Protein AF-A0A9E1WFI2-F1 (afdb_monomer)

Foldseek 3Di:
DDKAKDKPPQAAAPDPDDDPDDFDKDDDAALVNLVVCVVVVHPNNPRLQWMDTPVDDPVPIDGPCVVDPFRAFAEAQFKMKIWMFDADPVRFTAAFQWKWKDKSNHTDDIGRWPRDMDMDGHDQADPVRPDGAQKMKMKIWTHGPDDDIDIYMHMHTYYDDDDAWAKAKDWDFFDQDPVQADEALAKIKMKIKTADFQVQQVQWAWKWKAKNRHTFDIWGWDFDADPVRGTGITMTMDIDGDDCLHRATQQQKIKMKMKIWGHQDPNHIYIDIYDIDIGGYDALQLVPDVLSVLLLLLVLLDVDGDHPVLSVVLVVLVVPPPQSNLVSNVVSCPDPSNLVLLLLQLLCQLQQLAGDQFLVRSVVLCVVQPDPDPPDDPVSSLVSSLCSQPDPSSCVVPNHQDQLAFAPVCCVVDVNLVSQLVLQQSSCCSNPVDGDDPQQSNLLSVVLVVVVCVVPVQRVVVPHDHDPPDDGDVVRHPQPPPPHDGPSGPSSSVSSSLSSSQDDDVNATSGHPDDDCSVFVSSLLSSLCSQLPRNCPPPDPVVSVVPRVDPSSVSNVVSCQDLSRQVVLQQLCPSFDDDPPDPQWTQDPQQGIWGCSNPCWIQGPQQGTKGWDGRHNAKGWIAGPLQGIWIDGPNQPPWICGPVLNGIWGDDSVQCWIQGPSVRGIDHD

Secondary structure (DSSP, 8-state):
-EEEEEEES--S------------EE-PPPHHHHHHHHHTT-GGGG-TTEEEETTS-GGG-EEHHHHS--S--EETT--EEEEEEEE-TTSSBP-EEEEEEEETTEEEEEE-SSSEEEEE---SB-TTS-SB-SEEEEEEEEEESSS--EEEEEEEEEE---PPPEEEEEEEE-PPPTTSEE-TTBEEEEEEEEES-HHHHTTEEEEEEEETTEEEEEEE-EEEE-TTS-EEEEEEEEEEEP-HHHH--TTSEEEEEEEEEEPPBTTBB-EEE---EEEEEPP--TTT-HHHHHHHHHHHH-SSPBPHHHHHHHHHHHHH-SSHHHHHHHHHHTSHHHHHHHHHHHHHHHHHSS--SSHHHHHHHHHHHS-SSTT--THHHHHHHHHHHHSHHHHHHH-SPPP-S--TGGGGT--HHHHHHHHHHHHHHHHHSS---HHHHHHHHHHHHHHHTTT-TT-GGGTPPPPTTPPPPSSS-GGGSSS---TT-HHHHHHHHHHHH---BTTB-SSTT----IIIIIHHHHHHHHHHGGGG-S--HHHHHHHTTS-HHHHHHHHHTSHHHHGGG--TTSSPEEPTTSTTEEEETTTEEEEEEETTEEEETTTEEEEEE---TTEEEEEETTTEEEEEETTTTTEEEETTTTEEEEEETTTTEEEETTTTEEEE-

Structure (mmCIF, N/CA/C/O backbone):
data_AF-A0A9E1WFI2-F1
#
_entry.id   AF-A0A9E1WFI2-F1
#
loop_
_atom_site.group_PDB
_atom_site.id
_atom_site.type_symbol
_atom_site.label_atom_id
_atom_site.label_alt_id
_atom_site.label_comp_id
_atom_site.label_asym_id
_atom_site.label_entity_id
_atom_site.label_seq_id
_atom_site.pdbx_PDB_ins_code
_atom_site.Cartn_x
_atom_site.Cartn_y
_atom_site.Cartn_z
_atom_site.occupancy
_atom_site.B_iso_or_equiv
_atom_site.auth_seq_id
_atom_site.auth_comp_id
_atom_site.auth_asym_id
_atom_site.auth_atom_id
_atom_site.pdbx_PDB_model_num
ATOM 1 N N . MET A 1 1 ? -4.732 -20.797 19.281 1.00 71.38 1 MET A N 1
ATOM 2 C CA . MET A 1 1 ? -4.787 -19.345 19.030 1.00 71.38 1 MET A CA 1
ATOM 3 C C . MET A 1 1 ? -3.977 -18.674 20.108 1.00 71.38 1 MET A C 1
ATOM 5 O O . MET A 1 1 ? -3.923 -19.196 21.215 1.00 71.38 1 MET A O 1
ATOM 9 N N . SER A 1 2 ? -3.347 -17.565 19.773 1.00 77.06 2 SER A N 1
ATOM 10 C CA . SER A 1 2 ? -2.706 -16.662 20.723 1.00 77.06 2 SER A CA 1
ATOM 11 C C . SER A 1 2 ? -3.209 -15.257 20.434 1.00 77.06 2 SER A C 1
ATOM 13 O O . SER A 1 2 ? -3.662 -14.980 19.325 1.00 77.06 2 SER A O 1
ATOM 15 N N . GLY A 1 3 ? -3.140 -14.364 21.407 1.00 82.75 3 GLY A N 1
ATOM 16 C CA . GLY A 1 3 ? -3.498 -12.972 21.192 1.00 82.75 3 GLY A CA 1
ATOM 17 C C . GLY A 1 3 ? -2.748 -12.049 22.132 1.00 82.75 3 GLY A C 1
ATOM 18 O O . GLY A 1 3 ? -2.075 -12.507 23.054 1.00 82.75 3 GLY A O 1
ATOM 19 N N . SER A 1 4 ? -2.876 -10.758 21.875 1.00 86.12 4 SER A N 1
ATOM 20 C CA . SER A 1 4 ? -2.321 -9.679 22.682 1.00 86.12 4 SER A CA 1
ATOM 21 C C . SER A 1 4 ? -3.399 -8.644 22.967 1.00 86.12 4 SER A C 1
ATOM 23 O O . SER A 1 4 ? -4.167 -8.289 22.069 1.00 86.12 4 SER A O 1
ATOM 25 N N . LEU A 1 5 ? -3.432 -8.163 24.206 1.00 87.56 5 LEU A N 1
ATOM 26 C CA . LEU A 1 5 ? -4.236 -7.027 24.636 1.00 87.56 5 LEU A CA 1
ATOM 27 C C . LEU A 1 5 ? -3.279 -5.845 24.795 1.00 87.56 5 LEU A C 1
ATOM 29 O O . LEU A 1 5 ? -2.416 -5.867 25.660 1.00 87.56 5 LEU A O 1
ATOM 33 N N . ASN A 1 6 ? -3.380 -4.852 23.917 1.00 89.56 6 ASN A N 1
ATOM 34 C CA . ASN A 1 6 ? -2.447 -3.730 23.855 1.00 89.56 6 ASN A CA 1
ATOM 35 C C . ASN A 1 6 ? -3.107 -2.464 24.405 1.00 89.56 6 ASN A C 1
ATOM 37 O O . ASN A 1 6 ? -4.212 -2.125 23.984 1.00 89.56 6 ASN A O 1
ATOM 41 N N . LEU A 1 7 ? -2.427 -1.756 25.310 1.00 89.94 7 LEU A N 1
ATOM 42 C CA . LEU A 1 7 ? -2.900 -0.495 25.891 1.00 89.94 7 LEU A CA 1
ATOM 43 C C . LEU A 1 7 ? -2.390 0.727 25.120 1.00 89.94 7 LEU A C 1
ATOM 45 O O . LEU A 1 7 ? -1.226 0.785 24.710 1.00 89.94 7 LEU A O 1
ATOM 49 N N . ASN A 1 8 ? -3.258 1.733 25.019 1.00 88.88 8 ASN A N 1
ATOM 50 C CA . ASN A 1 8 ? -2.991 3.039 24.440 1.00 88.88 8 ASN A CA 1
ATOM 51 C C . ASN A 1 8 ? -3.351 4.165 25.429 1.00 88.88 8 ASN A C 1
ATOM 53 O O . ASN A 1 8 ? -4.487 4.206 25.912 1.00 88.88 8 ASN A O 1
ATOM 57 N N . PRO A 1 9 ? -2.431 5.109 25.690 1.00 85.25 9 PRO A N 1
ATOM 58 C CA . PRO A 1 9 ? -1.018 5.052 25.325 1.00 85.25 9 PRO A CA 1
ATOM 59 C C . PRO A 1 9 ? -0.315 3.883 26.028 1.00 85.25 9 PRO A C 1
ATOM 61 O O . PRO A 1 9 ? -0.796 3.365 27.037 1.00 85.25 9 PRO A O 1
ATOM 64 N N . SER A 1 10 ? 0.824 3.446 25.491 1.00 75.62 10 SER A N 1
ATOM 65 C CA . SER A 1 10 ? 1.648 2.436 26.157 1.00 75.62 10 SER A CA 1
ATOM 66 C C . SER A 1 10 ? 2.364 3.070 27.352 1.00 75.62 10 SER A C 1
ATOM 68 O O . SER A 1 10 ? 3.475 3.579 27.227 1.00 75.62 10 SER A O 1
ATOM 70 N N . VAL A 1 11 ? 1.708 3.060 28.510 1.00 69.00 11 VAL A N 1
ATOM 71 C CA . VAL A 1 11 ? 2.270 3.558 29.773 1.00 69.00 11 VAL A CA 1
ATOM 72 C C . VAL A 1 11 ? 3.398 2.617 30.241 1.00 69.00 11 VAL A C 1
ATOM 74 O O . VAL A 1 11 ? 3.374 1.428 29.934 1.00 69.00 11 VAL A O 1
ATOM 77 N N . LEU A 1 12 ? 4.414 3.145 30.941 1.00 55.44 12 LEU A N 1
ATOM 78 C CA . LEU A 1 12 ? 5.589 2.407 31.450 1.00 55.44 12 LEU A CA 1
ATOM 79 C C . LEU A 1 12 ? 5.270 0.975 31.935 1.00 55.44 12 LEU A C 1
ATOM 81 O O . LEU A 1 12 ? 4.558 0.829 32.927 1.00 55.44 12 LEU A O 1
ATOM 85 N N . GLY A 1 13 ? 5.890 -0.040 31.299 1.00 48.66 13 GLY A N 1
ATOM 86 C CA . GLY A 1 13 ? 5.844 -1.443 31.752 1.00 48.66 13 GLY A CA 1
ATOM 87 C C . GLY A 1 13 ? 6.183 -2.570 30.754 1.00 48.66 13 GLY A C 1
ATOM 88 O O . GLY A 1 13 ? 5.868 -3.725 31.048 1.00 48.66 13 GLY A O 1
ATOM 89 N N . LYS A 1 14 ? 6.832 -2.304 29.604 1.00 41.44 14 LYS A N 1
ATOM 90 C CA . LYS A 1 14 ? 7.356 -3.351 28.692 1.00 41.44 14 LYS A CA 1
ATOM 91 C C . LYS A 1 14 ? 8.751 -3.842 29.121 1.00 41.44 14 LYS A C 1
ATOM 93 O O . LYS A 1 14 ? 9.713 -3.741 28.372 1.00 41.44 14 LYS A O 1
ATOM 98 N N . ASP A 1 15 ? 8.859 -4.376 30.333 1.00 37.81 15 ASP A N 1
ATOM 99 C CA . ASP A 1 15 ? 9.988 -5.247 30.677 1.00 37.81 15 ASP A CA 1
ATOM 100 C C . ASP A 1 15 ? 9.547 -6.699 30.470 1.00 37.81 15 ASP A C 1
ATOM 102 O O . ASP A 1 15 ? 8.682 -7.200 31.201 1.00 37.81 15 ASP A O 1
ATOM 106 N N . ASP A 1 16 ? 10.123 -7.377 29.474 1.00 34.62 16 ASP A N 1
ATOM 107 C CA . ASP A 1 16 ? 9.980 -8.822 29.284 1.00 34.62 16 ASP A CA 1
ATOM 108 C C . ASP A 1 16 ? 10.562 -9.538 30.509 1.00 34.62 16 ASP A C 1
ATOM 110 O O . ASP A 1 16 ? 11.758 -9.822 30.598 1.00 34.62 16 ASP A O 1
ATOM 114 N N . ILE A 1 17 ? 9.715 -9.842 31.491 1.00 36.78 17 ILE A N 1
ATOM 115 C CA . ILE A 1 17 ? 10.094 -10.785 32.536 1.00 36.78 17 ILE A CA 1
ATOM 116 C C . ILE A 1 17 ? 9.909 -12.172 31.930 1.00 36.78 17 ILE A C 1
ATOM 118 O O . ILE A 1 17 ? 8.788 -12.671 31.832 1.00 36.78 17 ILE A O 1
ATOM 122 N N . MET A 1 18 ? 11.021 -12.795 31.532 1.00 32.94 18 MET A N 1
ATOM 123 C CA . MET A 1 18 ? 11.071 -14.235 31.296 1.00 32.94 18 MET A CA 1
ATOM 124 C C . MET A 1 18 ? 10.548 -14.956 32.540 1.00 32.94 18 MET A C 1
ATOM 126 O O . MET A 1 18 ? 11.154 -14.898 33.612 1.00 32.94 18 MET A O 1
ATOM 130 N N . ILE A 1 19 ? 9.410 -15.633 32.399 1.00 37.47 19 ILE A N 1
ATOM 131 C CA . ILE A 1 19 ? 8.838 -16.449 33.465 1.00 37.47 19 ILE A CA 1
ATOM 132 C C . ILE A 1 19 ? 9.745 -17.669 33.669 1.00 37.47 19 ILE A C 1
ATOM 134 O O . ILE A 1 19 ? 9.758 -18.597 32.865 1.00 37.47 19 ILE A O 1
ATOM 138 N N . ILE A 1 20 ? 10.484 -17.679 34.779 1.00 35.22 20 ILE A N 1
ATOM 139 C CA . ILE A 1 20 ? 11.076 -18.887 35.366 1.00 35.22 20 ILE A CA 1
ATOM 140 C C . ILE A 1 20 ? 10.094 -19.391 36.433 1.00 35.22 20 ILE A C 1
ATOM 142 O O . ILE A 1 20 ? 10.357 -19.286 37.624 1.00 35.22 20 ILE A O 1
ATOM 146 N N . ASN A 1 21 ? 8.910 -19.851 36.028 1.00 41.22 21 ASN A N 1
ATOM 147 C CA . ASN A 1 21 ? 8.039 -20.669 36.875 1.00 41.22 21 ASN A CA 1
ATOM 148 C C . ASN A 1 21 ? 7.021 -21.432 36.019 1.00 41.22 21 ASN A C 1
ATOM 150 O O . ASN A 1 21 ? 6.346 -20.870 35.168 1.00 41.22 21 ASN A O 1
ATOM 154 N N . VAL A 1 22 ? 6.955 -22.743 36.241 1.00 42.19 22 VAL A N 1
ATOM 155 C CA . VAL A 1 22 ? 6.366 -23.759 35.348 1.00 42.19 22 VAL A CA 1
ATOM 156 C C . VAL A 1 22 ? 4.843 -23.921 35.545 1.00 42.19 22 VAL A C 1
ATOM 158 O O . VAL A 1 22 ? 4.241 -24.816 34.963 1.00 42.19 22 VAL A O 1
ATOM 161 N N . ASN A 1 23 ? 4.189 -23.060 36.334 1.00 50.44 23 ASN A N 1
ATOM 162 C CA . ASN A 1 23 ? 2.784 -23.237 36.721 1.00 50.44 23 ASN A CA 1
ATOM 163 C C . ASN A 1 23 ? 1.892 -22.151 36.103 1.00 50.44 23 ASN A C 1
ATOM 165 O O . ASN A 1 23 ? 2.182 -20.962 36.233 1.00 50.44 23 ASN A O 1
ATOM 169 N N . ALA A 1 24 ? 0.807 -22.566 35.446 1.00 57.56 24 ALA A N 1
ATOM 170 C CA . ALA A 1 24 ? -0.189 -21.671 34.862 1.00 57.56 24 ALA A CA 1
ATOM 171 C C . ALA A 1 24 ? -0.988 -20.917 35.948 1.00 57.56 24 ALA A C 1
ATOM 173 O O . ALA A 1 24 ? -1.074 -21.356 37.096 1.00 57.56 24 ALA A O 1
ATOM 174 N N . LEU A 1 25 ? -1.513 -19.742 35.596 1.00 60.47 25 LEU A N 1
ATOM 175 C CA . LEU A 1 25 ? -2.255 -18.841 36.482 1.00 60.47 25 LEU A CA 1
ATOM 176 C C . LEU A 1 25 ? -3.763 -18.963 36.212 1.00 60.47 25 LEU A C 1
ATOM 178 O O . LEU A 1 25 ? -4.172 -18.926 35.055 1.00 60.47 25 LEU A O 1
ATOM 182 N N . SER A 1 26 ? -4.580 -19.036 37.268 1.00 63.56 26 SER A N 1
ATOM 183 C CA . SER A 1 26 ? -6.046 -19.021 37.187 1.00 63.56 26 SER A CA 1
ATOM 184 C C . SER A 1 26 ? -6.619 -17.709 37.747 1.00 63.56 26 SER A C 1
ATOM 186 O O . SER A 1 26 ? -6.258 -17.290 38.851 1.00 63.56 26 SER A O 1
ATOM 188 N N . GLY A 1 27 ? -7.549 -17.087 37.010 1.00 64.00 27 GLY A N 1
ATOM 189 C CA . GLY A 1 27 ? -8.090 -15.740 37.277 1.00 64.00 27 GLY A CA 1
ATOM 190 C C . GLY A 1 27 ? -7.310 -14.625 36.552 1.00 64.00 27 GLY A C 1
ATOM 191 O O . GLY A 1 27 ? -6.285 -14.922 35.928 1.00 64.00 27 GLY A O 1
ATOM 192 N N . PRO A 1 28 ? -7.743 -13.346 36.596 1.00 66.12 28 PRO A N 1
ATOM 193 C CA . PRO A 1 28 ? -8.952 -12.768 37.219 1.00 66.12 28 PRO A CA 1
ATOM 194 C C . PRO A 1 28 ? -10.266 -13.352 36.674 1.00 66.12 28 PRO A C 1
ATOM 196 O O . PRO A 1 28 ? -10.308 -13.846 35.549 1.00 66.12 28 PRO A O 1
ATOM 199 N N . PHE A 1 29 ? -11.332 -13.306 37.477 1.00 66.62 29 PHE A N 1
ATOM 200 C CA . PHE A 1 29 ? -12.638 -13.880 37.133 1.00 66.62 29 PHE A CA 1
ATOM 201 C C . PHE A 1 29 ? -13.550 -12.851 36.455 1.00 66.62 29 PHE A C 1
ATOM 203 O O . PHE A 1 29 ? -13.711 -11.732 36.948 1.00 66.62 29 PHE A O 1
ATOM 210 N N . THR A 1 30 ? -14.165 -13.237 35.338 1.00 66.19 30 THR A N 1
ATOM 211 C CA . THR A 1 30 ? -15.177 -12.430 34.644 1.00 66.19 30 THR A CA 1
ATOM 212 C C . THR A 1 30 ? -16.528 -12.511 35.355 1.00 66.19 30 THR A C 1
ATOM 214 O O . THR A 1 30 ? -16.780 -13.441 36.113 1.00 66.19 30 THR A O 1
ATOM 217 N N . GLU A 1 31 ? -17.438 -11.577 35.078 1.00 65.81 31 GLU A N 1
ATOM 218 C CA . GLU A 1 31 ? -18.816 -11.597 35.597 1.00 65.81 31 GLU A CA 1
ATOM 219 C C . GLU A 1 31 ? -19.518 -12.945 35.364 1.00 65.81 31 GLU A C 1
ATOM 221 O O . GLU A 1 31 ? -20.185 -13.449 36.258 1.00 65.81 31 GLU A O 1
ATOM 226 N N . GLY A 1 32 ? -19.294 -13.581 34.207 1.00 63.28 32 GLY A N 1
ATOM 227 C CA . GLY A 1 32 ? -19.842 -14.909 33.917 1.00 63.28 32 GLY A CA 1
ATOM 228 C C . GLY A 1 32 ? -19.262 -16.008 34.810 1.00 63.28 32 GLY A C 1
ATOM 229 O O . GLY A 1 32 ? -20.012 -16.855 35.294 1.00 63.28 32 GLY A O 1
ATOM 230 N N . ASP A 1 33 ? -17.954 -15.964 35.076 1.00 65.12 33 ASP A N 1
ATOM 231 C CA . ASP A 1 33 ? -17.299 -16.901 35.997 1.00 65.12 33 ASP A CA 1
ATOM 232 C C . ASP A 1 33 ? -17.826 -16.710 37.428 1.00 65.12 33 ASP A C 1
ATOM 234 O O . ASP A 1 33 ? -18.054 -17.679 38.152 1.00 65.12 33 ASP A O 1
ATOM 238 N N . LEU A 1 34 ? -18.065 -15.455 37.827 1.00 64.00 34 LEU A N 1
ATOM 239 C CA . LEU A 1 34 ? -18.636 -15.110 39.128 1.00 64.00 34 LEU A CA 1
ATOM 240 C C . LEU A 1 34 ? -20.089 -15.591 39.243 1.00 64.00 34 LEU A C 1
ATOM 242 O O . LEU A 1 34 ? -20.444 -16.188 40.257 1.00 64.00 34 LEU A O 1
ATOM 246 N N . ASP A 1 35 ? -20.918 -15.384 38.220 1.00 65.06 35 ASP A N 1
ATOM 247 C CA . ASP A 1 35 ? -22.321 -15.813 38.194 1.00 65.06 35 ASP A CA 1
ATOM 248 C C . ASP A 1 35 ? -22.463 -17.342 38.233 1.00 65.06 35 ASP A C 1
ATOM 250 O O . ASP A 1 35 ? -23.284 -17.875 38.990 1.00 65.06 35 ASP A O 1
ATOM 254 N N . GLU A 1 36 ? -21.641 -18.069 37.466 1.00 65.69 36 GLU A N 1
ATOM 255 C CA . GLU A 1 36 ? -21.581 -19.533 37.528 1.00 65.69 36 GLU A CA 1
ATOM 256 C C . GLU A 1 36 ? -21.162 -19.998 38.929 1.00 65.69 36 GLU A C 1
ATOM 258 O O . GLU A 1 36 ? -21.777 -20.897 39.515 1.00 65.69 36 GLU A O 1
ATOM 263 N N . ALA A 1 37 ? -20.166 -19.340 39.518 1.00 60.62 37 ALA A N 1
ATOM 264 C CA . ALA A 1 37 ? -19.724 -19.632 40.868 1.00 60.62 37 ALA A CA 1
ATOM 265 C C . ALA A 1 37 ? -20.802 -19.381 41.926 1.00 60.62 37 ALA A C 1
ATOM 267 O O . ALA A 1 37 ? -21.009 -20.226 42.801 1.00 60.62 37 ALA A O 1
ATOM 268 N N . PHE A 1 38 ? -21.515 -18.254 41.842 1.00 59.59 38 PHE A N 1
ATOM 269 C CA . PHE A 1 38 ? -22.644 -17.931 42.713 1.00 59.59 38 PHE A CA 1
ATOM 270 C C . PHE A 1 38 ? -23.738 -18.996 42.605 1.00 59.59 38 PHE A C 1
ATOM 272 O O . PHE A 1 38 ? -24.215 -19.493 43.630 1.00 59.59 38 PHE A O 1
ATOM 279 N N . ALA A 1 39 ? -24.096 -19.400 41.383 1.00 63.75 39 ALA A N 1
ATOM 280 C CA . ALA A 1 39 ? -25.097 -20.436 41.137 1.00 63.75 39 ALA A CA 1
ATOM 281 C C . ALA A 1 39 ? -24.687 -21.799 41.721 1.00 63.75 39 ALA A C 1
ATOM 283 O O . ALA A 1 39 ? -25.527 -22.543 42.229 1.00 63.75 39 ALA A O 1
ATOM 284 N N . LEU A 1 40 ? -23.389 -22.109 41.706 1.00 67.69 40 LEU A N 1
ATOM 285 C CA . LEU A 1 40 ? -22.819 -23.335 42.265 1.00 67.69 40 LEU A CA 1
ATOM 286 C C . LEU A 1 40 ? -22.446 -23.220 43.755 1.00 67.69 40 LEU A C 1
ATOM 288 O O . LEU A 1 40 ? -21.883 -24.165 44.310 1.00 67.69 40 LEU A O 1
ATOM 292 N N . SER A 1 41 ? -22.755 -22.093 44.416 1.00 56.44 41 SER A N 1
ATOM 293 C CA . SER A 1 41 ? -22.341 -21.785 45.799 1.00 56.44 41 SER A CA 1
ATOM 294 C C . SER A 1 41 ? -20.832 -21.955 46.033 1.00 56.44 41 SER A C 1
ATOM 296 O O . SER A 1 41 ? -20.388 -22.318 47.126 1.00 56.44 41 SER A O 1
ATOM 298 N N . ARG A 1 42 ? -20.032 -21.715 44.992 1.00 55.12 42 ARG A N 1
ATOM 299 C CA . ARG A 1 42 ? -18.574 -21.728 45.056 1.00 55.12 42 ARG A CA 1
ATOM 300 C C . ARG A 1 42 ? -18.077 -20.411 45.661 1.00 55.12 42 ARG A C 1
ATOM 302 O O . ARG A 1 42 ? -18.694 -19.366 45.462 1.00 55.12 42 ARG A O 1
ATOM 309 N N . PRO A 1 43 ? -16.941 -20.416 46.376 1.00 54.91 43 PRO A N 1
ATOM 310 C CA . PRO A 1 43 ? -16.375 -19.213 46.991 1.00 54.91 43 PRO A CA 1
ATOM 311 C C . PRO A 1 43 ? -15.879 -18.149 45.986 1.00 54.91 43 PRO A C 1
ATOM 313 O O . PRO A 1 43 ? -15.304 -17.150 46.421 1.00 54.91 43 PRO A O 1
ATOM 316 N N . GLU A 1 44 ? -16.076 -18.338 44.672 1.00 54.50 44 GLU A N 1
ATOM 317 C CA . GLU A 1 44 ? -15.523 -17.471 43.621 1.00 54.50 44 GLU A CA 1
ATOM 318 C C . GLU A 1 44 ? -16.296 -16.149 43.423 1.00 54.50 44 GLU A C 1
ATOM 320 O O . GLU A 1 44 ? -15.749 -15.181 42.920 1.00 54.50 44 GLU A O 1
ATOM 325 N N . ALA A 1 45 ? -17.511 -16.060 43.955 1.00 46.81 45 ALA A N 1
ATOM 326 C CA . ALA A 1 45 ? -18.458 -14.941 43.946 1.00 46.81 45 ALA A CA 1
ATOM 327 C C . ALA A 1 45 ? -17.945 -13.498 44.234 1.00 46.81 45 ALA A C 1
ATOM 329 O O . ALA A 1 45 ? -18.528 -12.527 43.761 1.00 46.81 45 ALA A O 1
ATOM 330 N N . ASN A 1 46 ? -16.872 -13.313 45.013 1.00 50.31 46 ASN A N 1
ATOM 331 C CA . ASN A 1 46 ? -16.402 -11.985 45.470 1.00 50.31 46 ASN A CA 1
ATOM 332 C C . ASN A 1 46 ? -15.026 -11.581 44.882 1.00 50.31 46 ASN A C 1
ATOM 334 O O . ASN A 1 46 ? -14.276 -10.848 45.530 1.00 50.31 46 ASN A O 1
ATOM 338 N N . LEU A 1 47 ? -14.631 -12.120 43.718 1.00 57.16 47 LEU A N 1
ATOM 339 C CA . LEU A 1 47 ? -13.211 -12.270 43.340 1.00 57.16 47 LEU A CA 1
ATOM 340 C C . LEU A 1 47 ? -12.728 -11.547 42.069 1.00 57.16 47 LEU A C 1
ATOM 342 O O . LEU A 1 47 ? -11.708 -11.940 41.509 1.00 57.16 47 LEU A O 1
ATOM 346 N N . ALA A 1 48 ? -13.390 -10.477 41.638 1.00 57.19 48 ALA A N 1
ATOM 347 C CA . ALA A 1 48 ? -13.127 -9.807 40.359 1.00 57.19 48 ALA A CA 1
ATOM 348 C C . ALA A 1 48 ? -11.641 -9.521 39.995 1.00 57.19 48 ALA A C 1
ATOM 350 O O . ALA A 1 48 ? -11.286 -9.605 38.823 1.00 57.19 48 ALA A O 1
ATOM 351 N N . ASN A 1 49 ? -10.762 -9.240 40.973 1.00 62.84 49 ASN A N 1
ATOM 352 C CA . ASN A 1 49 ? -9.348 -8.869 40.743 1.00 62.84 49 ASN A CA 1
ATOM 353 C C . ASN A 1 49 ? -8.322 -9.864 41.329 1.00 62.84 49 ASN A C 1
ATOM 355 O O . ASN A 1 49 ? -7.132 -9.552 41.421 1.00 62.84 49 ASN A O 1
ATOM 359 N N . MET A 1 50 ? -8.762 -11.040 41.790 1.00 70.38 50 MET A N 1
ATOM 360 C CA . MET A 1 50 ? -7.874 -12.015 42.435 1.00 70.38 50 MET A CA 1
ATOM 361 C C . MET A 1 50 ? -7.446 -13.128 41.475 1.00 70.38 50 MET A C 1
ATOM 363 O O . MET A 1 50 ? -8.230 -13.575 40.643 1.00 70.38 50 MET A O 1
ATOM 367 N N . ALA A 1 51 ? -6.215 -13.609 41.640 1.00 70.06 51 ALA A N 1
ATOM 368 C CA . ALA A 1 51 ? -5.657 -14.742 40.911 1.00 70.06 51 ALA A CA 1
ATOM 369 C C . ALA A 1 51 ? -4.883 -15.679 41.855 1.00 70.06 51 ALA A C 1
ATOM 371 O O . ALA A 1 51 ? -4.538 -15.314 42.983 1.00 70.06 51 ALA A O 1
ATOM 372 N N . PHE A 1 52 ? -4.634 -16.907 41.406 1.00 68.69 52 PHE A N 1
ATOM 373 C CA . PHE A 1 52 ? -3.824 -17.906 42.108 1.00 68.69 52 PHE A CA 1
ATOM 374 C C . PHE A 1 52 ? -3.112 -18.810 41.095 1.00 68.69 52 PHE A C 1
ATOM 376 O O . PHE A 1 52 ? -3.558 -18.947 39.954 1.00 68.69 52 PHE A O 1
ATOM 383 N N . PHE A 1 53 ? -2.000 -19.432 41.488 1.00 69.62 53 PHE A N 1
ATOM 384 C CA . PHE A 1 53 ? -1.349 -20.432 40.640 1.00 69.62 53 PHE A CA 1
ATOM 385 C C . PHE A 1 53 ? -2.202 -21.702 40.582 1.00 69.62 53 PHE A C 1
ATOM 387 O O . PHE A 1 53 ? -2.696 -22.149 41.611 1.00 69.62 53 PHE A O 1
ATOM 394 N N . GLU A 1 54 ? -2.320 -22.342 39.419 1.00 68.06 54 GLU A N 1
ATOM 395 C CA . GLU A 1 54 ? -3.072 -23.600 39.253 1.00 68.06 54 GLU A CA 1
ATOM 396 C C . GLU A 1 54 ? -2.571 -24.729 40.173 1.00 68.06 54 GLU A C 1
ATOM 398 O O . GLU A 1 54 ? -3.308 -25.657 40.498 1.00 68.06 54 GLU A O 1
ATOM 403 N N . SER A 1 55 ? -1.317 -24.646 40.629 1.00 70.56 55 SER A N 1
ATOM 404 C CA . SER A 1 55 ? -0.730 -25.563 41.610 1.00 70.56 55 SER A CA 1
ATOM 405 C C . SER A 1 55 ? -1.195 -25.335 43.053 1.00 70.56 55 SER A C 1
ATOM 407 O O . SER A 1 55 ? -0.865 -26.128 43.934 1.00 70.56 55 SER A O 1
ATOM 409 N N . GLU A 1 56 ? -1.889 -24.232 43.326 1.00 70.88 56 GLU A N 1
ATOM 410 C CA . GLU A 1 56 ? -2.303 -23.803 44.657 1.00 70.88 56 GLU A CA 1
ATOM 411 C C . GLU A 1 56 ? -3.818 -23.911 44.844 1.00 70.88 56 GLU A C 1
ATOM 413 O O . GLU A 1 56 ? -4.608 -23.935 43.903 1.00 70.88 56 GLU A O 1
ATOM 418 N N . SER A 1 57 ? -4.250 -23.969 46.105 1.00 69.56 57 SER A N 1
ATOM 419 C CA . SER A 1 57 ? -5.673 -23.855 46.415 1.00 69.56 57 SER A CA 1
ATOM 420 C C . SER A 1 57 ? -6.154 -22.434 46.129 1.00 69.56 57 SER A C 1
ATOM 422 O O . SER A 1 57 ? -5.502 -21.471 46.525 1.00 69.56 57 SER A O 1
ATOM 424 N N . ILE A 1 58 ? -7.366 -22.298 45.591 1.00 61.56 58 ILE A N 1
ATOM 425 C CA . ILE A 1 58 ? -8.063 -21.013 45.425 1.00 61.56 58 ILE A CA 1
ATOM 426 C C . ILE A 1 58 ? -8.189 -20.193 46.725 1.00 61.56 58 ILE A C 1
ATOM 428 O O . ILE A 1 58 ? -8.404 -18.980 46.702 1.00 61.56 58 ILE A O 1
ATOM 432 N N . ASN A 1 59 ? -8.046 -20.827 47.891 1.00 68.94 59 ASN A N 1
ATOM 433 C CA . ASN A 1 59 ? -8.004 -20.127 49.176 1.00 68.94 59 ASN A CA 1
ATOM 434 C C . ASN A 1 59 ? -6.739 -19.273 49.368 1.00 68.94 59 ASN A C 1
ATOM 436 O O . ASN A 1 59 ? -6.775 -18.350 50.174 1.00 68.94 59 ASN A O 1
ATOM 440 N N . ASN A 1 60 ? -5.673 -19.534 48.604 1.00 70.75 60 ASN A N 1
ATOM 441 C CA . ASN A 1 60 ? -4.417 -18.775 48.610 1.00 70.75 60 ASN A CA 1
ATOM 442 C C . ASN A 1 60 ? -4.385 -17.652 47.566 1.00 70.75 60 ASN A C 1
ATOM 444 O O . ASN A 1 60 ? -3.339 -17.054 47.332 1.00 70.75 60 ASN A O 1
ATOM 448 N N . ARG A 1 61 ? -5.519 -17.368 46.924 1.00 68.94 61 ARG A N 1
ATOM 449 C CA . ARG A 1 61 ? -5.639 -16.273 45.966 1.00 68.94 61 ARG A CA 1
ATOM 450 C C . ARG A 1 61 ? -5.186 -14.943 46.557 1.00 68.94 61 ARG A C 1
ATOM 452 O O . ARG A 1 61 ? -5.455 -14.620 47.716 1.00 68.94 61 ARG A O 1
ATOM 459 N N . VAL A 1 62 ? -4.557 -14.151 45.712 1.00 71.06 62 VAL A N 1
ATOM 460 C CA . VAL A 1 62 ? -4.086 -12.808 46.029 1.00 71.06 62 VAL A CA 1
ATOM 461 C C . VAL A 1 62 ? -4.490 -11.863 44.895 1.00 71.06 62 VAL A C 1
ATOM 463 O O . VAL A 1 62 ? -4.795 -12.328 43.793 1.00 71.06 62 VAL A O 1
ATOM 466 N N . PRO A 1 63 ? -4.529 -10.542 45.131 1.00 69.50 63 PRO A N 1
ATOM 467 C CA . PRO A 1 63 ? -4.601 -9.565 44.050 1.00 69.50 63 PRO A CA 1
ATOM 468 C C . PRO A 1 63 ? -3.573 -9.874 42.957 1.00 69.50 63 PRO A C 1
ATOM 470 O O . PRO A 1 63 ? -2.439 -10.247 43.269 1.00 69.50 63 PRO A O 1
ATOM 473 N N . LEU A 1 64 ? -3.947 -9.716 41.685 1.00 67.88 64 LEU A N 1
ATOM 474 C CA . LEU A 1 64 ? -3.042 -9.980 40.558 1.00 67.88 64 LEU A CA 1
ATOM 475 C C . LEU A 1 64 ? -1.732 -9.168 40.663 1.00 67.88 64 LEU A C 1
ATOM 477 O O . LEU A 1 64 ? -0.655 -9.673 40.348 1.00 67.88 64 LEU A O 1
ATOM 481 N N . SER A 1 65 ? -1.829 -7.958 41.218 1.00 61.25 65 SER A N 1
ATOM 482 C CA . SER A 1 65 ? -0.730 -7.045 41.558 1.00 61.25 65 SER A CA 1
ATOM 483 C C . SER A 1 65 ? 0.287 -7.605 42.571 1.00 61.25 65 SER A C 1
ATOM 485 O O . SER A 1 65 ? 1.431 -7.156 42.613 1.00 61.25 65 SER A O 1
ATOM 487 N N . ASN A 1 66 ? -0.088 -8.608 43.373 1.00 69.12 66 ASN A N 1
ATOM 488 C CA . ASN A 1 66 ? 0.825 -9.285 44.302 1.00 69.12 66 ASN A CA 1
ATOM 489 C C . ASN A 1 66 ? 1.618 -10.415 43.633 1.00 69.12 66 ASN A C 1
ATOM 491 O O . ASN A 1 66 ? 2.671 -10.802 44.139 1.00 69.12 66 ASN A O 1
ATOM 495 N N . LEU A 1 67 ? 1.106 -10.967 42.530 1.00 67.62 67 LEU A N 1
ATOM 496 C CA . LEU A 1 67 ? 1.772 -12.024 41.762 1.00 67.62 67 LEU A CA 1
ATOM 497 C C . LEU A 1 67 ? 2.708 -11.435 40.709 1.00 67.62 67 LEU A C 1
ATOM 499 O O . LEU A 1 67 ? 3.746 -12.024 40.409 1.00 67.62 67 LEU A O 1
ATOM 503 N N . TYR A 1 68 ? 2.355 -10.262 40.182 1.00 65.44 68 TYR A N 1
ATOM 504 C CA . TYR A 1 68 ? 3.112 -9.563 39.156 1.00 65.44 68 TYR A CA 1
ATOM 505 C C . TYR A 1 68 ? 3.175 -8.063 39.458 1.00 65.44 68 TYR A C 1
ATOM 507 O O . TYR A 1 68 ? 2.149 -7.472 39.790 1.00 65.44 68 TYR A O 1
ATOM 515 N N . PRO A 1 69 ? 4.343 -7.413 39.300 1.00 64.25 69 PRO A N 1
ATOM 516 C CA . PRO A 1 69 ? 4.438 -5.968 39.465 1.00 64.25 69 PRO A CA 1
ATOM 517 C C . PRO A 1 69 ? 3.541 -5.257 38.443 1.00 64.25 69 PRO A C 1
ATOM 519 O O . PRO A 1 69 ? 3.507 -5.643 37.274 1.00 64.25 69 PRO A O 1
ATOM 522 N N . SER A 1 70 ? 2.823 -4.223 38.889 1.00 63.22 70 SER A N 1
ATOM 523 C CA . SER A 1 70 ? 1.928 -3.419 38.050 1.00 63.22 70 SER A CA 1
ATOM 524 C C . SER A 1 70 ? 2.638 -2.889 36.804 1.00 63.22 70 SER A C 1
ATOM 526 O O . SER A 1 70 ? 3.703 -2.279 36.914 1.00 63.22 70 SER A O 1
ATOM 528 N N . ARG A 1 71 ? 2.031 -3.094 35.628 1.00 69.44 71 ARG A N 1
ATOM 529 C CA . ARG A 1 71 ? 2.632 -2.765 34.322 1.00 69.44 71 ARG A CA 1
ATOM 530 C C . ARG A 1 71 ? 2.075 -1.498 33.670 1.00 69.44 71 ARG A C 1
ATOM 532 O O . ARG A 1 71 ? 2.524 -1.131 32.595 1.00 69.44 71 ARG A O 1
ATOM 539 N N . ALA A 1 72 ? 1.131 -0.822 34.327 1.00 81.31 72 ALA A N 1
ATOM 540 C CA . ALA A 1 72 ? 0.577 0.456 33.882 1.00 81.31 72 ALA A CA 1
ATOM 541 C C . ALA A 1 72 ? 0.043 1.275 35.072 1.00 81.31 72 ALA A C 1
ATOM 543 O O . ALA A 1 72 ? -1.145 1.272 35.391 1.00 81.31 72 ALA A O 1
ATOM 544 N N . ASN A 1 73 ? 0.936 1.975 35.769 1.00 88.31 73 ASN A N 1
ATOM 545 C CA . ASN A 1 73 ? 0.554 2.839 36.887 1.00 88.31 73 ASN A CA 1
ATOM 546 C C . ASN A 1 73 ? 0.028 4.178 36.370 1.00 88.31 73 ASN A C 1
ATOM 548 O O . ASN A 1 73 ? 0.772 4.953 35.763 1.00 88.31 73 ASN A O 1
ATOM 552 N N . ILE A 1 74 ? -1.244 4.466 36.639 1.00 91.38 74 ILE A N 1
ATOM 553 C CA . ILE A 1 74 ? -1.925 5.671 36.159 1.00 91.38 74 ILE A CA 1
ATOM 554 C C . ILE A 1 74 ? -2.600 6.450 37.282 1.00 91.38 74 ILE A C 1
ATOM 556 O O . ILE A 1 74 ? -2.963 5.893 38.316 1.00 91.38 74 ILE A O 1
ATOM 560 N N . THR A 1 75 ? -2.803 7.750 37.082 1.00 91.31 75 THR A N 1
ATOM 561 C CA . THR A 1 75 ? -3.540 8.529 38.081 1.00 91.31 75 THR A CA 1
ATOM 562 C C . THR A 1 75 ? -5.036 8.250 38.079 1.00 91.31 75 THR A C 1
ATOM 564 O O . THR A 1 75 ? -5.594 7.736 37.107 1.00 91.31 75 THR A O 1
ATOM 567 N N . ARG A 1 76 ? -5.721 8.629 39.159 1.00 89.81 76 ARG A N 1
ATOM 568 C CA . ARG A 1 76 ? -7.184 8.557 39.208 1.00 89.81 76 ARG A CA 1
ATOM 569 C C . ARG A 1 76 ? -7.803 9.392 38.095 1.00 89.81 76 ARG A C 1
ATOM 571 O O . ARG A 1 76 ? -7.313 10.473 37.776 1.00 89.81 76 ARG A O 1
ATOM 578 N N . SER A 1 77 ? -8.901 8.886 37.541 1.00 89.19 77 SER A N 1
ATOM 579 C CA . SER A 1 77 ? -9.615 9.467 36.395 1.00 89.19 77 SER A CA 1
ATOM 580 C C . SER A 1 77 ? -8.860 9.416 35.061 1.00 89.19 77 SER A C 1
ATOM 582 O O . SER A 1 77 ? -9.360 9.969 34.085 1.00 89.19 77 SER A O 1
ATOM 584 N N . SER A 1 78 ? -7.692 8.766 34.992 1.00 93.25 78 SER A N 1
ATOM 585 C CA . SER A 1 78 ? -6.982 8.592 33.725 1.00 93.25 78 SER A CA 1
ATOM 586 C C . SER A 1 78 ? -7.804 7.788 32.717 1.00 93.25 78 SER A C 1
ATOM 588 O O . SER A 1 78 ? -8.509 6.843 33.077 1.00 93.25 78 SER A O 1
ATOM 590 N N . PHE A 1 79 ? -7.685 8.152 31.446 1.00 93.94 79 PHE A N 1
ATOM 591 C CA . PHE A 1 79 ? -8.367 7.495 30.334 1.00 93.94 79 PHE A CA 1
ATOM 592 C C . PHE A 1 79 ? -7.384 6.640 29.548 1.00 93.94 79 PHE A C 1
ATOM 594 O O . PHE A 1 79 ? -6.309 7.112 29.189 1.00 93.94 79 PHE A O 1
ATOM 601 N N . LEU A 1 80 ? -7.776 5.407 29.248 1.00 93.56 80 LEU A N 1
ATOM 602 C CA . LEU A 1 80 ? -7.006 4.479 28.432 1.00 93.56 80 LEU A CA 1
ATOM 603 C C . LEU A 1 80 ? -7.892 3.900 27.331 1.00 93.56 80 LEU A C 1
ATOM 605 O O . LEU A 1 80 ? -9.117 3.843 27.451 1.00 93.56 80 LEU A O 1
ATOM 609 N N . ASN A 1 81 ? -7.249 3.427 26.275 1.00 94.62 81 ASN A N 1
ATOM 610 C CA . ASN A 1 81 ? -7.850 2.565 25.275 1.00 94.62 81 ASN A CA 1
ATOM 611 C C . ASN A 1 81 ? -7.118 1.220 25.265 1.00 94.62 81 ASN A C 1
ATOM 613 O O . ASN A 1 81 ? -5.919 1.160 25.529 1.00 94.62 81 ASN A O 1
ATOM 617 N N . ALA A 1 82 ? -7.835 0.141 24.972 1.00 93.06 82 ALA A N 1
ATOM 618 C CA . ALA A 1 82 ? -7.243 -1.167 24.758 1.00 93.06 82 ALA A CA 1
ATOM 619 C C . ALA A 1 82 ? -7.693 -1.766 23.428 1.00 93.06 82 ALA A C 1
ATOM 621 O O . ALA A 1 82 ? -8.851 -1.615 23.044 1.00 93.06 82 ALA A O 1
ATOM 622 N N . HIS A 1 83 ? -6.791 -2.485 22.765 1.00 92.56 83 HIS A N 1
ATOM 623 C CA . HIS A 1 83 ? -7.007 -3.136 21.473 1.00 92.56 83 HIS A CA 1
ATOM 624 C C . HIS A 1 83 ? -6.590 -4.602 21.523 1.00 92.56 83 HIS A C 1
ATOM 626 O O . HIS A 1 83 ? -5.550 -4.940 22.092 1.00 92.56 83 HIS A O 1
ATOM 632 N N . VAL A 1 84 ? -7.404 -5.474 20.928 1.00 91.06 84 VAL A N 1
ATOM 633 C CA . VAL A 1 84 ? -7.155 -6.918 20.884 1.00 91.06 84 VAL A CA 1
ATOM 634 C C . VAL A 1 84 ? -6.737 -7.348 19.490 1.00 91.06 84 VAL A C 1
ATOM 636 O O . VAL A 1 84 ? -7.463 -7.169 18.512 1.00 91.06 84 VAL A O 1
ATOM 639 N N . GLU A 1 85 ? -5.601 -8.036 19.434 1.00 87.62 85 GLU A N 1
ATOM 640 C CA . GLU A 1 85 ? -5.164 -8.779 18.257 1.00 87.62 85 GLU A CA 1
ATOM 641 C C . GLU A 1 85 ? -5.116 -10.260 18.589 1.00 87.62 85 GLU A C 1
ATOM 643 O O . GLU A 1 85 ? -4.553 -10.666 19.603 1.00 87.62 85 GLU A O 1
ATOM 648 N N . ALA A 1 86 ? -5.714 -11.078 17.730 1.00 83.75 86 ALA A N 1
ATOM 649 C CA . ALA A 1 86 ? -5.689 -12.523 17.853 1.00 83.75 86 ALA A CA 1
ATOM 650 C C . ALA A 1 86 ? -5.138 -13.129 16.570 1.00 83.75 86 ALA A C 1
ATOM 652 O O . ALA A 1 86 ? -5.510 -12.721 15.469 1.00 83.75 86 ALA A O 1
ATOM 653 N N . VAL A 1 87 ? -4.289 -14.139 16.724 1.00 81.94 87 VAL A N 1
ATOM 654 C CA . VAL A 1 87 ? -3.741 -14.932 15.630 1.00 81.94 87 VAL A CA 1
ATOM 655 C C . VAL A 1 87 ? -4.005 -16.419 15.845 1.00 81.94 87 VAL A C 1
ATOM 657 O O . VAL A 1 87 ? -4.062 -16.942 16.967 1.00 81.94 87 VAL A O 1
ATOM 660 N N . ASN A 1 88 ? -4.194 -17.132 14.743 1.00 72.56 88 ASN A N 1
ATOM 661 C CA . ASN A 1 88 ? -4.325 -18.579 14.756 1.00 72.56 88 ASN A CA 1
ATOM 662 C C . ASN A 1 88 ? -2.949 -19.258 14.927 1.00 72.56 88 ASN A C 1
ATOM 664 O O . ASN A 1 88 ? -1.907 -18.610 14.998 1.00 72.56 88 ASN A O 1
ATOM 668 N N . SER A 1 89 ? -2.921 -20.591 15.009 1.00 68.06 89 SER A N 1
ATOM 669 C CA . SER A 1 89 ? -1.676 -21.362 15.191 1.00 68.06 89 SER A CA 1
ATOM 670 C C . SER A 1 89 ? -0.686 -21.261 14.023 1.00 68.06 89 SER A C 1
ATOM 672 O O . SER A 1 89 ? 0.434 -21.746 14.146 1.00 68.06 89 SER A O 1
ATOM 674 N N . ARG A 1 90 ? -1.091 -20.670 12.893 1.00 67.50 90 ARG A N 1
ATOM 675 C CA . ARG A 1 90 ? -0.246 -20.398 11.722 1.00 67.50 90 ARG A CA 1
ATOM 676 C C . ARG A 1 90 ? 0.239 -18.941 11.676 1.00 67.50 90 ARG A C 1
ATOM 678 O O . ARG A 1 90 ? 0.878 -18.563 10.705 1.00 67.50 90 ARG A O 1
ATOM 685 N N . GLY A 1 91 ? -0.067 -18.133 12.697 1.00 66.06 91 GLY A N 1
ATOM 686 C CA . GLY A 1 91 ? 0.316 -16.720 12.774 1.00 66.06 91 GLY A CA 1
ATOM 687 C C . GLY A 1 91 ? -0.573 -15.764 11.971 1.00 66.06 91 GLY A C 1
ATOM 688 O O . GLY A 1 91 ? -0.274 -14.577 11.930 1.00 66.06 91 GLY A O 1
ATOM 689 N N . LYS A 1 92 ? -1.663 -16.247 11.360 1.00 70.62 92 LYS A N 1
ATOM 690 C CA . LYS A 1 92 ? -2.612 -15.408 10.608 1.00 70.62 92 LYS A CA 1
ATOM 691 C C . LYS A 1 92 ? -3.642 -14.766 11.527 1.00 70.62 92 LYS A C 1
ATOM 693 O O . LYS A 1 92 ? -3.978 -15.363 12.555 1.00 70.62 92 LYS A O 1
ATOM 698 N N . LYS A 1 93 ? -4.184 -13.604 11.146 1.00 73.94 93 LYS A N 1
ATOM 699 C CA . LYS A 1 93 ? -5.234 -12.912 11.918 1.00 73.94 93 LYS A CA 1
ATOM 700 C C . LYS A 1 93 ? -6.431 -13.852 12.111 1.00 73.94 93 LYS A C 1
ATOM 702 O O . LYS A 1 93 ? -6.887 -14.489 11.169 1.00 73.94 93 LYS A O 1
ATOM 707 N N . SER A 1 94 ? -6.873 -14.018 13.355 1.00 67.88 94 SER A N 1
ATOM 708 C CA . SER A 1 94 ? -7.893 -15.004 13.714 1.00 67.88 94 SER A CA 1
ATOM 709 C C . SER A 1 94 ? -9.299 -14.435 13.577 1.00 67.88 94 SER A C 1
ATOM 711 O O . SER A 1 94 ? -9.589 -13.357 14.094 1.00 67.88 94 SER A O 1
ATOM 713 N N . ASP A 1 95 ? -10.188 -15.233 12.996 1.00 71.62 95 ASP A N 1
ATOM 714 C CA . ASP A 1 95 ? -11.623 -14.975 12.932 1.00 71.62 95 ASP A CA 1
ATOM 715 C C . ASP A 1 95 ? -12.276 -15.109 14.317 1.00 71.62 95 ASP A C 1
ATOM 717 O O . ASP A 1 95 ? -12.557 -16.214 14.802 1.00 71.62 95 ASP A O 1
ATOM 721 N N . LEU A 1 96 ? -12.502 -13.975 14.981 1.00 83.62 96 LEU A N 1
ATOM 722 C CA . LEU A 1 96 ? -13.265 -13.913 16.225 1.00 83.62 96 LEU A CA 1
ATOM 723 C C . LEU A 1 96 ? -14.737 -13.618 15.924 1.00 83.62 96 LEU A C 1
ATOM 725 O O . LEU A 1 96 ? -15.063 -12.785 15.083 1.00 83.62 96 LEU A O 1
ATOM 729 N N . GLU A 1 97 ? -15.639 -14.282 16.644 1.00 85.19 97 GLU A N 1
ATOM 730 C CA . GLU A 1 97 ? -17.060 -13.922 16.633 1.00 85.19 97 GLU A CA 1
ATOM 731 C C . GLU A 1 97 ? -17.262 -12.576 17.338 1.00 85.19 97 GLU A C 1
ATOM 733 O O . GLU A 1 97 ? -18.029 -11.728 16.885 1.00 85.19 97 GLU A O 1
ATOM 738 N N . LYS A 1 98 ? -16.587 -12.405 18.481 1.00 89.69 98 LYS A N 1
ATOM 739 C CA . LYS A 1 98 ? -16.655 -11.214 19.329 1.00 89.69 98 LYS A CA 1
ATOM 740 C C . LYS A 1 98 ? -15.534 -11.193 20.363 1.00 89.69 98 LYS A C 1
ATOM 742 O O . LYS A 1 98 ? -14.967 -12.231 20.713 1.00 89.69 98 LYS A O 1
ATOM 747 N N . VAL A 1 99 ? -15.298 -10.013 20.921 1.00 91.06 99 VAL A N 1
ATOM 748 C CA . VAL A 1 99 ? -14.487 -9.795 22.120 1.00 91.06 99 VAL A CA 1
ATOM 749 C C . VAL A 1 99 ? -15.362 -9.169 23.199 1.00 91.06 99 VAL A C 1
ATOM 751 O O . VAL A 1 99 ? -16.103 -8.218 22.949 1.00 91.06 99 VAL A O 1
ATOM 754 N N . ILE A 1 100 ? -15.306 -9.710 24.413 1.00 90.88 100 ILE A N 1
ATOM 755 C CA . ILE A 1 100 ? -16.017 -9.165 25.570 1.00 90.88 100 ILE A CA 1
ATOM 756 C C . ILE A 1 100 ? -14.990 -8.582 26.531 1.00 90.88 100 ILE A C 1
ATOM 758 O O . ILE A 1 100 ? -14.107 -9.292 27.004 1.00 90.88 100 ILE A O 1
ATOM 762 N N . PHE A 1 101 ? -15.112 -7.290 26.814 1.00 90.81 101 PHE A N 1
ATOM 763 C CA . PHE A 1 101 ? -14.227 -6.568 27.714 1.00 90.81 101 PHE A CA 1
ATOM 764 C C . PHE A 1 101 ? -14.858 -6.448 29.098 1.00 90.81 101 PHE A C 1
ATOM 766 O O . PHE A 1 101 ? -16.022 -6.052 29.227 1.00 90.81 101 PHE A O 1
ATOM 773 N N . PHE A 1 102 ? -14.063 -6.737 30.122 1.00 86.50 102 PHE A N 1
ATOM 774 C CA . PHE A 1 102 ? -14.410 -6.628 31.529 1.00 86.50 102 PHE A CA 1
ATOM 775 C C . PHE A 1 102 ? -13.382 -5.748 32.237 1.00 86.50 102 PHE A C 1
ATOM 777 O O . PHE A 1 102 ? -12.184 -5.929 32.046 1.00 86.50 102 PHE A O 1
ATOM 784 N N . LEU A 1 103 ? -13.842 -4.821 33.070 1.00 87.06 103 LEU A N 1
ATOM 785 C CA . LEU A 1 103 ? -12.995 -3.989 33.917 1.00 87.06 103 LEU A CA 1
ATOM 786 C C . LEU A 1 103 ? -13.306 -4.300 35.370 1.00 87.06 103 LEU A C 1
ATOM 788 O O . LEU A 1 103 ? -14.444 -4.144 35.809 1.00 87.06 10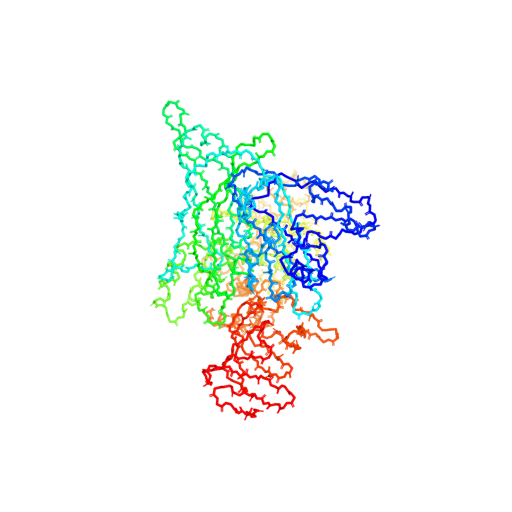3 LEU A O 1
ATOM 792 N N . ASN A 1 104 ? -12.294 -4.753 36.101 1.00 81.75 104 ASN A N 1
ATOM 793 C CA . ASN A 1 104 ? -12.430 -5.282 37.451 1.00 81.75 104 ASN A CA 1
ATOM 794 C C . ASN A 1 104 ? -13.583 -6.294 37.539 1.00 81.75 104 ASN A C 1
ATOM 796 O O . ASN A 1 104 ? -14.529 -6.118 38.306 1.00 81.75 104 ASN A O 1
ATOM 800 N N . GLY A 1 105 ? -13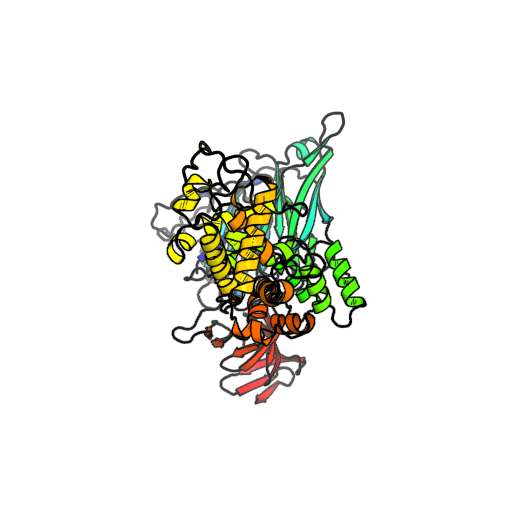.555 -7.304 36.663 1.00 75.56 105 GLY A N 1
ATOM 801 C CA . GLY A 1 105 ? -14.566 -8.362 36.571 1.00 75.56 105 GLY A CA 1
ATOM 802 C C . GLY A 1 105 ? -15.919 -7.947 35.975 1.00 75.56 105 GLY A C 1
ATOM 803 O O . GLY A 1 105 ? -16.661 -8.818 35.539 1.00 75.56 105 GLY A O 1
ATOM 804 N N . LYS A 1 106 ? -16.240 -6.651 35.877 1.00 82.12 106 LYS A N 1
ATOM 805 C CA . LYS A 1 106 ? -17.529 -6.149 35.370 1.00 82.12 106 LYS A CA 1
ATOM 806 C C . LYS A 1 106 ? -17.507 -5.934 33.866 1.00 82.12 106 LYS A C 1
ATOM 808 O O . LYS A 1 106 ? -16.610 -5.264 33.356 1.00 82.12 106 LYS A O 1
ATOM 813 N N . LYS A 1 107 ? -18.510 -6.431 33.142 1.00 87.56 107 LYS A N 1
ATOM 814 C CA . LYS A 1 107 ? -18.587 -6.245 31.689 1.00 87.56 107 LYS A CA 1
ATOM 815 C C . LYS A 1 107 ? -18.747 -4.764 31.312 1.00 87.56 107 LYS A C 1
ATOM 817 O O . LYS A 1 107 ? -19.673 -4.101 31.775 1.00 87.56 107 LYS A O 1
ATOM 822 N N . ILE A 1 108 ? -17.891 -4.265 30.414 1.00 92.06 108 ILE A N 1
ATOM 823 C CA . ILE A 1 108 ? -17.921 -2.871 29.926 1.00 92.06 108 ILE A CA 1
ATOM 824 C C . ILE A 1 108 ? -18.270 -2.734 28.437 1.00 92.06 108 ILE A C 1
ATOM 826 O O . ILE A 1 108 ? -18.913 -1.759 28.056 1.00 92.06 108 ILE A O 1
ATOM 830 N N . LYS A 1 109 ? -17.896 -3.700 27.585 1.00 94.19 109 LYS A N 1
ATOM 831 C CA . LYS A 1 109 ? -18.211 -3.688 26.142 1.00 94.19 109 LYS A CA 1
ATOM 832 C C . LYS A 1 109 ? -18.268 -5.113 25.586 1.00 94.19 109 LYS A C 1
ATOM 834 O O . LYS A 1 109 ? -17.505 -5.980 26.001 1.00 94.19 109 LYS A O 1
ATOM 839 N N . THR A 1 110 ? -19.157 -5.357 24.625 1.00 94.50 110 THR A N 1
ATOM 840 C CA . THR A 1 110 ? -19.034 -6.483 23.686 1.00 94.50 110 THR A CA 1
ATOM 841 C C . THR A 1 110 ? -18.815 -5.899 22.307 1.00 94.50 110 THR A C 1
ATOM 843 O O . THR A 1 110 ? -19.649 -5.129 21.841 1.00 94.50 110 THR A O 1
ATOM 846 N N . ASP A 1 111 ? -17.700 -6.255 21.688 1.00 91.69 111 ASP A N 1
ATOM 847 C CA . ASP A 1 111 ? -17.325 -5.806 20.358 1.00 91.69 111 ASP A CA 1
ATOM 848 C C . ASP A 1 111 ? -17.411 -6.977 19.377 1.00 91.69 111 ASP A C 1
ATOM 850 O O . ASP A 1 111 ? -16.851 -8.044 19.628 1.00 91.69 111 ASP A O 1
ATOM 854 N N . GLN A 1 112 ? -18.168 -6.803 18.299 1.00 88.38 112 GLN A N 1
ATOM 855 C CA . GLN A 1 112 ? -18.449 -7.849 17.308 1.00 88.38 112 GLN A CA 1
ATOM 856 C C . GLN A 1 112 ? -17.768 -7.567 15.968 1.00 88.38 112 GLN A C 1
ATOM 858 O O . GLN A 1 112 ? -17.758 -8.427 15.090 1.00 88.38 112 GLN A O 1
ATOM 863 N N . THR A 1 113 ? -17.186 -6.381 15.812 1.00 86.06 113 THR A N 1
ATOM 864 C CA . THR A 1 113 ? -16.636 -5.898 14.551 1.00 86.06 113 THR A CA 1
ATOM 865 C C . THR A 1 113 ? -15.172 -5.533 14.747 1.00 86.06 113 THR A C 1
ATOM 867 O O . THR A 1 113 ? -14.869 -4.682 15.577 1.00 86.06 113 THR A O 1
ATOM 870 N N . PRO A 1 114 ? -14.239 -6.158 14.012 1.00 86.81 114 PRO A N 1
ATOM 871 C CA . PRO A 1 114 ? -12.849 -5.738 14.069 1.00 86.81 114 PRO A CA 1
ATOM 872 C C . PRO A 1 114 ? -12.689 -4.332 13.453 1.00 86.81 114 PRO A C 1
ATOM 874 O O . PRO A 1 114 ? -13.411 -4.019 12.502 1.00 86.81 114 PRO A O 1
ATOM 877 N N . PRO A 1 115 ? -11.712 -3.530 13.915 1.00 91.19 115 PRO A N 1
ATOM 878 C CA . PRO A 1 115 ? -10.766 -3.827 14.998 1.00 91.19 115 PRO A CA 1
ATOM 879 C C . PRO A 1 115 ? -11.396 -3.744 16.403 1.00 91.19 115 PRO A C 1
ATOM 881 O O . PRO A 1 115 ? -12.091 -2.790 16.736 1.00 91.19 115 PRO A O 1
ATOM 884 N N . TYR A 1 116 ? -11.133 -4.757 17.239 1.00 92.50 116 TYR A N 1
ATOM 885 C CA . TYR A 1 116 ? -11.765 -4.895 18.555 1.00 92.50 116 TYR A CA 1
ATOM 886 C C . TYR A 1 116 ? -11.067 -4.026 19.596 1.00 92.50 116 TYR A C 1
ATOM 888 O O . TYR A 1 116 ? -9.926 -4.301 19.977 1.00 92.50 116 TYR A O 1
ATOM 896 N N . SER A 1 117 ? -11.769 -3.024 20.117 1.00 94.44 117 SER A N 1
ATOM 897 C CA . SER A 1 117 ? -11.179 -2.106 21.090 1.00 94.44 117 SER A CA 1
ATOM 898 C C . SER A 1 117 ? -12.166 -1.594 22.129 1.00 94.44 117 SER A C 1
ATOM 900 O O . SER A 1 117 ? -13.382 -1.712 21.976 1.00 94.44 117 SER A O 1
ATOM 902 N N . VAL A 1 118 ? -11.657 -1.019 23.216 1.00 94.88 118 VAL A N 1
ATOM 903 C CA . VAL A 1 118 ? -12.483 -0.394 24.250 1.00 94.88 118 VAL A CA 1
ATOM 904 C C . VAL A 1 118 ? -11.777 0.801 24.879 1.00 94.88 118 VAL A C 1
ATOM 906 O O . VAL A 1 118 ? -10.614 0.715 25.264 1.00 94.88 118 VAL A O 1
ATOM 909 N N . ASP A 1 119 ? -12.506 1.904 25.018 1.00 93.31 119 ASP A N 1
ATOM 910 C CA . ASP A 1 119 ? -12.114 3.029 25.864 1.00 93.31 119 ASP A CA 1
ATOM 911 C C . ASP A 1 119 ? -12.605 2.780 27.292 1.00 93.31 119 ASP A C 1
ATOM 913 O O . ASP A 1 119 ? -13.763 2.406 27.500 1.00 93.31 119 ASP A O 1
ATOM 917 N N . PHE A 1 120 ? -11.752 3.014 28.288 1.00 93.69 120 PHE A N 1
ATOM 918 C CA . PHE A 1 120 ? -12.109 2.822 29.688 1.00 93.69 120 PHE A CA 1
ATOM 919 C C . PHE A 1 120 ? -11.391 3.796 30.628 1.00 93.69 120 PHE A C 1
ATOM 921 O O . PHE A 1 120 ? -10.337 4.357 30.326 1.00 93.69 120 PHE A O 1
ATOM 928 N N . THR A 1 121 ? -11.980 3.967 31.808 1.00 92.62 121 THR A N 1
ATOM 929 C CA . THR A 1 121 ? -11.409 4.707 32.935 1.00 92.62 121 THR A CA 1
ATOM 930 C C . THR A 1 121 ? -11.458 3.785 34.143 1.00 92.62 121 THR A C 1
ATOM 932 O O . THR A 1 121 ? -12.560 3.387 34.535 1.00 92.62 121 THR A O 1
ATOM 935 N N . PRO A 1 122 ? -10.314 3.419 34.743 1.00 88.88 122 PRO A N 1
ATOM 936 C CA . PRO A 1 122 ? -10.318 2.602 35.947 1.00 88.88 122 PRO A CA 1
ATOM 937 C C . PRO A 1 122 ? -11.141 3.238 37.078 1.00 88.88 122 PRO A C 1
ATOM 939 O O . PRO A 1 122 ? -10.944 4.419 37.391 1.00 88.88 122 PRO A O 1
ATOM 942 N N . PRO A 1 123 ? -12.082 2.493 37.684 1.00 83.62 123 PRO A N 1
ATOM 943 C CA . PRO A 1 123 ? -12.926 3.021 38.743 1.00 83.62 123 PRO A CA 1
ATOM 944 C C . PRO A 1 123 ? -12.106 3.270 40.011 1.00 83.62 123 PRO A C 1
ATOM 946 O O . PRO A 1 123 ? -11.221 2.495 40.363 1.00 83.62 123 PRO A O 1
ATOM 949 N N . VAL A 1 124 ? -12.431 4.348 40.725 1.00 80.88 124 VAL A N 1
ATOM 950 C CA . VAL A 1 124 ? -11.758 4.710 41.985 1.00 80.88 124 VAL A CA 1
ATOM 951 C C . VAL A 1 124 ? -12.315 3.919 43.173 1.00 80.88 124 VAL A C 1
ATOM 953 O O . VAL A 1 124 ? -11.586 3.611 44.113 1.00 80.88 124 VAL A O 1
ATOM 956 N N . PHE A 1 125 ? -13.603 3.581 43.134 1.00 77.69 125 PHE A N 1
ATOM 957 C CA . PHE A 1 125 ? -14.295 2.859 44.196 1.00 77.69 125 PHE A CA 1
ATOM 958 C C . PHE A 1 125 ? -14.989 1.610 43.656 1.00 77.69 125 PHE A C 1
ATOM 960 O O . PHE A 1 125 ? -15.340 1.544 42.477 1.00 77.69 125 PHE A O 1
ATOM 967 N N . SER A 1 126 ? -15.214 0.643 44.542 1.00 70.94 126 SER A N 1
ATOM 968 C CA . SER A 1 126 ? -16.139 -0.465 44.315 1.00 70.94 126 SER A CA 1
ATOM 969 C C . SER A 1 126 ? -17.564 0.036 44.079 1.00 70.94 126 SER A C 1
ATOM 971 O O . SER A 1 126 ? -17.930 1.126 44.515 1.00 70.94 126 SER A O 1
ATOM 973 N N . ASP A 1 127 ? -18.397 -0.790 43.441 1.00 70.25 127 ASP A N 1
ATOM 974 C CA . ASP A 1 127 ? -19.795 -0.453 43.125 1.00 70.25 127 ASP A CA 1
ATOM 975 C C . ASP A 1 127 ? -20.637 -0.101 44.374 1.00 70.25 127 ASP A C 1
ATOM 977 O O . ASP A 1 127 ? -21.627 0.624 44.280 1.00 70.25 127 ASP A O 1
ATOM 981 N N . ASP A 1 128 ? -20.242 -0.573 45.562 1.00 68.88 128 ASP A N 1
ATOM 982 C CA . ASP A 1 128 ? -20.879 -0.232 46.841 1.00 68.88 128 ASP A CA 1
ATOM 983 C C . ASP A 1 128 ? -20.322 1.047 47.503 1.00 68.88 128 ASP A C 1
ATOM 985 O O . ASP A 1 128 ? -20.748 1.399 48.605 1.00 68.88 128 ASP A O 1
ATOM 989 N N . ASN A 1 129 ? -19.389 1.744 46.841 1.00 73.69 129 ASN A N 1
ATOM 990 C CA . ASN A 1 129 ? -18.675 2.941 47.297 1.00 73.69 129 ASN A CA 1
ATOM 991 C C . ASN A 1 129 ? -17.926 2.789 48.635 1.00 73.69 129 ASN A C 1
ATOM 993 O O . ASN A 1 129 ? -17.638 3.787 49.299 1.00 73.69 129 ASN A O 1
ATOM 997 N N . LYS A 1 130 ? -17.606 1.562 49.066 1.00 72.62 130 LYS A N 1
ATOM 998 C CA . LYS A 1 130 ? -16.921 1.326 50.353 1.00 72.62 130 LYS A CA 1
ATOM 999 C C . LYS A 1 130 ? -15.438 1.040 50.213 1.00 72.62 130 LYS A C 1
ATOM 1001 O O . LYS A 1 130 ? -14.674 1.381 51.114 1.00 72.62 130 LYS A O 1
ATOM 1006 N N . THR A 1 131 ? -15.037 0.407 49.118 1.00 74.75 131 THR A N 1
ATOM 1007 C CA . THR A 1 131 ? -13.660 -0.028 48.908 1.00 74.75 131 THR A CA 1
ATOM 1008 C C . THR A 1 131 ? -12.998 0.883 47.898 1.00 74.75 131 THR A C 1
ATOM 1010 O O . THR A 1 131 ? -13.511 1.085 46.802 1.00 74.75 131 THR A O 1
ATOM 1013 N N . LEU A 1 132 ? -11.858 1.441 48.279 1.00 78.06 132 LEU A N 1
ATOM 1014 C CA . LEU A 1 132 ? -11.019 2.222 47.390 1.00 78.06 132 LEU A CA 1
ATOM 1015 C C . LEU A 1 132 ? -10.127 1.274 46.589 1.00 78.06 132 LEU A C 1
ATOM 1017 O O . LEU A 1 132 ? -9.376 0.503 47.185 1.00 78.06 132 LEU A O 1
ATOM 1021 N N . PHE A 1 133 ? -10.199 1.337 45.263 1.00 78.31 133 PHE A N 1
ATOM 1022 C CA . PHE A 1 133 ? -9.303 0.567 44.411 1.00 78.31 133 PHE A CA 1
ATOM 1023 C C . PHE A 1 133 ? -7.934 1.244 44.329 1.00 78.31 133 PHE A C 1
ATOM 1025 O O . PHE A 1 133 ? -7.829 2.461 44.164 1.00 78.31 133 PHE A O 1
ATOM 1032 N N . THR A 1 134 ? -6.886 0.435 44.469 1.00 80.81 134 THR A N 1
ATOM 1033 C CA . THR A 1 134 ? -5.480 0.824 44.265 1.00 80.81 134 THR A CA 1
ATOM 1034 C C . THR A 1 134 ? -4.884 0.168 43.024 1.00 80.81 134 THR A C 1
ATOM 1036 O O . THR A 1 134 ? -3.780 0.507 42.605 1.00 80.81 134 THR A O 1
ATOM 1039 N N . ASP A 1 135 ? -5.608 -0.781 42.436 1.00 80.25 135 ASP A N 1
ATOM 1040 C CA . ASP A 1 135 ? -5.267 -1.483 41.214 1.00 80.25 135 ASP A CA 1
ATOM 1041 C C . ASP A 1 135 ? -6.489 -1.630 40.303 1.00 80.25 135 ASP A C 1
ATOM 1043 O O . ASP A 1 135 ? -7.642 -1.412 40.690 1.00 80.25 135 ASP A O 1
ATOM 1047 N N . TRP A 1 136 ? -6.215 -1.958 39.049 1.00 85.12 136 TRP A N 1
ATOM 1048 C CA . TRP A 1 136 ? -7.226 -2.238 38.049 1.00 85.12 136 TRP A CA 1
ATOM 1049 C C . TRP A 1 136 ? -6.793 -3.402 37.172 1.00 85.12 136 TRP A C 1
ATOM 1051 O O . TRP A 1 136 ? -5.601 -3.633 36.960 1.00 85.12 136 TRP A O 1
ATOM 1061 N N . VAL A 1 137 ? -7.784 -4.129 36.668 1.00 83.06 137 VAL A N 1
ATOM 1062 C CA . VAL A 1 137 ? -7.601 -5.295 35.814 1.00 83.06 137 VAL A CA 1
ATOM 1063 C C . VAL A 1 137 ? -8.583 -5.209 34.654 1.00 83.06 137 VAL A C 1
ATOM 1065 O O . VAL A 1 137 ? -9.797 -5.166 34.853 1.00 83.06 137 VAL A O 1
ATOM 1068 N N . LEU A 1 138 ? -8.053 -5.160 33.438 1.00 86.88 138 LEU A N 1
ATOM 1069 C CA . LEU A 1 138 ? -8.810 -5.245 32.202 1.00 86.88 138 LEU A CA 1
ATOM 1070 C C . LEU A 1 138 ? -8.669 -6.660 31.643 1.00 86.88 138 LEU A C 1
ATOM 1072 O O . LEU A 1 138 ? -7.568 -7.088 31.307 1.00 86.88 138 LEU A O 1
ATOM 1076 N N . SER A 1 139 ? -9.789 -7.356 31.492 1.00 85.38 139 SER A N 1
ATOM 1077 C CA . SER A 1 139 ? -9.854 -8.683 30.885 1.00 85.38 139 SER A CA 1
ATOM 1078 C C . SER A 1 139 ? -10.593 -8.611 29.557 1.00 85.38 139 SER A C 1
ATOM 1080 O O . SER A 1 139 ? -11.695 -8.069 29.478 1.00 85.38 139 SER A O 1
ATOM 1082 N N . ALA A 1 140 ? -10.018 -9.188 28.509 1.00 87.75 140 ALA A N 1
ATOM 1083 C CA . ALA A 1 140 ? -10.649 -9.339 27.209 1.00 87.75 140 ALA A CA 1
ATOM 1084 C C . ALA A 1 140 ? -10.849 -10.826 26.909 1.00 87.75 140 ALA A C 1
ATOM 1086 O O . ALA A 1 140 ? -9.888 -11.562 26.685 1.00 87.75 140 ALA A O 1
ATOM 1087 N N . GLN A 1 141 ? -12.103 -11.270 26.900 1.00 87.25 141 GLN A N 1
ATOM 1088 C CA . GLN A 1 141 ? -12.475 -12.621 26.500 1.00 87.25 141 GLN A CA 1
ATOM 1089 C C . GLN A 1 141 ? -12.687 -12.652 24.985 1.00 87.25 141 GLN A C 1
ATOM 1091 O O . GLN A 1 141 ? -13.675 -12.121 24.471 1.00 87.25 141 GLN A O 1
ATOM 1096 N N . ALA A 1 142 ? -11.756 -13.274 24.269 1.00 86.88 142 ALA A N 1
ATOM 1097 C CA . ALA A 1 142 ? -11.841 -13.492 22.835 1.00 86.88 142 ALA A CA 1
ATOM 1098 C C . ALA A 1 142 ? -12.608 -14.790 22.556 1.00 86.88 142 ALA A C 1
ATOM 1100 O O . ALA A 1 142 ? -12.211 -15.875 22.994 1.00 86.88 142 ALA A O 1
ATOM 1101 N N . VAL A 1 143 ? -13.717 -14.677 21.823 1.00 86.81 143 VAL A N 1
ATOM 1102 C CA . VAL A 1 143 ? -14.580 -15.807 21.470 1.00 86.81 143 VAL A CA 1
ATOM 1103 C C . VAL A 1 143 ? -14.376 -16.131 19.990 1.00 86.81 143 VAL A C 1
ATOM 1105 O O . VAL A 1 143 ? -14.819 -15.359 19.135 1.00 86.81 143 VAL A O 1
ATOM 1108 N N . PRO A 1 144 ? -13.692 -17.238 19.650 1.00 82.94 144 PRO A N 1
ATOM 1109 C CA . PRO A 1 144 ? -13.568 -17.668 18.265 1.00 82.94 144 PRO A CA 1
ATOM 1110 C C . PRO A 1 144 ? -14.872 -18.292 17.762 1.00 82.94 144 PRO A C 1
ATOM 1112 O O . PRO A 1 144 ? -15.668 -18.800 18.545 1.00 82.94 144 PRO A O 1
ATOM 1115 N N . LEU A 1 145 ? -15.048 -18.354 16.442 1.00 77.50 145 LEU A N 1
ATOM 1116 C CA . LEU A 1 145 ? -16.201 -19.039 15.829 1.00 77.50 145 LEU A CA 1
ATOM 1117 C C . LEU A 1 145 ? -16.231 -20.543 16.116 1.00 77.50 145 LEU A C 1
ATOM 1119 O O . LEU A 1 145 ? -17.290 -21.167 16.148 1.00 77.50 145 LEU A O 1
ATOM 1123 N N . LYS A 1 146 ? -15.046 -21.149 16.244 1.00 75.25 146 LYS A N 1
ATOM 1124 C CA . LYS A 1 146 ? -14.857 -22.568 16.546 1.00 75.25 146 LYS A CA 1
ATOM 1125 C C . LYS A 1 146 ? -13.722 -22.724 17.548 1.00 75.25 146 LYS A C 1
ATOM 1127 O O . LYS A 1 146 ? -12.627 -22.207 17.337 1.00 75.25 146 LYS A O 1
ATOM 1132 N N . GLY A 1 147 ? -13.967 -23.511 18.590 1.00 74.31 147 GLY A N 1
ATOM 1133 C CA . GLY A 1 147 ? -12.999 -23.788 19.649 1.00 74.31 147 GLY A CA 1
ATOM 1134 C C . GLY A 1 147 ? -13.353 -23.102 20.964 1.00 74.31 147 GLY A C 1
ATOM 1135 O O . GLY A 1 147 ? -14.429 -22.529 21.111 1.00 74.31 147 GLY A O 1
ATOM 1136 N N . ALA A 1 148 ? -12.451 -23.215 21.935 1.00 76.88 148 ALA A N 1
ATOM 1137 C CA . ALA A 1 148 ? -12.616 -22.597 23.243 1.00 76.88 148 ALA A CA 1
ATOM 1138 C C . ALA A 1 148 ? -12.246 -21.107 23.195 1.00 76.88 148 ALA A C 1
ATOM 1140 O O . ALA A 1 148 ? -11.292 -20.721 22.515 1.00 76.88 148 ALA A O 1
ATOM 1141 N N . SER A 1 149 ? -12.983 -20.288 23.946 1.00 81.69 149 SER A N 1
ATOM 1142 C CA . SER A 1 149 ? -12.602 -18.904 24.222 1.00 81.69 149 SER A CA 1
ATOM 1143 C C . SER A 1 149 ? -11.299 -18.844 25.012 1.00 81.69 149 SER A C 1
ATOM 1145 O O . SER A 1 149 ? -10.994 -19.751 25.787 1.00 81.69 149 SER A O 1
ATOM 1147 N N . PHE A 1 150 ? -10.568 -17.744 24.869 1.00 80.12 150 PHE A N 1
ATOM 1148 C CA . PHE A 1 150 ? -9.401 -17.451 25.695 1.00 80.12 150 PHE A CA 1
ATOM 1149 C C . PHE A 1 150 ? -9.482 -16.026 26.235 1.00 80.12 150 PHE A C 1
ATOM 1151 O O . PHE A 1 150 ? -10.119 -15.159 25.633 1.00 80.12 150 PHE A O 1
ATOM 1158 N N . THR A 1 151 ? -8.836 -15.793 27.372 1.00 80.94 151 THR A N 1
ATOM 1159 C CA . THR A 1 151 ? -8.853 -14.500 28.058 1.00 80.94 151 THR A CA 1
ATOM 1160 C C . THR A 1 151 ? -7.463 -13.885 28.030 1.00 80.94 151 THR A C 1
ATOM 1162 O O . THR A 1 151 ? -6.468 -14.558 28.292 1.00 80.94 151 THR A O 1
ATOM 1165 N N . LEU A 1 152 ? -7.407 -12.599 27.703 1.00 81.56 152 LEU A N 1
ATOM 1166 C CA . LEU A 1 152 ? -6.217 -11.760 27.769 1.00 81.56 152 LEU A CA 1
ATOM 1167 C C . LEU A 1 152 ? -6.404 -10.755 28.900 1.00 81.56 152 LEU A C 1
ATOM 1169 O O . LEU A 1 152 ? -7.513 -10.262 29.086 1.00 81.56 152 LEU A O 1
ATOM 1173 N N . ASN A 1 153 ? -5.343 -10.448 29.640 1.00 80.75 153 ASN A N 1
ATOM 1174 C CA . ASN A 1 153 ? -5.428 -9.581 30.809 1.00 80.75 153 ASN A CA 1
ATOM 1175 C C . ASN A 1 153 ? -4.340 -8.515 30.777 1.00 80.75 153 ASN A C 1
ATOM 1177 O O . ASN A 1 153 ? -3.184 -8.823 30.508 1.00 80.75 153 ASN A O 1
ATOM 1181 N N . GLU A 1 154 ? -4.725 -7.299 31.134 1.00 83.12 154 GLU A N 1
ATOM 1182 C CA . GLU A 1 154 ? -3.839 -6.178 31.415 1.00 83.12 154 GLU A CA 1
ATOM 1183 C C . GLU A 1 154 ? -4.179 -5.616 32.792 1.00 83.12 154 GLU A C 1
ATOM 1185 O O . GLU A 1 154 ? -5.331 -5.662 33.226 1.00 83.12 154 GLU A O 1
ATOM 1190 N N . PHE A 1 155 ? -3.181 -5.119 33.514 1.00 80.94 155 PHE A N 1
ATOM 1191 C CA . PHE A 1 155 ? -3.379 -4.647 34.881 1.00 80.94 155 PHE A CA 1
ATOM 1192 C C . PHE A 1 155 ? -2.375 -3.571 35.273 1.00 80.94 155 PHE A C 1
ATOM 1194 O O . PHE A 1 155 ? -1.240 -3.511 34.791 1.00 80.94 155 PHE A O 1
ATOM 1201 N N . GLY A 1 156 ? -2.784 -2.727 36.211 1.00 83.44 156 GLY A N 1
ATOM 1202 C CA . GLY A 1 156 ? -1.996 -1.581 36.623 1.00 83.44 156 GLY A CA 1
ATOM 1203 C C . GLY A 1 156 ? -2.404 -1.027 37.977 1.00 83.44 156 GLY A C 1
ATOM 1204 O O . GLY A 1 156 ? -3.428 -1.404 38.542 1.00 83.44 156 GLY A O 1
ATOM 1205 N N . GLY A 1 157 ? -1.576 -0.133 38.515 1.00 84.62 157 GLY A N 1
ATOM 1206 C CA . GLY A 1 157 ? -1.901 0.627 39.716 1.00 84.62 157 GLY A CA 1
ATOM 1207 C C . GLY A 1 157 ? -2.748 1.856 39.387 1.00 84.62 157 GLY A C 1
ATOM 1208 O O . GLY A 1 157 ? -2.588 2.464 38.325 1.00 84.62 157 GLY A O 1
ATOM 1209 N N . ILE A 1 158 ? -3.597 2.260 40.329 1.00 87.44 158 ILE A N 1
ATOM 1210 C CA . ILE A 1 158 ? -4.316 3.535 40.302 1.00 87.44 158 ILE A CA 1
ATOM 1211 C C . ILE A 1 158 ? -4.144 4.275 41.629 1.00 87.44 158 ILE A C 1
ATOM 1213 O O . ILE A 1 158 ? -4.549 3.800 42.687 1.00 87.44 158 ILE A O 1
ATOM 1217 N N . ASP A 1 159 ? -3.556 5.469 41.576 1.00 86.62 159 ASP A N 1
ATOM 1218 C CA . ASP A 1 159 ? -3.368 6.315 42.757 1.00 86.62 159 ASP A CA 1
ATOM 1219 C C . ASP A 1 159 ? -3.213 7.796 42.380 1.00 86.62 159 ASP A C 1
ATOM 1221 O O . ASP A 1 159 ? -3.042 8.112 41.213 1.00 86.62 159 ASP A O 1
ATOM 1225 N N . HIS A 1 160 ? -3.229 8.705 43.356 1.00 86.12 160 HIS A N 1
ATOM 1226 C CA . HIS A 1 160 ? -3.106 10.160 43.191 1.00 86.12 160 HIS A CA 1
ATOM 1227 C C . HIS A 1 160 ? -4.237 10.815 42.376 1.00 86.12 160 HIS A C 1
ATOM 1229 O O . HIS A 1 160 ? -4.763 10.274 41.404 1.00 86.12 160 HIS A O 1
ATOM 1235 N N . GLU A 1 161 ? -4.602 12.038 42.758 1.00 85.44 161 GLU A N 1
ATOM 1236 C CA . GLU A 1 161 ? -5.553 12.867 42.013 1.00 85.44 161 GLU A CA 1
ATOM 1237 C C . GLU A 1 161 ? -4.805 13.956 41.244 1.00 85.44 161 GLU A C 1
ATOM 1239 O O . GLU A 1 161 ? -3.924 14.635 41.782 1.00 85.44 161 GLU A O 1
ATOM 1244 N N . VAL A 1 162 ? -5.149 14.109 39.966 1.00 86.62 162 VAL A N 1
ATOM 1245 C CA . VAL A 1 162 ? -4.574 15.114 39.069 1.00 86.62 162 VAL A CA 1
ATOM 1246 C C . VAL A 1 162 ? -5.705 15.844 38.361 1.00 86.62 162 VAL A C 1
ATOM 1248 O O . VAL A 1 162 ? -6.693 15.242 37.949 1.00 86.62 162 VAL A O 1
ATOM 1251 N N . VAL A 1 163 ? -5.559 17.162 38.233 1.00 88.94 163 VAL A N 1
ATOM 1252 C CA . VAL A 1 163 ? -6.455 17.988 37.421 1.00 88.94 163 VAL A CA 1
ATOM 1253 C C . VAL A 1 163 ? -5.995 17.893 35.973 1.00 88.94 163 VAL A C 1
ATOM 1255 O O . VAL A 1 163 ? -4.836 18.186 35.676 1.00 88.94 163 VAL A O 1
ATOM 1258 N N . PHE A 1 164 ? -6.891 17.487 35.078 1.00 93.50 164 PHE A N 1
ATOM 1259 C CA . PHE A 1 164 ? -6.583 17.393 33.655 1.00 93.50 164 PHE A CA 1
ATOM 1260 C C . PHE A 1 164 ? -6.875 18.700 32.913 1.00 93.50 164 PHE A C 1
ATOM 1262 O O . PHE A 1 164 ? -7.835 19.398 33.252 1.00 93.50 164 PHE A O 1
ATOM 1269 N N . PRO A 1 165 ? -6.066 19.033 31.893 1.00 94.31 165 PRO A N 1
ATOM 1270 C CA . PRO A 1 165 ? -6.368 20.135 30.995 1.00 94.31 165 PRO A CA 1
ATOM 1271 C C . PRO A 1 165 ? -7.539 19.782 30.062 1.00 94.31 165 PRO A C 1
ATOM 1273 O O . PRO A 1 165 ? -7.931 18.622 29.926 1.00 94.31 165 PRO A O 1
ATOM 1276 N N . VAL A 1 166 ? -8.081 20.790 29.379 1.00 95.06 166 VAL A N 1
ATOM 1277 C CA . VAL A 1 166 ? -9.060 20.596 28.304 1.00 95.06 166 VAL A CA 1
ATOM 1278 C C . VAL A 1 166 ? -8.307 20.283 27.017 1.00 95.06 166 VAL A C 1
ATOM 1280 O O . VAL A 1 166 ? -7.440 21.052 26.607 1.00 95.06 166 VAL A O 1
ATOM 1283 N N . SER A 1 167 ? -8.649 19.169 26.374 1.00 95.50 167 SER A N 1
ATOM 1284 C CA . SER A 1 167 ? -8.038 18.714 25.124 1.00 95.50 167 SER A CA 1
ATOM 1285 C C . SER A 1 167 ? -9.080 18.677 24.008 1.00 95.50 167 SER A C 1
ATOM 1287 O O . SER A 1 167 ? -10.098 17.993 24.128 1.00 95.50 167 SER A O 1
ATOM 1289 N N . GLU A 1 168 ? -8.828 19.418 22.928 1.00 97.62 168 GLU A N 1
ATOM 1290 C CA . GLU A 1 168 ? -9.725 19.523 21.776 1.00 97.62 168 GLU A CA 1
ATOM 1291 C C . GLU A 1 168 ? -9.032 19.018 20.500 1.00 97.62 168 GLU A C 1
ATOM 1293 O O . GLU A 1 168 ? -8.065 19.615 20.030 1.00 97.62 168 GLU A O 1
ATOM 1298 N N . LEU A 1 169 ? -9.533 17.917 19.937 1.00 97.62 169 LEU A N 1
ATOM 1299 C CA . LEU A 1 169 ? -9.105 17.318 18.673 1.00 97.62 169 LEU A CA 1
ATOM 1300 C C . LEU A 1 169 ? -9.918 17.898 17.505 1.00 97.62 169 LEU A C 1
ATOM 1302 O O . LEU A 1 169 ? -11.153 17.905 17.547 1.00 97.62 169 LEU A O 1
ATOM 1306 N N . LYS A 1 170 ? -9.223 18.331 16.443 1.00 96.25 170 LYS A N 1
ATOM 1307 C CA . LYS A 1 170 ? -9.787 18.903 15.208 1.00 96.25 170 LYS A CA 1
ATOM 1308 C C . LYS A 1 170 ? -9.093 18.369 13.958 1.00 96.25 170 LYS A C 1
ATOM 1310 O O . LYS A 1 170 ? -7.910 18.032 13.979 1.00 96.25 170 LYS A O 1
ATOM 1315 N N . ILE A 1 171 ? -9.829 18.372 12.848 1.00 94.12 171 ILE A N 1
ATOM 1316 C CA . ILE A 1 171 ? -9.262 18.216 11.504 1.00 94.12 171 ILE A CA 1
ATOM 1317 C C . ILE A 1 171 ? -8.819 19.594 11.021 1.00 94.12 171 ILE A C 1
ATOM 1319 O O . ILE A 1 171 ? -9.616 20.532 11.003 1.00 94.12 171 ILE A O 1
ATOM 1323 N N . ILE A 1 172 ? -7.556 19.705 10.622 1.00 92.81 172 ILE A N 1
ATOM 1324 C CA . ILE A 1 172 ? -6.951 20.957 10.147 1.00 92.81 172 ILE A CA 1
ATOM 1325 C C . ILE A 1 172 ? -6.652 20.947 8.649 1.00 92.81 172 ILE A C 1
ATOM 1327 O O . ILE A 1 172 ? -6.501 22.008 8.046 1.00 92.81 172 ILE A O 1
ATOM 1331 N N . SER A 1 173 ? -6.572 19.768 8.033 1.00 87.75 173 SER A N 1
ATOM 1332 C CA . SER A 1 173 ? -6.371 19.625 6.592 1.00 87.75 173 SER A CA 1
ATOM 1333 C C . SER A 1 173 ? -6.940 18.304 6.070 1.00 87.75 173 SER A C 1
ATOM 1335 O O . SER A 1 173 ? -7.108 17.345 6.822 1.00 87.75 173 SER A O 1
ATOM 1337 N N . GLY A 1 174 ? -7.233 18.267 4.767 1.00 79.56 174 GLY A N 1
ATOM 1338 C CA . GLY A 1 174 ? -7.882 17.140 4.093 1.00 79.56 174 GLY A CA 1
ATOM 1339 C C . GLY A 1 174 ? -9.362 17.414 3.819 1.00 79.56 174 GLY A C 1
ATOM 1340 O O . GLY A 1 174 ? -10.140 17.678 4.731 1.00 79.56 174 GLY A O 1
ATOM 1341 N N . ASN A 1 175 ? -9.758 17.390 2.543 1.00 74.75 175 ASN A N 1
ATOM 1342 C CA . ASN A 1 175 ? -11.151 17.615 2.158 1.00 74.75 175 ASN A CA 1
ATOM 1343 C C . ASN A 1 175 ? -11.981 16.357 2.405 1.00 74.75 175 ASN A C 1
ATOM 1345 O O . ASN A 1 175 ? -11.713 15.311 1.819 1.00 74.75 175 ASN A O 1
ATOM 1349 N N . LEU A 1 176 ? -13.034 16.487 3.201 1.00 78.62 176 LEU A N 1
ATOM 1350 C CA . LEU A 1 176 ? -14.085 15.480 3.280 1.00 78.62 176 LEU A CA 1
ATOM 1351 C C . LEU A 1 176 ? -14.986 15.600 2.045 1.00 78.62 176 LEU A C 1
ATOM 1353 O O . LEU A 1 176 ? -15.217 16.707 1.544 1.00 78.62 176 LEU A O 1
ATOM 1357 N N . ASN A 1 177 ? -15.503 14.481 1.537 1.00 73.00 177 ASN A N 1
ATOM 1358 C CA . ASN A 1 177 ? -16.527 14.540 0.497 1.00 73.00 177 ASN A CA 1
ATOM 1359 C C . ASN A 1 177 ? -17.851 15.110 1.069 1.00 73.00 177 ASN A C 1
ATOM 1361 O O . ASN A 1 177 ? -17.994 15.328 2.273 1.00 73.00 177 ASN A O 1
ATOM 1365 N N . SER A 1 178 ? -18.853 15.351 0.219 1.00 65.62 178 SER A N 1
ATOM 1366 C CA . SER A 1 178 ? -20.159 15.889 0.649 1.00 65.62 178 SER A CA 1
ATOM 1367 C C . SER A 1 178 ? -20.926 14.997 1.638 1.00 65.62 178 SER A C 1
ATOM 1369 O O . SER A 1 178 ? -21.884 15.463 2.246 1.00 65.62 178 SER A O 1
ATOM 1371 N N . ALA A 1 179 ? -20.526 13.733 1.783 1.00 68.94 179 ALA A N 1
ATOM 1372 C CA . ALA A 1 179 ? -21.069 12.768 2.732 1.00 68.94 179 ALA A CA 1
ATOM 1373 C C . ALA A 1 179 ? -20.199 12.609 4.000 1.00 68.94 179 ALA A C 1
ATOM 1375 O O . ALA A 1 179 ? -20.539 11.808 4.865 1.00 68.94 179 ALA A O 1
ATOM 1376 N N . GLY A 1 180 ? -19.107 13.373 4.139 1.00 74.75 180 GLY A N 1
ATOM 1377 C CA . GLY A 1 180 ? -18.182 13.265 5.271 1.00 74.75 180 GLY A CA 1
ATOM 1378 C C . GLY A 1 180 ? -17.203 12.088 5.180 1.00 74.75 180 GLY A C 1
ATOM 1379 O O . GLY A 1 180 ? -16.588 11.735 6.184 1.00 74.75 180 GLY A O 1
ATOM 1380 N N . GLU A 1 181 ? -17.060 11.473 4.005 1.00 86.06 181 GLU A N 1
ATOM 1381 C CA . GLU A 1 181 ? -16.187 10.319 3.782 1.00 86.06 181 GLU A CA 1
ATOM 1382 C C . GLU A 1 181 ? -14.823 10.742 3.217 1.00 86.06 181 GLU A C 1
ATOM 1384 O O . GLU A 1 181 ? -14.685 11.771 2.541 1.00 86.06 181 GLU A O 1
ATOM 1389 N N . ILE A 1 182 ? -13.826 9.908 3.496 1.00 90.19 182 ILE A N 1
ATOM 1390 C CA . ILE A 1 182 ? -12.447 9.985 3.007 1.00 90.19 182 ILE A CA 1
ATOM 1391 C C . ILE A 1 182 ? -12.128 8.727 2.200 1.00 90.19 182 ILE A C 1
ATOM 1393 O O . ILE A 1 182 ? -12.766 7.691 2.383 1.00 90.19 182 ILE A O 1
ATOM 1397 N N . TYR A 1 183 ? -11.159 8.804 1.295 1.00 87.31 183 TYR A N 1
ATOM 1398 C CA . TYR A 1 183 ? -10.788 7.676 0.435 1.00 87.31 183 TYR A CA 1
ATOM 1399 C C . TYR A 1 183 ? -9.484 7.017 0.882 1.00 87.31 183 TYR A C 1
ATOM 1401 O O . TYR A 1 183 ? -8.665 7.655 1.536 1.00 87.31 183 TYR A O 1
ATOM 1409 N N . GLU A 1 184 ? -9.285 5.758 0.493 1.00 87.06 184 GLU A N 1
ATOM 1410 C CA . GLU A 1 184 ? -8.044 5.004 0.715 1.00 87.06 184 GLU A CA 1
ATOM 1411 C C . GLU A 1 184 ? -6.796 5.819 0.319 1.00 87.06 184 GLU A C 1
ATOM 1413 O O . GLU A 1 184 ? -6.763 6.438 -0.744 1.00 87.06 184 GLU A O 1
ATOM 1418 N N . GLY A 1 185 ? -5.775 5.868 1.177 1.00 86.00 185 GLY A N 1
ATOM 1419 C CA . GLY A 1 185 ? -4.537 6.623 0.943 1.00 86.00 185 GLY A CA 1
ATOM 1420 C C . GLY A 1 185 ? -4.657 8.152 1.051 1.00 86.00 185 GLY A C 1
ATOM 1421 O O . GLY A 1 185 ? -3.666 8.868 0.891 1.00 86.00 185 GLY A O 1
ATOM 1422 N N . GLN A 1 186 ? -5.843 8.698 1.339 1.00 87.19 186 GLN A N 1
ATOM 1423 C CA . GLN A 1 186 ? -6.013 10.134 1.558 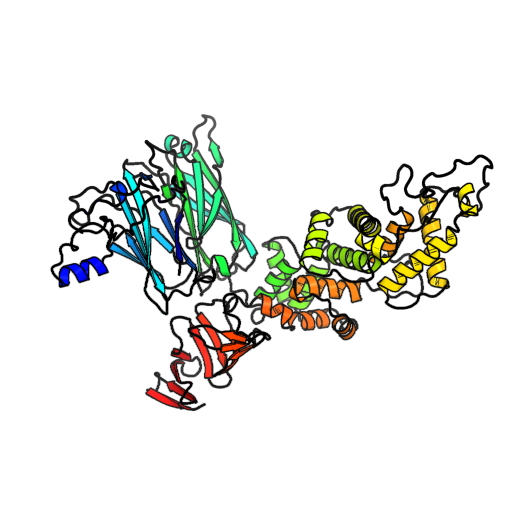1.00 87.19 186 GLN A CA 1
ATOM 1424 C C . GLN A 1 186 ? -5.346 10.574 2.870 1.00 87.19 186 GLN A C 1
ATOM 1426 O O . GLN A 1 186 ? -5.553 9.965 3.920 1.00 87.19 186 GLN A O 1
ATOM 1431 N N . SER A 1 187 ? -4.588 11.676 2.825 1.00 89.06 187 SER A N 1
ATOM 1432 C CA . SER A 1 187 ? -4.010 12.295 4.027 1.00 89.06 187 SER A CA 1
ATOM 1433 C C . SER A 1 187 ? -4.959 13.300 4.681 1.00 89.06 187 SER A C 1
ATOM 1435 O O . SER A 1 187 ? -5.419 14.244 4.034 1.00 89.06 187 SER A O 1
ATOM 1437 N N . ILE A 1 188 ? -5.191 13.129 5.982 1.00 91.06 188 ILE A N 1
ATOM 1438 C CA . ILE A 1 188 ? -5.978 14.016 6.844 1.00 91.06 188 ILE A CA 1
ATOM 1439 C C . ILE A 1 188 ? -5.081 14.545 7.965 1.00 91.06 188 ILE A C 1
ATOM 1441 O O . ILE A 1 188 ? -4.523 13.772 8.745 1.00 91.06 188 ILE A O 1
ATOM 1445 N N . GLY A 1 189 ? -4.940 15.866 8.057 1.00 93.56 189 GLY A N 1
ATOM 1446 C CA . GLY A 1 189 ? -4.185 16.513 9.125 1.00 93.56 189 GLY A CA 1
ATOM 1447 C C . GLY A 1 189 ? -5.032 16.680 10.377 1.00 93.56 189 GLY A C 1
ATOM 1448 O O . GLY A 1 189 ? -6.146 17.207 10.326 1.00 93.56 189 GLY A O 1
ATOM 1449 N N . LEU A 1 190 ? -4.476 16.265 11.508 1.00 96.31 190 LEU A N 1
ATOM 1450 C CA . LEU A 1 190 ? -5.092 16.313 12.825 1.00 96.31 190 LEU A CA 1
ATOM 1451 C C . LEU A 1 190 ? -4.315 17.273 13.724 1.00 96.31 190 LEU A C 1
ATOM 1453 O O . LEU A 1 190 ? -3.083 17.279 13.714 1.00 96.31 190 LEU A O 1
ATOM 1457 N N . GLN A 1 191 ? -5.044 18.042 14.529 1.00 97.38 191 GLN A N 1
ATOM 1458 C CA . GLN A 1 191 ? -4.489 18.879 15.587 1.00 97.38 191 GLN A CA 1
ATOM 1459 C C . GLN A 1 191 ? -5.213 18.600 16.896 1.00 97.38 191 GLN A C 1
ATOM 1461 O O . GLN A 1 191 ? -6.443 18.570 16.929 1.00 97.38 191 GLN A O 1
ATOM 1466 N N . VAL A 1 192 ? -4.454 18.448 17.976 1.00 97.75 192 VAL A N 1
ATOM 1467 C CA . VAL A 1 192 ? -4.977 18.512 19.341 1.00 97.75 192 VAL A CA 1
ATOM 1468 C C . VAL A 1 192 ? -4.474 19.791 19.980 1.00 97.75 192 VAL A C 1
ATOM 1470 O O . VAL A 1 192 ? -3.266 19.972 20.097 1.00 97.75 192 VAL A O 1
ATOM 1473 N N . SER A 1 193 ? -5.398 20.639 20.420 1.00 97.00 193 SER A N 1
ATOM 1474 C CA . SER A 1 193 ? -5.096 21.843 21.191 1.00 97.00 193 SER A CA 1
ATOM 1475 C C . SER A 1 193 ? -5.441 21.610 22.656 1.00 97.00 193 SER A C 1
ATOM 1477 O O . SER A 1 193 ? -6.582 21.295 23.001 1.00 97.00 193 SER A O 1
ATOM 1479 N N . VAL A 1 194 ? -4.446 21.759 23.528 1.00 96.75 194 VAL A N 1
ATOM 1480 C CA . VAL A 1 194 ? -4.576 21.551 24.973 1.00 96.75 194 VAL A CA 1
ATOM 1481 C C . VAL A 1 194 ? -4.527 22.896 25.689 1.00 96.75 194 VAL A C 1
ATOM 1483 O O . VAL A 1 194 ? -3.581 23.663 25.517 1.00 96.75 194 VAL A O 1
ATOM 1486 N N . THR A 1 195 ? -5.552 23.189 26.489 1.00 95.62 195 THR A N 1
ATOM 1487 C CA . THR A 1 195 ? -5.731 24.465 27.204 1.00 95.62 195 THR A CA 1
ATOM 1488 C C . THR A 1 195 ? -6.062 24.233 28.677 1.00 95.62 195 THR A C 1
ATOM 1490 O O . THR A 1 195 ? -6.596 23.190 29.054 1.00 95.62 195 THR A O 1
ATOM 1493 N N . GLY A 1 196 ? -5.723 25.188 29.543 1.00 93.19 196 GLY A N 1
ATOM 1494 C CA . GLY A 1 196 ? -5.910 25.055 30.987 1.00 93.19 196 GLY A CA 1
ATOM 1495 C C . GLY A 1 196 ? -4.937 25.922 31.780 1.00 93.19 196 GLY A C 1
ATOM 1496 O O . GLY A 1 196 ? -4.425 26.916 31.272 1.00 93.19 196 GLY A O 1
ATOM 1497 N N . ASP A 1 197 ? -4.688 25.539 33.032 1.00 92.81 197 ASP A N 1
ATOM 1498 C CA . ASP A 1 197 ? -3.706 26.205 33.892 1.00 92.81 197 ASP A CA 1
ATOM 1499 C C . ASP A 1 197 ? -2.283 26.036 33.337 1.00 92.81 197 ASP A C 1
ATOM 1501 O O . ASP A 1 197 ? -1.865 24.917 33.019 1.00 92.81 197 ASP A O 1
ATOM 1505 N N . SER A 1 198 ? -1.518 27.130 33.255 1.00 90.94 198 SER A N 1
ATOM 1506 C CA . SER A 1 198 ? -0.163 27.119 32.685 1.00 90.94 198 SER A CA 1
ATOM 1507 C C . SER A 1 198 ? 0.776 26.128 33.382 1.00 90.94 198 SER A C 1
ATOM 1509 O O . SER A 1 198 ? 1.662 25.594 32.718 1.00 90.94 198 SER A O 1
ATOM 1511 N N . ASN A 1 199 ? 0.606 25.865 34.685 1.00 90.81 199 ASN A N 1
ATOM 1512 C CA . ASN A 1 199 ? 1.453 24.919 35.420 1.00 90.81 199 ASN A CA 1
ATOM 1513 C C . ASN A 1 199 ? 1.147 23.463 35.052 1.00 90.81 199 ASN A C 1
ATOM 1515 O O . ASN A 1 199 ? 2.007 22.599 35.186 1.00 90.81 199 ASN A O 1
ATOM 1519 N N . ILE A 1 200 ? -0.080 23.174 34.610 1.00 90.56 200 ILE A N 1
ATOM 1520 C CA . ILE A 1 200 ? -0.462 21.849 34.109 1.00 90.56 200 ILE A CA 1
ATOM 1521 C C . ILE A 1 200 ? 0.025 21.705 32.669 1.00 90.56 200 ILE A C 1
ATOM 1523 O O . ILE A 1 200 ? 0.633 20.695 32.321 1.00 90.56 200 ILE A O 1
ATOM 1527 N N . LEU A 1 201 ? -0.179 22.734 31.841 1.00 91.88 201 LEU A N 1
ATOM 1528 C CA . LEU A 1 201 ? 0.235 22.725 30.438 1.00 91.88 201 LEU A CA 1
ATOM 1529 C C . LEU A 1 201 ? 1.744 22.518 30.269 1.00 91.88 201 LEU A C 1
ATOM 1531 O O . LEU A 1 201 ? 2.155 21.781 29.376 1.00 91.88 201 LEU A O 1
ATOM 1535 N N . SER A 1 202 ? 2.564 23.083 31.161 1.00 88.44 202 SER A N 1
ATOM 1536 C CA . SER A 1 202 ? 4.017 22.873 31.153 1.00 88.44 202 SER A CA 1
ATOM 1537 C C . SER A 1 202 ? 4.449 21.431 31.440 1.00 88.44 202 SER A C 1
ATOM 1539 O O . SER A 1 202 ? 5.600 21.097 31.188 1.00 88.44 202 SER A O 1
ATOM 1541 N N . THR A 1 203 ? 3.551 20.587 31.961 1.00 90.44 203 THR A N 1
ATOM 1542 C CA . THR A 1 203 ? 3.818 19.162 32.232 1.00 90.44 203 THR A CA 1
ATOM 1543 C C . THR A 1 203 ? 3.357 18.237 31.106 1.00 90.44 203 THR A C 1
ATOM 1545 O O . THR A 1 203 ? 3.469 17.023 31.235 1.00 90.44 203 THR A O 1
ATOM 1548 N N . SER A 1 204 ? 2.805 18.777 30.013 1.00 90.19 204 SER A N 1
ATOM 1549 C CA . SER A 1 204 ? 2.340 17.976 28.876 1.00 90.19 204 SER A CA 1
ATOM 1550 C C . SER A 1 204 ? 3.523 17.418 28.084 1.00 90.19 204 SER A C 1
ATOM 1552 O O . SER A 1 204 ? 4.340 18.179 27.564 1.00 90.19 204 SER A O 1
ATOM 1554 N N . ARG A 1 205 ? 3.627 16.088 27.991 1.00 86.06 205 ARG A N 1
ATOM 1555 C CA . ARG A 1 205 ? 4.785 15.397 27.400 1.00 86.06 205 ARG A CA 1
ATOM 1556 C C . ARG A 1 205 ? 4.541 14.987 25.955 1.00 86.06 205 ARG A C 1
ATOM 1558 O O . ARG A 1 205 ? 5.323 15.330 25.067 1.00 86.06 205 ARG A O 1
ATOM 1565 N N . ALA A 1 206 ? 3.475 14.228 25.732 1.00 90.81 206 ALA A N 1
ATOM 1566 C CA . ALA A 1 206 ? 3.163 13.623 24.447 1.00 90.81 206 ALA A CA 1
ATOM 1567 C C . ALA A 1 206 ? 1.655 13.443 24.275 1.00 90.81 206 ALA A C 1
ATOM 1569 O O . ALA A 1 206 ? 0.923 13.294 25.254 1.00 90.81 206 ALA A O 1
ATOM 1570 N N . GLN A 1 207 ? 1.218 13.422 23.017 1.00 93.62 207 GLN A N 1
ATOM 1571 C CA . GLN A 1 207 ? -0.150 13.091 22.636 1.00 93.62 207 GLN A CA 1
ATOM 1572 C C . GLN A 1 207 ? -0.146 11.882 21.700 1.00 93.62 207 GLN A C 1
ATOM 1574 O O . GLN A 1 207 ? 0.508 11.893 20.658 1.00 93.62 207 GLN A O 1
ATOM 1579 N N . HIS A 1 208 ? -0.903 10.852 22.055 1.00 95.31 208 HIS A N 1
ATOM 1580 C CA . HIS A 1 208 ? -1.005 9.588 21.341 1.00 95.31 208 HIS A CA 1
ATOM 1581 C C . HIS A 1 208 ? -2.339 9.518 20.610 1.00 95.31 208 HIS A C 1
ATOM 1583 O O . HIS A 1 208 ? -3.401 9.483 21.228 1.00 95.31 208 HIS A O 1
ATOM 1589 N N . PHE A 1 209 ? -2.284 9.519 19.285 1.00 96.75 209 PHE A N 1
ATOM 1590 C CA . PHE A 1 209 ? -3.443 9.420 18.411 1.00 96.75 209 PHE A CA 1
ATOM 1591 C C . PHE A 1 209 ? -3.764 7.952 18.162 1.00 96.75 209 PHE A C 1
ATOM 1593 O O . PHE A 1 209 ? -2.876 7.156 17.846 1.00 96.75 209 PHE A O 1
ATOM 1600 N N . VAL A 1 210 ? -5.040 7.609 18.280 1.00 96.06 210 VAL A N 1
ATOM 1601 C CA . VAL A 1 210 ? -5.556 6.246 18.177 1.00 96.06 210 VAL A CA 1
ATOM 1602 C C . VAL A 1 210 ? -6.783 6.260 17.270 1.00 96.06 210 VAL A C 1
ATOM 1604 O O . VAL A 1 210 ? -7.606 7.171 17.361 1.00 96.06 210 VAL A O 1
ATOM 1607 N N . VAL A 1 211 ? -6.907 5.261 16.397 1.00 96.81 211 VAL A N 1
ATOM 1608 C CA . VAL A 1 211 ? -8.047 5.102 15.482 1.00 96.81 211 VAL A CA 1
ATOM 1609 C C . VAL A 1 211 ? -8.648 3.716 15.674 1.00 96.81 211 VAL A C 1
ATOM 1611 O O . VAL A 1 211 ? -7.960 2.723 15.446 1.00 96.81 211 VAL A O 1
ATOM 1614 N N . ASN A 1 212 ? -9.897 3.648 16.145 1.00 94.56 212 ASN A N 1
ATOM 1615 C CA . ASN A 1 212 ? -10.576 2.402 16.542 1.00 94.56 212 ASN A CA 1
ATOM 1616 C C . ASN A 1 212 ? -9.696 1.468 17.403 1.00 94.56 212 ASN A C 1
ATOM 1618 O O . ASN A 1 212 ? -9.679 0.251 17.239 1.00 94.56 212 ASN A O 1
ATOM 1622 N N . GLY A 1 213 ? -8.915 2.056 18.310 1.00 91.81 213 GLY A N 1
ATOM 1623 C CA . GLY A 1 213 ? -7.988 1.349 19.196 1.00 91.81 213 GLY A CA 1
ATOM 1624 C C . GLY A 1 213 ? -6.609 1.022 18.621 1.00 91.81 213 GLY A C 1
ATOM 1625 O O . GLY A 1 213 ? -5.715 0.625 19.362 1.00 91.81 213 GLY A O 1
ATOM 1626 N N . ILE A 1 214 ? -6.370 1.243 17.331 1.00 93.88 214 ILE A N 1
ATOM 1627 C CA . ILE A 1 214 ? -5.052 1.023 16.732 1.00 93.88 214 ILE A CA 1
ATOM 1628 C C . ILE A 1 214 ? -4.218 2.309 16.843 1.00 93.88 214 ILE A C 1
ATOM 1630 O O . ILE A 1 214 ? -4.697 3.377 16.444 1.00 93.88 214 ILE A O 1
ATOM 1634 N N . PRO A 1 215 ? -2.965 2.243 17.335 1.00 94.00 215 PRO A N 1
ATOM 1635 C CA . PRO A 1 215 ? -2.066 3.392 17.347 1.00 94.00 215 PRO A CA 1
ATOM 1636 C C . PRO A 1 215 ? -1.886 4.000 15.948 1.00 94.00 215 PRO A C 1
ATOM 1638 O O . PRO A 1 215 ? -1.587 3.298 14.975 1.00 94.00 215 PRO A O 1
ATOM 1641 N N . LEU A 1 216 ? -2.033 5.320 15.853 1.00 95.25 216 LEU A N 1
ATOM 1642 C CA . LEU A 1 216 ? -1.723 6.091 14.650 1.00 95.25 216 LEU A CA 1
ATOM 1643 C C . LEU A 1 216 ? -0.339 6.732 14.755 1.00 95.25 216 LEU A C 1
ATOM 1645 O O . LEU A 1 216 ? 0.535 6.449 13.942 1.00 95.25 216 LEU A O 1
ATOM 1649 N N . ALA A 1 217 ? -0.151 7.608 15.742 1.00 94.12 217 ALA A N 1
ATOM 1650 C CA . ALA A 1 217 ? 1.074 8.380 15.916 1.00 94.12 217 ALA A CA 1
ATOM 1651 C C . ALA A 1 217 ? 1.195 8.910 17.348 1.00 94.12 217 ALA A C 1
ATOM 1653 O O . ALA A 1 217 ? 0.190 9.140 18.020 1.00 94.12 217 ALA A O 1
ATOM 1654 N N . SER A 1 218 ? 2.426 9.176 17.778 1.00 93.94 218 SER A N 1
ATOM 1655 C CA . SER A 1 218 ? 2.724 9.900 19.016 1.00 93.94 218 SER A CA 1
ATOM 1656 C C . SER A 1 218 ? 3.376 11.227 18.647 1.00 93.94 218 SER A C 1
ATOM 1658 O O . SER A 1 218 ? 4.411 11.238 17.981 1.00 93.94 218 SER A O 1
ATOM 1660 N N . ALA A 1 219 ? 2.770 12.338 19.050 1.00 93.88 219 ALA A N 1
ATOM 1661 C CA . ALA A 1 219 ? 3.230 13.680 18.729 1.00 93.88 219 ALA A CA 1
ATOM 1662 C C . ALA A 1 219 ? 3.890 14.344 19.941 1.00 93.88 219 ALA A C 1
ATOM 1664 O O . ALA A 1 219 ? 3.438 14.192 21.080 1.00 93.88 219 ALA A O 1
ATOM 1665 N N . SER A 1 220 ? 4.945 15.112 19.680 1.00 90.06 220 SER A N 1
ATOM 1666 C CA . SER A 1 220 ? 5.613 15.942 20.684 1.00 90.06 220 SER A CA 1
ATOM 1667 C C . SER A 1 220 ? 4.887 17.272 20.883 1.00 90.06 220 SER A C 1
ATOM 1669 O O . SER A 1 220 ? 4.249 17.786 19.965 1.00 90.06 220 SER A O 1
ATOM 1671 N N . ALA A 1 221 ? 5.016 17.833 22.084 1.00 90.44 221 ALA A N 1
ATOM 1672 C CA . ALA A 1 221 ? 4.406 19.101 22.459 1.00 90.44 221 ALA A CA 1
ATOM 1673 C C . ALA A 1 221 ? 4.953 20.287 21.645 1.00 90.44 221 ALA A C 1
ATOM 1675 O O . ALA A 1 221 ? 6.165 20.492 21.569 1.00 90.44 221 ALA A O 1
ATOM 1676 N N . SER A 1 222 ? 4.051 21.113 21.110 1.00 93.19 222 SER A N 1
ATOM 1677 C CA . SER A 1 222 ? 4.349 22.413 20.499 1.00 93.19 222 SER A CA 1
ATOM 1678 C C . SER A 1 222 ? 3.702 23.535 21.329 1.00 93.19 222 SER A C 1
ATOM 1680 O O . SER A 1 222 ? 2.571 23.940 21.043 1.00 93.19 222 SER A O 1
ATOM 1682 N N . PRO A 1 223 ? 4.365 24.023 22.395 1.00 93.38 223 PRO A N 1
ATOM 1683 C CA . PRO A 1 223 ? 3.789 25.015 23.297 1.00 93.38 223 PRO A CA 1
ATOM 1684 C C . PRO A 1 223 ? 3.765 26.418 22.679 1.00 93.38 223 PRO A C 1
ATOM 1686 O O . PRO A 1 223 ? 4.739 26.872 22.080 1.00 93.38 223 PRO A O 1
ATOM 1689 N N . THR A 1 224 ? 2.675 27.144 22.914 1.00 93.75 224 THR A N 1
ATOM 1690 C CA . THR A 1 224 ? 2.569 28.582 22.651 1.00 93.75 224 THR A CA 1
ATOM 1691 C C . THR A 1 224 ? 2.692 29.339 23.967 1.00 93.75 224 THR A C 1
ATOM 1693 O O . THR A 1 224 ? 1.872 29.163 24.873 1.00 93.75 224 THR A O 1
ATOM 1696 N N . GLN A 1 225 ? 3.709 30.195 24.071 1.00 93.69 225 GLN A N 1
ATOM 1697 C CA . GLN A 1 225 ? 4.001 30.972 25.275 1.00 93.69 225 GLN A CA 1
ATOM 1698 C C . GLN A 1 225 ? 3.710 32.461 25.085 1.00 93.69 225 GLN A C 1
ATOM 1700 O O . GLN A 1 225 ? 3.846 33.005 23.988 1.00 93.69 225 GLN A O 1
ATOM 1705 N N . ASN A 1 226 ? 3.322 33.132 26.168 1.00 91.81 226 ASN A N 1
ATOM 1706 C CA . ASN A 1 226 ? 3.225 34.588 26.193 1.00 91.81 226 ASN A CA 1
ATOM 1707 C C . ASN A 1 226 ? 4.600 35.246 26.446 1.00 91.81 226 ASN A C 1
ATOM 1709 O O . ASN A 1 226 ? 5.603 34.575 26.684 1.00 91.81 226 ASN A O 1
ATOM 1713 N N . ALA A 1 227 ? 4.650 36.583 26.435 1.00 90.00 227 ALA A N 1
ATOM 1714 C CA . ALA A 1 227 ? 5.879 37.347 26.683 1.00 90.00 227 ALA A CA 1
ATOM 1715 C C . ALA A 1 227 ? 6.499 37.127 28.081 1.00 90.00 227 ALA A C 1
ATOM 1717 O O . ALA A 1 227 ? 7.671 37.442 28.278 1.00 90.00 227 ALA A O 1
ATOM 1718 N N . ASN A 1 228 ? 5.734 36.582 29.034 1.00 88.50 228 ASN A N 1
ATOM 1719 C CA . ASN A 1 228 ? 6.184 36.276 30.393 1.00 88.50 228 ASN A CA 1
ATOM 1720 C C . ASN A 1 228 ? 6.685 34.825 30.541 1.00 88.50 228 ASN A C 1
ATOM 1722 O O . ASN A 1 228 ? 7.097 34.440 31.632 1.00 88.50 228 ASN A O 1
ATOM 1726 N N . GLY A 1 229 ? 6.653 34.020 29.470 1.00 86.81 229 GLY A N 1
ATOM 1727 C CA . GLY A 1 229 ? 7.044 32.606 29.486 1.00 86.81 229 GLY A CA 1
ATOM 1728 C C . GLY A 1 229 ? 5.960 31.646 29.992 1.00 86.81 229 GLY A C 1
ATOM 1729 O O . GLY A 1 229 ? 6.230 30.458 30.150 1.00 86.81 229 GLY A O 1
ATOM 1730 N N . GLU A 1 230 ? 4.734 32.122 30.233 1.00 90.50 230 GLU A N 1
ATOM 1731 C CA . GLU A 1 230 ? 3.609 31.262 30.614 1.00 90.50 230 GLU A CA 1
ATOM 1732 C C . GLU A 1 230 ? 3.070 30.534 29.381 1.00 90.50 230 GLU A C 1
ATOM 1734 O O . GLU A 1 230 ? 2.913 31.127 28.309 1.00 90.50 230 GLU A O 1
ATOM 1739 N N . THR A 1 231 ? 2.765 29.247 29.537 1.00 92.19 231 THR A N 1
ATOM 1740 C CA . THR A 1 231 ? 2.225 28.413 28.460 1.00 92.19 231 THR A CA 1
ATOM 1741 C C . THR A 1 231 ? 0.720 28.626 28.379 1.00 92.19 231 THR A C 1
ATOM 1743 O O . THR A 1 231 ? -0.007 28.297 29.311 1.00 92.19 231 THR A O 1
ATOM 1746 N N . LEU A 1 232 ? 0.251 29.188 27.264 1.00 92.56 232 LEU A N 1
ATOM 1747 C CA . LEU A 1 232 ? -1.170 29.461 27.022 1.00 92.56 232 LEU A CA 1
ATOM 1748 C C . LEU A 1 232 ? -1.897 28.240 26.450 1.00 92.56 232 LEU A C 1
ATOM 1750 O O . LEU A 1 232 ? -3.073 28.013 26.730 1.00 92.56 232 LEU A O 1
ATOM 1754 N N . MET A 1 233 ? -1.195 27.484 25.609 1.00 94.75 233 MET A N 1
ATOM 1755 C CA . MET A 1 233 ? -1.718 26.335 24.881 1.00 94.75 233 MET A CA 1
ATOM 1756 C C . MET A 1 233 ? -0.565 25.414 24.496 1.00 94.75 233 MET A C 1
ATOM 1758 O O . MET A 1 233 ? 0.559 25.878 24.295 1.00 94.75 233 MET A O 1
ATOM 1762 N N . VAL A 1 234 ? -0.851 24.123 24.361 1.00 96.12 234 VAL A N 1
ATOM 1763 C CA . VAL A 1 234 ? 0.070 23.152 23.765 1.00 96.12 234 VAL A CA 1
ATOM 1764 C C . VAL A 1 234 ? -0.631 22.466 22.605 1.00 96.12 234 VAL A C 1
ATOM 1766 O O . VAL A 1 234 ? -1.679 21.854 22.800 1.00 96.12 234 VAL A O 1
ATOM 1769 N N . ASP A 1 235 ? -0.052 22.579 21.413 1.00 96.56 235 ASP A N 1
ATOM 1770 C CA . ASP A 1 235 ? -0.560 21.923 20.214 1.00 96.56 235 ASP A CA 1
ATOM 1771 C C . ASP A 1 235 ? 0.217 20.647 19.899 1.00 96.56 235 ASP A C 1
ATOM 1773 O O . ASP A 1 235 ? 1.424 20.548 20.134 1.00 96.56 235 ASP A O 1
ATOM 1777 N N . PHE A 1 236 ? -0.485 19.684 19.315 1.00 97.06 236 PHE A N 1
ATOM 1778 C CA . PHE A 1 236 ? 0.066 18.428 18.825 1.00 97.06 236 PHE A CA 1
ATOM 1779 C C . PHE A 1 236 ? -0.494 18.140 17.441 1.00 97.06 236 PHE A C 1
ATOM 1781 O O . PHE A 1 236 ? -1.690 18.317 17.215 1.00 97.06 236 PHE A O 1
ATOM 1788 N N . TYR A 1 237 ? 0.351 17.650 16.537 1.00 96.62 237 TYR A N 1
ATOM 1789 C CA . TYR A 1 237 ? -0.018 17.413 15.145 1.00 96.62 237 TYR A CA 1
ATOM 1790 C C . TYR A 1 237 ? 0.238 15.964 14.748 1.00 96.62 237 TYR A C 1
ATOM 1792 O O . TYR A 1 237 ? 1.279 15.396 15.076 1.00 96.62 237 TYR A O 1
ATOM 1800 N N . ALA A 1 238 ? -0.697 15.386 14.002 1.00 96.19 238 ALA A N 1
ATOM 1801 C CA . ALA A 1 238 ? -0.556 14.071 13.392 1.00 96.19 238 ALA A CA 1
ATOM 1802 C C . ALA A 1 238 ? -1.164 14.073 11.987 1.00 96.19 238 ALA A C 1
ATOM 1804 O O . ALA A 1 238 ? -2.000 14.914 11.659 1.00 96.19 238 ALA A O 1
ATOM 1805 N N . THR A 1 239 ? -0.749 13.123 11.152 1.00 94.88 239 THR A N 1
ATOM 1806 C CA . THR A 1 239 ? -1.366 12.884 9.842 1.00 94.88 239 THR A CA 1
ATOM 1807 C C . THR A 1 239 ? -1.948 11.481 9.828 1.00 94.88 239 THR A C 1
ATOM 1809 O O . THR A 1 239 ? -1.225 10.509 10.034 1.00 94.88 239 THR A O 1
ATOM 1812 N N . LEU A 1 240 ? -3.253 11.381 9.592 1.00 94.12 240 LEU A N 1
ATOM 1813 C CA . LEU A 1 240 ? -3.916 10.125 9.277 1.00 94.12 240 LEU A CA 1
ATOM 1814 C C . LEU A 1 240 ? -3.776 9.871 7.777 1.00 94.12 240 LEU A C 1
ATOM 1816 O O . LEU A 1 240 ? -4.257 10.668 6.976 1.00 94.12 240 LEU A O 1
ATOM 1820 N N . ILE A 1 241 ? -3.151 8.756 7.412 1.00 92.19 241 ILE A N 1
ATOM 1821 C CA . ILE A 1 241 ? -3.260 8.186 6.069 1.00 92.19 241 ILE A CA 1
ATOM 1822 C C . ILE A 1 241 ? -4.377 7.149 6.143 1.00 92.19 241 ILE A C 1
ATOM 1824 O O . ILE A 1 241 ? -4.292 6.212 6.937 1.00 92.19 241 ILE A O 1
ATOM 1828 N N . ALA A 1 242 ? -5.452 7.370 5.390 1.00 91.75 242 ALA A N 1
ATOM 1829 C CA . ALA A 1 242 ? -6.610 6.490 5.393 1.00 91.75 242 ALA A CA 1
ATOM 1830 C C . ALA A 1 242 ? -6.222 5.078 4.926 1.00 91.75 242 ALA A C 1
ATOM 1832 O O . ALA A 1 242 ? -5.683 4.922 3.834 1.00 91.75 242 ALA A O 1
ATOM 1833 N N . ASP A 1 243 ? -6.519 4.076 5.748 1.00 91.75 243 ASP A N 1
ATOM 1834 C CA . ASP A 1 243 ? -6.277 2.659 5.467 1.00 91.75 243 ASP A CA 1
ATOM 1835 C C . ASP A 1 243 ? -7.495 1.876 5.962 1.00 91.75 243 ASP A C 1
ATOM 1837 O O . ASP A 1 243 ? -7.713 1.730 7.173 1.00 91.75 243 ASP A O 1
ATOM 1841 N N . PHE A 1 244 ? -8.333 1.443 5.018 1.00 91.00 244 PHE A N 1
ATOM 1842 C CA . PHE A 1 244 ? -9.576 0.737 5.309 1.00 91.00 244 PHE A CA 1
ATOM 1843 C C . PHE A 1 244 ? -9.308 -0.593 6.020 1.00 91.00 244 PHE A C 1
ATOM 1845 O O . PHE A 1 244 ? -9.970 -0.911 7.003 1.00 91.00 244 PHE A O 1
ATOM 1852 N N . ALA A 1 245 ? -8.334 -1.373 5.544 1.00 87.94 245 ALA A N 1
ATOM 1853 C CA . ALA A 1 245 ? -8.061 -2.713 6.064 1.00 87.94 245 ALA A CA 1
ATOM 1854 C C . ALA A 1 245 ? -7.535 -2.680 7.505 1.00 87.94 245 ALA A C 1
ATOM 1856 O O . ALA A 1 245 ? -7.808 -3.588 8.299 1.00 87.94 245 ALA A O 1
ATOM 1857 N N . LYS A 1 246 ? -6.767 -1.638 7.831 1.00 89.75 246 LYS A N 1
ATOM 1858 C CA . LYS A 1 246 ? -6.188 -1.441 9.152 1.00 89.75 246 LYS A CA 1
ATOM 1859 C C . LYS A 1 246 ? -7.190 -0.831 10.119 1.00 89.75 246 LYS A C 1
ATOM 1861 O O . LYS A 1 246 ? -7.425 -1.416 11.170 1.00 89.75 246 LYS A O 1
ATOM 1866 N N . TYR A 1 247 ? -7.742 0.337 9.795 1.00 93.31 247 TYR A N 1
ATOM 1867 C CA . TYR A 1 247 ? -8.435 1.175 10.774 1.00 93.31 247 TYR A CA 1
ATOM 1868 C C . TYR A 1 247 ? -9.956 1.042 10.755 1.00 93.31 247 TYR A C 1
ATOM 1870 O O . TYR A 1 247 ? -10.581 1.259 11.793 1.00 93.31 247 TYR A O 1
ATOM 1878 N N . ALA A 1 248 ? -10.562 0.738 9.606 1.00 92.69 248 ALA A N 1
ATOM 1879 C CA . ALA A 1 248 ? -12.007 0.830 9.452 1.00 92.69 248 ALA A CA 1
ATOM 1880 C C . ALA A 1 248 ? -12.751 -0.382 10.016 1.00 92.69 248 ALA A C 1
ATOM 1882 O O . ALA A 1 248 ? -12.328 -1.530 9.878 1.00 92.69 248 ALA A O 1
ATOM 1883 N N . GLU A 1 249 ? -13.915 -0.110 10.601 1.00 91.50 249 GLU A N 1
ATOM 1884 C CA . GLU A 1 249 ? -14.942 -1.126 10.797 1.00 91.50 249 GLU A CA 1
ATOM 1885 C C . GLU A 1 249 ? -15.472 -1.629 9.437 1.00 91.50 249 GLU A C 1
ATOM 1887 O O . GLU A 1 249 ? -15.260 -0.994 8.398 1.00 91.50 249 GLU A O 1
ATOM 1892 N N . PRO A 1 250 ? -16.203 -2.759 9.391 1.00 87.56 250 PRO A N 1
ATOM 1893 C CA . PRO A 1 250 ? -16.698 -3.332 8.137 1.00 87.56 250 PRO A CA 1
ATOM 1894 C C . PRO A 1 250 ? -17.578 -2.407 7.283 1.00 87.56 250 PRO A C 1
ATOM 1896 O O . PRO A 1 250 ? -17.719 -2.636 6.082 1.00 87.56 250 PRO A O 1
ATOM 1899 N N . ASP A 1 251 ? -18.198 -1.395 7.889 1.00 87.88 251 ASP A N 1
ATOM 1900 C CA . ASP A 1 251 ? -19.010 -0.377 7.218 1.00 87.88 251 ASP A CA 1
ATOM 1901 C C . ASP A 1 251 ? -18.199 0.854 6.753 1.00 87.88 251 ASP A C 1
ATOM 1903 O O . ASP A 1 251 ? -18.753 1.754 6.114 1.00 87.88 251 ASP A O 1
ATOM 1907 N N . GLY A 1 252 ? -16.895 0.883 7.043 1.00 90.62 252 GLY A N 1
ATOM 1908 C CA . GLY A 1 252 ? -15.977 1.983 6.768 1.00 90.62 252 GLY A CA 1
ATOM 1909 C C . GLY A 1 252 ? -15.784 2.959 7.929 1.00 90.62 252 GLY A C 1
ATOM 1910 O O . GLY A 1 252 ? -14.970 3.873 7.807 1.00 90.62 252 GLY A O 1
ATOM 1911 N N . THR A 1 253 ? -16.511 2.823 9.037 1.00 93.50 253 THR A N 1
ATOM 1912 C CA . THR A 1 253 ? -16.474 3.798 10.132 1.00 93.50 253 THR A CA 1
ATOM 1913 C C . THR A 1 253 ? -15.136 3.766 10.872 1.00 93.50 253 THR A C 1
ATOM 1915 O O . THR A 1 253 ? -14.604 2.704 11.202 1.00 93.50 253 THR A O 1
ATOM 1918 N N . ILE A 1 254 ? -14.600 4.954 11.159 1.00 95.25 254 ILE A N 1
ATOM 1919 C CA . ILE A 1 254 ? -13.451 5.155 12.041 1.00 95.25 254 ILE A CA 1
ATOM 1920 C C . ILE A 1 254 ? -13.763 6.189 13.120 1.00 95.25 254 ILE A C 1
ATOM 1922 O O . ILE A 1 254 ? -14.403 7.210 12.863 1.00 95.25 254 ILE A O 1
ATOM 1926 N N . GLU A 1 255 ? -13.258 5.951 14.323 1.00 95.31 255 GLU A N 1
ATOM 1927 C CA . GLU A 1 255 ? -13.281 6.878 15.445 1.00 95.31 255 GLU A CA 1
ATOM 1928 C C . GLU A 1 255 ? -11.849 7.204 15.868 1.00 95.31 255 GLU A C 1
ATOM 1930 O O . GLU A 1 255 ? -11.069 6.330 16.246 1.00 95.31 255 GLU A O 1
ATOM 1935 N N . ILE A 1 256 ? -11.502 8.485 15.767 1.00 96.25 256 ILE A N 1
ATOM 1936 C CA . ILE A 1 256 ? -10.187 9.023 16.101 1.00 96.25 256 ILE A CA 1
ATOM 1937 C C . ILE A 1 256 ? -10.279 9.665 17.478 1.00 96.25 256 ILE A C 1
ATOM 1939 O O . ILE A 1 256 ? -11.083 10.576 17.687 1.00 96.25 256 ILE A O 1
ATOM 1943 N N . THR A 1 257 ? -9.411 9.238 18.385 1.00 96.75 257 THR A N 1
ATOM 1944 C CA . THR A 1 257 ? -9.297 9.776 19.742 1.00 96.75 257 THR A CA 1
ATOM 1945 C C . THR A 1 257 ? -7.825 10.002 20.059 1.00 96.75 257 THR A C 1
ATOM 1947 O O . THR A 1 257 ? -6.962 9.251 19.604 1.00 96.75 257 THR A O 1
ATOM 1950 N N . ALA A 1 258 ? -7.515 11.039 20.833 1.00 96.44 258 ALA A N 1
ATOM 1951 C CA . ALA A 1 258 ? -6.159 11.308 21.273 1.00 96.44 258 ALA A CA 1
ATOM 1952 C C . ALA A 1 258 ? -6.052 11.232 22.802 1.00 96.44 258 ALA A C 1
ATOM 1954 O O . ALA A 1 258 ? -6.898 11.764 23.522 1.00 96.44 258 ALA A O 1
ATOM 1955 N N . PHE A 1 259 ? -4.977 10.617 23.286 1.00 95.88 259 PHE A N 1
ATOM 1956 C CA . PHE A 1 259 ? -4.663 10.465 24.704 1.00 95.88 259 PHE A CA 1
ATOM 1957 C C . PHE A 1 259 ? -3.376 11.214 25.033 1.00 95.88 259 PHE A C 1
ATOM 1959 O O . PHE A 1 259 ? -2.354 10.992 24.390 1.00 95.88 259 PHE A O 1
ATOM 1966 N N . GLY A 1 260 ? -3.428 12.125 25.996 1.00 93.69 260 GLY A N 1
ATOM 1967 C CA . GLY A 1 260 ? -2.297 12.965 26.367 1.00 93.69 260 GLY A CA 1
ATOM 1968 C C . GLY A 1 260 ? -1.666 12.530 27.678 1.00 93.69 260 GLY A C 1
ATOM 1969 O O . GLY A 1 260 ? -2.376 12.247 28.641 1.00 93.69 260 GLY A O 1
ATOM 1970 N N . GLU A 1 261 ? -0.338 12.509 27.721 1.00 92.06 261 GLU A N 1
ATOM 1971 C CA . GLU A 1 261 ? 0.446 12.192 28.914 1.00 92.06 261 GLU A CA 1
ATOM 1972 C C . GLU A 1 261 ? 0.951 13.468 29.594 1.00 92.06 261 GLU A C 1
ATOM 1974 O O . GLU A 1 261 ? 1.527 14.349 28.947 1.00 92.06 261 GLU A O 1
ATOM 1979 N N . LEU A 1 262 ? 0.776 13.545 30.914 1.00 91.62 262 LEU A N 1
ATOM 1980 C CA . LEU A 1 262 ? 1.435 14.544 31.759 1.00 91.62 262 LEU A CA 1
ATOM 1981 C C . LEU A 1 262 ? 2.679 13.953 32.448 1.00 91.62 262 LEU A C 1
ATOM 1983 O O . LEU A 1 262 ? 2.930 12.746 32.397 1.00 91.62 262 LEU A O 1
ATOM 1987 N N . ASP A 1 263 ? 3.454 14.799 33.126 1.00 89.12 263 ASP A N 1
ATOM 1988 C CA . ASP A 1 263 ? 4.601 14.363 33.924 1.00 89.12 263 ASP A CA 1
ATOM 1989 C C . ASP A 1 263 ? 4.232 13.295 34.960 1.00 89.12 263 ASP A C 1
ATOM 1991 O O . ASP A 1 263 ? 3.251 13.403 35.705 1.00 89.12 263 ASP A O 1
ATOM 1995 N N . VAL A 1 264 ? 5.079 12.267 35.023 1.00 86.38 264 VAL A N 1
ATOM 1996 C CA . VAL A 1 264 ? 4.924 11.133 35.934 1.00 86.38 264 VAL A CA 1
ATOM 1997 C C . VAL A 1 264 ? 5.046 11.619 37.378 1.00 86.38 264 VAL A C 1
ATOM 1999 O O . VAL A 1 264 ? 6.052 12.213 37.769 1.00 86.38 264 VAL A O 1
ATOM 2002 N N . ARG A 1 265 ? 4.043 11.314 38.205 1.00 82.44 265 ARG A N 1
ATOM 2003 C CA . ARG A 1 265 ? 4.036 11.614 39.642 1.00 82.44 265 ARG A CA 1
ATOM 2004 C C . ARG A 1 265 ? 4.181 10.330 40.437 1.00 82.44 265 ARG A C 1
ATOM 2006 O O . ARG A 1 265 ? 3.298 9.484 40.394 1.00 82.44 265 ARG A O 1
ATOM 2013 N N . ASN A 1 266 ? 5.278 10.181 41.180 1.00 83.62 266 ASN A N 1
ATOM 2014 C CA . ASN A 1 266 ? 5.518 9.012 42.040 1.00 83.62 266 ASN A CA 1
ATOM 2015 C C . ASN A 1 266 ? 5.331 7.668 41.312 1.00 83.62 266 ASN A C 1
ATOM 2017 O O . ASN A 1 266 ? 4.735 6.746 41.858 1.00 83.62 266 ASN A O 1
ATOM 2021 N N . ASN A 1 267 ? 5.839 7.565 40.079 1.00 85.50 267 ASN A N 1
ATOM 2022 C CA . ASN A 1 267 ? 5.685 6.395 39.206 1.00 85.50 267 ASN A CA 1
ATOM 2023 C C . ASN A 1 267 ? 4.260 6.158 38.653 1.00 85.50 267 ASN A C 1
ATOM 2025 O O . ASN A 1 267 ? 4.014 5.098 38.091 1.00 85.50 267 ASN A O 1
ATOM 2029 N N . TYR A 1 268 ? 3.341 7.125 38.776 1.00 88.56 268 TYR A N 1
ATOM 2030 C CA . TYR A 1 268 ? 2.011 7.114 38.156 1.00 88.56 268 TYR A CA 1
ATOM 2031 C C . TYR A 1 268 ? 1.922 8.152 37.037 1.00 88.56 268 TYR A C 1
ATOM 2033 O O . TYR A 1 268 ? 2.245 9.325 37.237 1.00 88.56 268 TYR A O 1
ATOM 2041 N N . THR A 1 269 ? 1.461 7.727 35.864 1.00 91.12 269 THR A N 1
ATOM 2042 C CA . THR A 1 269 ? 1.340 8.583 34.676 1.00 91.12 269 THR A CA 1
ATOM 2043 C C . THR A 1 269 ? -0.089 9.121 34.562 1.00 91.12 269 THR A C 1
ATOM 2045 O O . THR A 1 269 ? -1.033 8.330 34.465 1.00 91.12 269 THR A O 1
ATOM 2048 N N . PRO A 1 270 ? -0.300 10.447 34.592 1.00 93.00 270 PRO A N 1
ATOM 2049 C CA . PRO A 1 270 ? -1.615 11.022 34.346 1.00 93.00 270 PRO A CA 1
ATOM 2050 C C . PRO A 1 270 ? -1.927 11.016 32.849 1.00 93.00 270 PRO A C 1
ATOM 2052 O O . PRO A 1 270 ? -1.146 11.554 32.063 1.00 93.00 270 PRO A O 1
ATOM 2055 N N . VAL A 1 271 ? -3.069 10.435 32.467 1.00 94.38 271 VAL A N 1
ATOM 2056 C CA . VAL A 1 271 ? -3.481 10.310 31.061 1.00 94.38 271 VAL A CA 1
ATOM 2057 C C . VAL A 1 271 ? -4.859 10.930 30.853 1.00 94.38 271 VAL A C 1
ATOM 2059 O O . VAL A 1 271 ? -5.854 10.435 31.377 1.00 94.38 271 VAL A O 1
ATOM 2062 N N . TYR A 1 272 ? -4.934 12.005 30.074 1.00 94.19 272 TYR A N 1
ATOM 2063 C CA . TYR A 1 272 ? -6.193 12.666 29.713 1.00 94.19 272 TYR A CA 1
ATOM 2064 C C . TYR A 1 272 ? -6.616 12.312 28.285 1.00 94.19 272 TYR A C 1
ATOM 2066 O O . TYR A 1 272 ? -5.807 11.852 27.483 1.00 94.19 272 TYR A O 1
ATOM 2074 N N . ARG A 1 273 ? -7.887 12.543 27.946 1.00 95.25 273 ARG A N 1
ATOM 2075 C CA . ARG A 1 273 ? -8.453 12.244 26.622 1.00 95.25 273 ARG A CA 1
ATOM 2076 C C . ARG A 1 273 ? -8.981 13.505 25.949 1.00 95.25 273 ARG A C 1
ATOM 2078 O O . ARG A 1 273 ? -9.531 14.377 26.620 1.00 95.25 273 ARG A O 1
ATOM 2085 N N . SER A 1 274 ? -8.872 13.566 24.628 1.00 96.75 274 SER A N 1
ATOM 2086 C CA . SER A 1 274 ? -9.594 14.532 23.801 1.00 96.75 274 SER A CA 1
ATOM 2087 C C . SER A 1 274 ? -11.075 14.153 23.618 1.00 96.75 274 SER A C 1
ATOM 2089 O O . SER A 1 274 ? -11.546 13.095 24.056 1.00 96.75 274 SER A O 1
ATOM 2091 N N . ASN A 1 275 ? -11.829 15.000 22.911 1.00 96.19 275 ASN A N 1
ATOM 2092 C CA . ASN A 1 275 ? -13.023 14.554 22.185 1.00 96.19 275 ASN A CA 1
ATOM 2093 C C . ASN A 1 275 ? -12.648 13.570 21.061 1.00 96.19 275 ASN A C 1
ATOM 2095 O O . ASN A 1 275 ? -11.489 13.499 20.646 1.00 96.19 275 ASN A O 1
ATOM 2099 N N . SER A 1 276 ? -13.646 12.862 20.540 1.00 95.38 276 SER A N 1
ATOM 2100 C CA . SER A 1 276 ? -13.478 11.922 19.430 1.00 95.38 276 SER A CA 1
ATOM 2101 C C . SER A 1 276 ? -14.032 12.504 18.129 1.00 95.38 276 SER A C 1
ATOM 2103 O O . SER A 1 276 ? -15.002 13.269 18.146 1.00 95.38 276 SER A O 1
ATOM 2105 N N . ILE A 1 277 ? -13.418 12.151 17.000 1.00 94.88 277 ILE A N 1
ATOM 2106 C CA . ILE A 1 277 ? -13.883 12.503 15.653 1.00 94.88 277 ILE A CA 1
ATOM 2107 C C . ILE A 1 277 ? -14.264 11.222 14.923 1.00 94.88 277 ILE A C 1
ATOM 2109 O O . ILE A 1 277 ? -13.446 10.313 14.806 1.00 94.88 277 ILE A O 1
ATOM 2113 N N . LYS A 1 278 ? -15.490 11.173 14.395 1.00 94.12 278 LYS A N 1
ATOM 2114 C CA . LYS A 1 278 ? -15.968 10.060 13.571 1.00 94.12 278 LYS A CA 1
ATOM 2115 C C . LYS A 1 278 ? -15.896 10.426 12.099 1.00 94.12 278 LYS A C 1
ATOM 2117 O O . LYS A 1 278 ? -16.437 11.455 11.700 1.00 94.12 278 LYS A O 1
ATOM 2122 N N . LEU A 1 279 ? -15.239 9.580 11.318 1.00 93.62 279 LEU A N 1
ATOM 2123 C CA . LEU A 1 279 ? -15.158 9.663 9.862 1.00 93.62 279 LEU A CA 1
ATOM 2124 C C . LEU A 1 279 ? -15.538 8.312 9.260 1.00 93.62 279 LEU A C 1
ATOM 2126 O O . LEU A 1 279 ? -15.696 7.320 9.970 1.00 93.62 279 LEU A O 1
ATOM 2130 N N . LYS A 1 280 ? -15.654 8.272 7.937 1.00 93.00 280 LYS A N 1
ATOM 2131 C CA . LYS A 1 280 ? -15.878 7.036 7.199 1.00 93.00 280 LYS A CA 1
ATOM 2132 C C . LYS A 1 280 ? -14.881 6.923 6.054 1.00 93.00 280 LYS A C 1
ATOM 2134 O O . LYS A 1 280 ? -14.781 7.838 5.240 1.00 93.00 280 LYS A O 1
ATOM 2139 N N . ILE A 1 281 ? -14.146 5.819 6.006 1.00 91.88 281 ILE A N 1
ATOM 2140 C CA . ILE A 1 281 ? -13.279 5.461 4.887 1.00 91.88 281 ILE A CA 1
ATOM 2141 C C . ILE A 1 281 ? -14.134 4.729 3.853 1.00 91.88 281 ILE A C 1
ATOM 2143 O O . ILE A 1 281 ? -14.763 3.713 4.155 1.00 91.88 281 ILE A O 1
ATOM 2147 N N . ALA A 1 282 ? -14.182 5.253 2.632 1.00 88.94 282 ALA A N 1
ATOM 2148 C CA . ALA A 1 282 ? -14.856 4.589 1.529 1.00 88.94 282 ALA A CA 1
ATOM 2149 C C . ALA A 1 282 ? -14.141 3.258 1.215 1.00 88.94 282 ALA A C 1
ATOM 2151 O O . ALA A 1 282 ? -12.918 3.255 1.056 1.00 88.94 282 ALA A O 1
ATOM 2152 N N . PRO A 1 283 ? -14.871 2.132 1.110 1.00 87.12 283 PRO A N 1
ATOM 2153 C CA . PRO A 1 283 ? -14.260 0.835 0.845 1.00 87.12 283 PRO A CA 1
ATOM 2154 C C . PRO A 1 283 ? -13.500 0.832 -0.495 1.00 87.12 283 PRO A C 1
ATOM 2156 O O . PRO A 1 283 ? -14.040 1.325 -1.490 1.00 87.12 283 PRO A O 1
ATOM 2159 N N . PRO A 1 284 ? -12.283 0.257 -0.573 1.00 87.94 284 PRO A N 1
ATOM 2160 C CA . PRO A 1 284 ? -11.518 0.185 -1.818 1.00 87.94 284 PRO A CA 1
ATOM 2161 C C . PRO A 1 284 ? -12.074 -0.891 -2.769 1.00 87.94 284 PRO A C 1
ATOM 2163 O O . PRO A 1 284 ? -11.532 -1.988 -2.886 1.00 87.94 284 PRO A O 1
ATOM 2166 N N . ILE A 1 285 ? -13.172 -0.573 -3.460 1.00 87.69 285 ILE A N 1
ATOM 2167 C CA . ILE A 1 285 ? -13.859 -1.427 -4.447 1.00 87.69 285 ILE A CA 1
ATOM 2168 C C . ILE A 1 285 ? -13.708 -0.892 -5.888 1.00 87.69 285 ILE A C 1
ATOM 2170 O O . ILE A 1 285 ? -14.709 -0.538 -6.522 1.00 87.69 285 ILE A O 1
ATOM 2174 N N . PRO A 1 286 ? -12.491 -0.849 -6.466 1.00 87.25 286 PRO A N 1
ATOM 2175 C CA . PRO A 1 286 ? -12.253 -0.250 -7.784 1.00 87.25 286 PRO A CA 1
ATOM 2176 C C . PRO A 1 286 ? -12.975 -0.966 -8.937 1.00 87.25 286 PRO A C 1
ATOM 2178 O O . PRO A 1 286 ? -13.162 -0.403 -10.005 1.00 87.25 286 PRO A O 1
ATOM 2181 N N . TRP A 1 287 ? -13.446 -2.200 -8.752 1.00 86.81 287 TRP A N 1
ATOM 2182 C CA . TRP A 1 287 ? -14.240 -2.893 -9.776 1.00 86.81 287 TRP A CA 1
ATOM 2183 C C . TRP A 1 287 ? -15.722 -2.463 -9.810 1.00 86.81 287 TRP A C 1
ATOM 2185 O O . TRP A 1 287 ? -16.465 -2.913 -10.681 1.00 86.81 287 TRP A O 1
ATOM 2195 N N . ILE A 1 288 ? -16.172 -1.626 -8.864 1.00 84.75 288 ILE A N 1
ATOM 2196 C CA . ILE A 1 288 ? -17.562 -1.141 -8.759 1.00 84.75 288 ILE A CA 1
ATOM 2197 C C . ILE A 1 288 ? -17.614 0.388 -8.719 1.00 84.75 288 ILE A C 1
ATOM 2199 O O . ILE A 1 288 ? -18.470 0.979 -9.376 1.00 84.75 288 ILE A O 1
ATOM 2203 N N . ASP A 1 289 ? -16.728 1.029 -7.952 1.00 85.56 289 ASP A N 1
ATOM 2204 C CA . ASP A 1 289 ? -16.713 2.481 -7.778 1.00 85.56 289 ASP A CA 1
ATOM 2205 C C . ASP A 1 289 ? -15.583 3.140 -8.582 1.00 85.56 289 ASP A C 1
ATOM 2207 O O . ASP A 1 289 ? -14.389 2.901 -8.373 1.00 85.56 289 ASP A O 1
ATOM 2211 N N . SER A 1 290 ? -15.971 4.044 -9.481 1.00 84.00 290 SER A N 1
ATOM 2212 C CA . SER A 1 290 ? -15.044 4.851 -10.272 1.00 84.00 290 SER A CA 1
ATOM 2213 C C . SER A 1 290 ? -14.172 5.761 -9.408 1.00 84.00 290 SER A C 1
ATOM 2215 O O . SER A 1 290 ? -13.025 6.018 -9.757 1.00 84.00 290 SER A O 1
ATOM 2217 N N . THR A 1 291 ? -14.680 6.256 -8.277 1.00 84.88 291 THR A N 1
ATOM 2218 C CA . THR A 1 291 ? -13.883 7.131 -7.407 1.00 84.88 291 THR A CA 1
ATOM 2219 C C . THR A 1 291 ? -12.808 6.326 -6.691 1.00 84.88 291 THR A C 1
ATOM 2221 O O . THR A 1 291 ? -11.640 6.703 -6.741 1.00 84.88 291 THR A O 1
ATOM 2224 N N . SER A 1 292 ? -13.168 5.167 -6.132 1.00 86.31 292 SER A N 1
ATOM 2225 C CA . SER A 1 292 ? -12.205 4.183 -5.627 1.00 86.31 292 SER A CA 1
ATOM 2226 C C . SER A 1 292 ? -11.152 3.806 -6.679 1.00 86.31 292 SER A C 1
ATOM 2228 O O . SER A 1 292 ? -9.956 3.813 -6.383 1.00 86.31 292 SER A O 1
ATOM 2230 N N . THR A 1 293 ? -11.568 3.587 -7.934 1.00 88.56 293 THR A N 1
ATOM 2231 C CA . THR A 1 293 ? -10.639 3.352 -9.055 1.00 88.56 293 THR A CA 1
ATOM 2232 C C . THR A 1 293 ? -9.660 4.511 -9.211 1.00 88.56 293 THR A C 1
ATOM 2234 O O . THR A 1 293 ? -8.453 4.304 -9.187 1.00 88.56 293 THR A O 1
ATOM 2237 N N . ALA A 1 294 ? -10.152 5.745 -9.320 1.00 89.19 294 ALA A N 1
ATOM 2238 C CA . ALA A 1 294 ? -9.313 6.920 -9.537 1.00 89.19 294 ALA A CA 1
ATOM 2239 C C . ALA A 1 294 ? -8.310 7.171 -8.404 1.00 89.19 294 ALA A C 1
ATOM 2241 O O . ALA A 1 294 ? -7.160 7.529 -8.666 1.00 89.19 294 ALA A O 1
ATOM 2242 N N . VAL A 1 295 ? -8.734 6.952 -7.161 1.00 88.31 295 VAL A N 1
ATOM 2243 C CA . VAL A 1 295 ? -7.882 7.072 -5.975 1.00 88.31 295 VAL A CA 1
ATOM 2244 C C . VAL A 1 295 ? -6.786 6.007 -5.986 1.00 88.31 295 VAL A C 1
ATOM 2246 O O . VAL A 1 295 ? -5.612 6.336 -5.825 1.00 88.31 295 VAL A O 1
ATOM 2249 N N . SER A 1 296 ? -7.140 4.748 -6.259 1.00 88.50 296 SER A N 1
ATOM 2250 C CA . SER A 1 296 ? -6.150 3.669 -6.351 1.00 88.50 296 SER A CA 1
ATOM 2251 C C . SER A 1 296 ? -5.146 3.893 -7.487 1.00 88.50 296 SER A C 1
ATOM 2253 O O . SER A 1 296 ? -3.952 3.708 -7.292 1.00 88.50 296 SER A O 1
ATOM 2255 N N . LEU A 1 297 ? -5.604 4.394 -8.641 1.00 91.50 297 LEU A N 1
ATOM 2256 C CA . LEU A 1 297 ? -4.746 4.756 -9.770 1.00 91.50 297 LEU A CA 1
ATOM 2257 C C . LEU A 1 297 ? -3.729 5.836 -9.396 1.00 91.50 297 LEU A C 1
ATOM 2259 O O . LEU A 1 297 ? -2.569 5.744 -9.789 1.00 91.50 297 LEU A O 1
ATOM 2263 N N . PHE A 1 298 ? -4.148 6.848 -8.632 1.00 90.38 298 PHE A N 1
ATOM 2264 C CA . PHE A 1 298 ? -3.232 7.871 -8.135 1.00 90.38 298 PHE A CA 1
ATOM 2265 C C . PHE A 1 298 ? -2.129 7.246 -7.276 1.00 90.38 298 PHE A C 1
ATOM 2267 O O . PHE A 1 298 ? -0.954 7.437 -7.576 1.00 90.38 298 PHE A O 1
ATOM 2274 N N . SER A 1 299 ? -2.511 6.436 -6.285 1.00 87.06 299 SER A N 1
ATOM 2275 C CA . SER A 1 299 ? -1.562 5.728 -5.414 1.00 87.06 299 SER A CA 1
ATOM 2276 C C . SER A 1 299 ? -0.688 4.712 -6.161 1.00 87.06 299 SER A C 1
ATOM 2278 O O . SER A 1 299 ? 0.379 4.342 -5.679 1.00 87.06 299 SER A O 1
ATOM 2280 N N . ASP A 1 300 ? -1.131 4.209 -7.313 1.00 89.25 300 ASP A N 1
ATOM 2281 C CA . ASP A 1 300 ? -0.367 3.240 -8.096 1.00 89.25 300 ASP A CA 1
ATOM 2282 C C . ASP A 1 300 ? 0.711 3.879 -8.970 1.00 89.25 300 ASP A C 1
ATOM 2284 O O . ASP A 1 300 ? 1.746 3.249 -9.228 1.00 89.25 300 ASP A O 1
ATOM 2288 N N . PHE A 1 301 ? 0.459 5.102 -9.436 1.00 88.88 301 PHE A N 1
ATOM 2289 C CA . PHE A 1 301 ? 1.348 5.839 -10.329 1.00 88.88 301 PHE A CA 1
ATOM 2290 C C . PHE A 1 301 ? 2.234 6.854 -9.605 1.00 88.88 301 PHE A C 1
ATOM 2292 O O . PHE A 1 301 ? 3.336 7.133 -10.087 1.00 88.88 301 PHE A O 1
ATOM 2299 N N . SER A 1 302 ? 1.788 7.357 -8.456 1.00 82.00 302 SER A N 1
ATOM 2300 C CA . SER A 1 302 ? 2.515 8.296 -7.606 1.00 82.00 302 SER A CA 1
ATOM 2301 C C . SER A 1 302 ? 2.990 7.613 -6.324 1.00 82.00 302 SER A C 1
ATOM 2303 O O . SER A 1 302 ? 2.306 6.741 -5.796 1.00 82.00 302 SER A O 1
ATOM 2305 N N . ASP A 1 303 ? 4.160 8.018 -5.826 1.00 70.00 303 ASP A N 1
ATOM 2306 C CA . ASP A 1 303 ? 4.616 7.659 -4.476 1.00 70.00 303 ASP A CA 1
ATOM 2307 C C . ASP A 1 303 ? 4.124 8.681 -3.416 1.00 70.00 303 ASP A C 1
ATOM 2309 O O . ASP A 1 303 ? 4.476 8.571 -2.242 1.00 70.00 303 ASP A O 1
ATOM 2313 N N . ASP A 1 304 ? 3.293 9.659 -3.810 1.00 75.25 304 ASP A N 1
ATOM 2314 C CA . ASP A 1 304 ? 2.697 10.657 -2.917 1.00 75.25 304 ASP A CA 1
ATOM 2315 C C . ASP A 1 304 ? 1.315 10.244 -2.394 1.00 75.25 304 ASP A C 1
ATOM 2317 O O . ASP A 1 304 ? 0.568 9.473 -3.001 1.00 75.25 304 ASP A O 1
ATOM 2321 N N . ASN A 1 305 ? 0.919 10.862 -1.280 1.00 76.19 305 ASN A N 1
ATOM 2322 C CA . ASN A 1 305 ? -0.437 10.740 -0.757 1.00 76.19 305 ASN A CA 1
ATOM 2323 C C . ASN A 1 305 ? -1.427 11.622 -1.527 1.00 76.19 305 ASN A C 1
ATOM 2325 O O . ASN A 1 305 ? -1.122 12.746 -1.944 1.00 76.19 305 ASN A O 1
ATOM 2329 N N . LEU A 1 306 ? -2.669 11.148 -1.652 1.00 78.25 306 LEU A N 1
ATOM 2330 C CA . LEU A 1 306 ? -3.709 11.880 -2.365 1.00 78.25 306 LEU A CA 1
ATOM 2331 C C . LEU A 1 306 ? -4.075 13.174 -1.622 1.00 78.25 306 LEU A C 1
ATOM 2333 O O . LEU A 1 306 ? -4.624 13.151 -0.517 1.00 78.25 306 LEU A O 1
ATOM 2337 N N . SER A 1 307 ? -3.820 14.315 -2.268 1.00 78.38 307 SER A N 1
ATOM 2338 C CA . SER A 1 307 ? -4.199 15.634 -1.757 1.00 78.38 307 SER A CA 1
ATOM 2339 C C . SER A 1 307 ? -5.573 16.091 -2.256 1.00 78.38 307 SER A C 1
ATOM 2341 O O . SER A 1 307 ? -6.067 15.677 -3.309 1.00 78.38 307 SER A O 1
ATOM 2343 N N . SER A 1 308 ? -6.158 17.047 -1.534 1.00 74.44 308 SER A N 1
ATOM 2344 C CA . SER A 1 308 ? -7.399 17.735 -1.907 1.00 74.44 308 SER A CA 1
ATOM 2345 C C . SER A 1 308 ? -7.394 18.303 -3.332 1.00 74.44 308 SER A C 1
ATOM 2347 O O . SER A 1 308 ? -8.431 18.305 -3.993 1.00 74.44 308 SER A O 1
ATOM 2349 N N . ASN A 1 309 ? -6.241 18.785 -3.809 1.00 81.31 309 ASN A N 1
ATOM 2350 C CA . ASN A 1 309 ? -6.101 19.346 -5.151 1.00 81.31 309 ASN A CA 1
ATOM 2351 C C . ASN A 1 309 ? -6.238 18.258 -6.228 1.00 81.31 309 ASN A C 1
ATOM 2353 O O . ASN A 1 309 ? -6.989 18.424 -7.184 1.00 81.31 309 ASN A O 1
ATOM 2357 N N . GLN A 1 310 ? -5.579 17.111 -6.039 1.00 84.12 310 GLN A N 1
ATOM 2358 C CA . GLN A 1 310 ? -5.656 15.996 -6.990 1.00 84.12 310 GLN A CA 1
ATOM 2359 C C . GLN A 1 310 ? -7.079 15.436 -7.081 1.00 84.12 310 GLN A C 1
ATOM 2361 O O . GLN A 1 310 ? -7.582 15.181 -8.175 1.00 84.12 310 GLN A O 1
ATOM 2366 N N . LEU A 1 311 ? -7.782 15.352 -5.948 1.00 81.69 311 LEU A N 1
ATOM 2367 C CA . LEU A 1 311 ? -9.184 14.942 -5.937 1.00 81.69 311 LEU A CA 1
ATOM 2368 C C . LEU A 1 311 ? -10.083 15.927 -6.707 1.00 81.69 311 LEU A C 1
ATOM 2370 O O . LEU A 1 311 ? -10.985 15.499 -7.424 1.00 81.69 311 LEU A O 1
ATOM 2374 N N . GLN A 1 312 ? -9.836 17.238 -6.609 1.00 82.88 312 GLN A N 1
ATOM 2375 C CA . GLN A 1 312 ? -10.574 18.245 -7.386 1.00 82.88 312 GLN A CA 1
ATOM 2376 C C . GLN A 1 312 ? -10.315 18.122 -8.892 1.00 82.88 312 GLN A C 1
ATOM 2378 O O . GLN A 1 312 ? -11.253 18.259 -9.681 1.00 82.88 312 GLN A O 1
ATOM 2383 N N . ILE A 1 313 ? -9.077 17.825 -9.298 1.00 88.19 313 ILE A N 1
ATOM 2384 C CA . ILE A 1 313 ? -8.737 17.573 -10.706 1.00 88.19 313 ILE A CA 1
ATOM 2385 C C . ILE A 1 313 ? -9.538 16.377 -11.225 1.00 88.19 313 ILE A C 1
ATOM 2387 O O . ILE A 1 313 ? -10.240 16.509 -12.231 1.00 88.1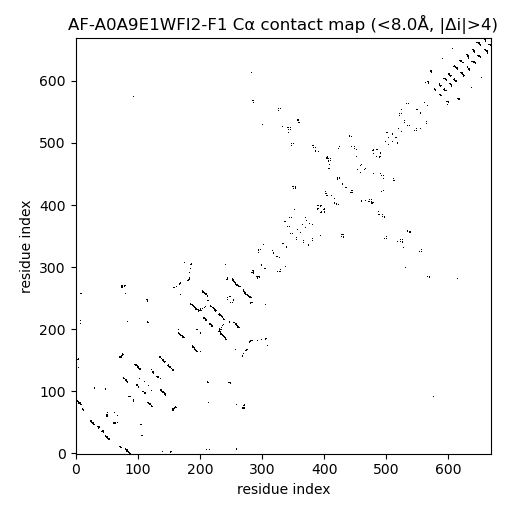9 313 ILE A O 1
ATOM 2391 N N . PHE A 1 314 ? -9.527 15.253 -10.502 1.00 89.12 314 PHE A N 1
ATOM 2392 C CA . PHE A 1 314 ? -10.321 14.087 -10.880 1.00 89.12 314 PHE A CA 1
ATOM 2393 C C . PHE A 1 314 ? -11.822 14.405 -10.938 1.00 89.12 314 PHE A C 1
ATOM 2395 O O . PHE A 1 314 ? -12.488 14.059 -11.910 1.00 89.12 314 PHE A O 1
ATOM 2402 N N . GLN A 1 315 ? -12.372 15.121 -9.954 1.00 86.88 315 GLN A N 1
ATOM 2403 C CA . GLN A 1 315 ? -13.788 15.509 -9.958 1.00 86.88 315 GLN A CA 1
ATOM 2404 C C . GLN A 1 315 ? -14.168 16.374 -11.170 1.00 86.88 315 GLN A C 1
ATOM 2406 O O . GLN A 1 315 ? -15.288 16.267 -11.673 1.00 86.88 315 GLN A O 1
ATOM 2411 N N . ASN A 1 316 ? -13.259 17.223 -11.651 1.00 89.38 316 ASN A N 1
ATOM 2412 C CA . ASN A 1 316 ? -13.477 18.023 -12.855 1.00 89.38 316 ASN A CA 1
ATOM 2413 C C . ASN A 1 316 ? -13.435 17.165 -14.128 1.00 89.38 316 ASN A C 1
ATOM 2415 O O . ASN A 1 316 ? -14.292 17.330 -15.001 1.00 89.38 316 ASN A O 1
ATOM 2419 N N . ILE A 1 317 ? -12.505 16.209 -14.210 1.00 91.75 317 ILE A N 1
ATOM 2420 C CA . ILE A 1 317 ? -12.462 15.216 -15.295 1.00 91.75 317 ILE A CA 1
ATOM 2421 C C . ILE A 1 317 ? -13.751 14.388 -15.290 1.00 91.75 317 ILE A C 1
ATOM 2423 O O . ILE A 1 317 ? -14.396 14.252 -16.324 1.00 91.75 317 ILE A O 1
ATOM 2427 N N . ASN A 1 318 ? -14.205 13.935 -14.120 1.00 90.00 318 ASN A N 1
ATOM 2428 C CA . ASN A 1 318 ? -15.418 13.131 -13.970 1.00 90.00 318 ASN A CA 1
ATOM 2429 C C . ASN A 1 318 ? -16.694 13.845 -14.443 1.00 90.00 318 ASN A C 1
ATOM 2431 O O . ASN A 1 318 ? -17.643 13.204 -14.881 1.00 90.00 318 ASN A O 1
ATOM 2435 N N . LYS A 1 319 ? -16.721 15.181 -14.390 1.00 89.94 319 LYS A N 1
ATOM 2436 C CA . LYS A 1 319 ? -17.852 15.986 -14.877 1.00 89.94 319 LYS A CA 1
ATOM 2437 C C . LYS A 1 319 ? -17.807 16.261 -16.378 1.00 89.94 319 LYS A C 1
ATOM 2439 O O . LYS A 1 319 ? -18.850 16.531 -16.965 1.00 89.94 319 LYS A O 1
ATOM 2444 N N . THR A 1 320 ? -16.618 16.282 -16.978 1.00 91.31 320 THR A N 1
ATOM 2445 C CA . THR A 1 320 ? -16.416 16.774 -18.353 1.00 91.31 320 THR A CA 1
ATOM 2446 C C . THR A 1 320 ? -16.090 15.669 -19.354 1.00 91.31 320 THR A C 1
ATOM 2448 O O . THR A 1 320 ? -16.377 15.822 -20.540 1.00 91.31 320 THR A O 1
ATOM 2451 N N . SER A 1 321 ? -15.525 14.555 -18.893 1.00 91.38 321 SER A N 1
ATOM 2452 C CA . SER A 1 321 ? -15.070 13.453 -19.733 1.00 91.38 321 SER A CA 1
ATOM 2453 C C . SER A 1 321 ? -16.159 12.410 -19.990 1.00 91.38 321 SER A C 1
ATOM 2455 O O . SER A 1 321 ? -16.958 12.073 -19.119 1.00 91.38 321 SER A O 1
ATOM 2457 N N . SER A 1 322 ? -16.133 11.830 -21.192 1.00 88.38 322 SER A N 1
ATOM 2458 C CA . SER A 1 322 ? -16.914 10.633 -21.543 1.00 88.38 322 SER A CA 1
ATOM 2459 C C . SER A 1 322 ? -16.294 9.325 -21.030 1.00 88.38 322 SER A C 1
ATOM 2461 O O . SER A 1 322 ? -16.932 8.278 -21.089 1.00 88.38 322 SER A O 1
ATOM 2463 N N . SER A 1 323 ? -15.047 9.366 -20.555 1.00 88.81 323 SER A N 1
ATOM 2464 C CA . SER A 1 323 ? -14.338 8.241 -19.947 1.00 88.81 323 SER A CA 1
ATOM 2465 C C . SER A 1 323 ? -13.374 8.722 -18.863 1.00 88.81 323 SER A C 1
ATOM 2467 O O . SER A 1 323 ? -12.153 8.699 -19.051 1.00 88.81 323 SER A O 1
ATOM 2469 N N . PRO A 1 324 ? -13.919 9.122 -17.705 1.00 91.75 324 PRO A N 1
ATOM 2470 C CA . PRO A 1 324 ? -13.154 9.779 -16.654 1.00 91.75 324 PRO A CA 1
ATOM 2471 C C . PRO A 1 324 ? -11.911 9.024 -16.190 1.00 91.75 324 PRO A C 1
ATOM 2473 O O . PRO A 1 324 ? -10.883 9.642 -15.946 1.00 91.75 324 PRO A O 1
ATOM 2476 N N . ILE A 1 325 ? -11.992 7.694 -16.083 1.00 91.31 325 ILE A N 1
ATOM 2477 C CA . ILE A 1 325 ? -10.883 6.863 -15.597 1.00 91.31 325 ILE A CA 1
ATOM 2478 C C . ILE A 1 325 ? -9.717 6.848 -16.579 1.00 91.31 325 ILE A C 1
ATOM 2480 O O . ILE A 1 325 ? -8.582 7.053 -16.169 1.00 91.31 325 ILE A O 1
ATOM 2484 N N . ALA A 1 326 ? -9.987 6.655 -17.870 1.00 89.50 326 ALA A N 1
ATOM 2485 C CA . ALA A 1 326 ? -8.932 6.646 -18.877 1.00 89.50 326 ALA A CA 1
ATOM 2486 C C . ALA A 1 326 ? -8.247 8.013 -18.998 1.00 89.50 326 ALA A C 1
ATOM 2488 O O . ALA A 1 326 ? -7.021 8.072 -19.017 1.00 89.50 326 ALA A O 1
ATOM 2489 N N . ASP A 1 327 ? -9.024 9.100 -19.007 1.00 91.06 327 ASP A N 1
ATOM 2490 C CA . ASP A 1 327 ? -8.485 10.461 -19.094 1.00 91.06 327 ASP A CA 1
ATOM 2491 C C . ASP A 1 327 ? -7.700 10.832 -17.823 1.00 91.06 327 ASP A C 1
ATOM 2493 O O . ASP A 1 327 ? -6.667 11.497 -17.890 1.00 91.06 327 ASP A O 1
ATOM 2497 N N . TRP A 1 328 ? -8.149 10.360 -16.653 1.00 93.19 328 TRP A N 1
ATOM 2498 C CA . TRP A 1 328 ? -7.408 10.490 -15.398 1.00 93.19 328 TRP A CA 1
ATOM 2499 C C . TRP A 1 328 ? -6.086 9.722 -15.430 1.00 93.19 328 TRP A C 1
ATOM 2501 O O . TRP A 1 328 ? -5.048 10.279 -15.087 1.00 93.19 328 TRP A O 1
ATOM 2511 N N . THR A 1 329 ? -6.090 8.468 -15.886 1.00 91.88 329 THR A N 1
ATOM 2512 C CA . THR A 1 329 ? -4.858 7.690 -16.055 1.00 91.88 329 THR A CA 1
ATOM 2513 C C . THR A 1 329 ? -3.907 8.352 -17.047 1.00 91.88 329 THR A C 1
ATOM 2515 O O . THR A 1 329 ? -2.711 8.406 -16.785 1.00 91.88 329 THR A O 1
ATOM 2518 N N . GLU A 1 330 ? -4.409 8.886 -18.161 1.00 89.25 330 GLU A N 1
ATOM 2519 C CA . GLU A 1 330 ? -3.587 9.598 -19.141 1.00 89.25 330 GLU A CA 1
ATOM 2520 C C . GLU A 1 330 ? -2.945 10.855 -18.536 1.00 89.25 330 GLU A C 1
ATOM 2522 O O . GLU A 1 330 ? -1.750 11.083 -18.730 1.00 89.25 330 GLU A O 1
ATOM 2527 N N . TYR A 1 331 ? -3.695 11.609 -17.724 1.00 91.38 331 TYR A N 1
ATOM 2528 C CA . TYR A 1 331 ? -3.151 12.718 -16.939 1.00 91.38 331 TYR A CA 1
ATOM 2529 C C . TYR A 1 331 ? -2.031 12.259 -15.991 1.00 91.38 331 TYR A C 1
ATOM 2531 O O . TYR A 1 331 ? -0.965 12.871 -15.974 1.00 91.38 331 TYR A O 1
ATOM 2539 N N . LEU A 1 332 ? -2.234 11.169 -15.241 1.00 91.38 332 LEU A N 1
ATOM 2540 C CA . LEU A 1 332 ? -1.241 10.654 -14.290 1.00 91.38 332 LEU A CA 1
ATOM 2541 C C . LEU A 1 332 ? 0.023 10.127 -14.975 1.00 91.38 332 LEU A C 1
ATOM 2543 O O . LEU A 1 332 ? 1.132 10.393 -14.521 1.00 91.38 332 LEU A O 1
ATOM 2547 N N . VAL A 1 333 ? -0.129 9.423 -16.097 1.00 91.19 333 VAL A N 1
ATOM 2548 C CA . VAL A 1 333 ? 0.990 8.890 -16.886 1.00 91.19 333 VAL A CA 1
ATOM 2549 C C . VAL A 1 333 ? 1.826 10.013 -17.504 1.00 91.19 333 VAL A C 1
ATOM 2551 O O . VAL A 1 333 ? 3.014 9.822 -17.759 1.00 91.19 333 VAL A O 1
ATOM 2554 N N . ALA A 1 334 ? 1.247 11.194 -17.724 1.00 88.38 334 ALA A N 1
ATOM 2555 C CA . ALA A 1 334 ? 1.968 12.365 -18.214 1.00 88.38 334 ALA A CA 1
ATOM 2556 C C . ALA A 1 334 ? 2.805 13.083 -17.134 1.00 88.38 334 ALA A C 1
ATOM 2558 O O . ALA A 1 334 ? 3.611 13.949 -17.480 1.00 88.38 334 ALA A O 1
ATOM 2559 N N . LEU A 1 335 ? 2.645 12.745 -15.848 1.00 86.00 335 LEU A N 1
ATOM 2560 C CA . LEU A 1 335 ? 3.416 13.350 -14.757 1.00 86.00 335 LEU A CA 1
ATOM 2561 C C . LEU A 1 335 ? 4.880 12.883 -14.767 1.00 86.00 335 LEU A C 1
ATOM 2563 O O . LEU A 1 335 ? 5.187 11.757 -15.163 1.00 86.00 335 LEU A O 1
ATOM 2567 N N . GLY A 1 336 ? 5.783 13.752 -14.299 1.00 80.50 336 GLY A N 1
ATOM 2568 C CA . GLY A 1 336 ? 7.235 13.524 -14.329 1.00 80.50 336 GLY A CA 1
ATOM 2569 C C . GLY A 1 336 ? 7.671 12.228 -13.641 1.00 80.50 336 GLY A C 1
ATOM 2570 O O . GLY A 1 336 ? 8.454 11.470 -14.211 1.00 80.50 336 GLY A O 1
ATOM 2571 N N . ASP A 1 337 ? 7.094 11.914 -12.481 1.00 79.88 337 ASP A N 1
ATOM 2572 C CA . ASP A 1 337 ? 7.427 10.697 -11.729 1.00 79.88 337 ASP A CA 1
ATOM 2573 C C . ASP A 1 337 ? 7.143 9.434 -12.543 1.00 79.88 337 ASP A C 1
ATOM 2575 O O . ASP A 1 337 ? 7.945 8.501 -12.573 1.00 79.88 337 ASP A O 1
ATOM 2579 N N . PHE A 1 338 ? 6.025 9.418 -13.273 1.00 88.06 338 PHE A N 1
ATOM 2580 C CA . PHE A 1 338 ? 5.689 8.287 -14.123 1.00 88.06 338 PHE A CA 1
ATOM 2581 C C . PHE A 1 338 ? 6.615 8.199 -15.344 1.00 88.06 338 PHE A C 1
ATOM 2583 O O . PHE A 1 338 ? 7.006 7.102 -15.742 1.00 88.06 338 PHE A O 1
ATOM 2590 N N . GLN A 1 339 ? 7.034 9.334 -15.912 1.00 89.19 339 GLN A N 1
ATOM 2591 C CA . GLN A 1 339 ? 8.018 9.350 -17.001 1.00 89.19 339 GLN A CA 1
ATOM 2592 C C . GLN A 1 339 ? 9.348 8.708 -16.573 1.00 89.19 339 GLN A C 1
ATOM 2594 O O . GLN A 1 339 ? 9.886 7.890 -17.321 1.00 89.19 339 GLN A O 1
ATOM 2599 N N . ASN A 1 340 ? 9.806 8.962 -15.342 1.00 89.12 340 ASN A N 1
ATOM 2600 C CA . ASN A 1 340 ? 10.999 8.313 -14.786 1.00 89.12 340 ASN A CA 1
ATOM 2601 C C . ASN A 1 340 ? 10.848 6.780 -14.697 1.00 89.12 340 ASN A C 1
ATOM 2603 O O . ASN A 1 340 ? 11.814 6.049 -14.932 1.00 89.12 340 ASN A O 1
ATOM 2607 N N . ARG A 1 341 ? 9.636 6.265 -14.427 1.00 89.38 341 ARG A N 1
ATOM 2608 C CA . ARG A 1 341 ? 9.352 4.813 -14.421 1.00 89.38 341 ARG A CA 1
ATOM 2609 C C . ARG A 1 341 ? 9.473 4.189 -15.814 1.00 89.38 341 ARG A C 1
ATOM 2611 O O . ARG A 1 341 ? 9.948 3.062 -15.943 1.00 89.38 341 ARG A O 1
ATOM 2618 N N . ILE A 1 342 ? 9.075 4.907 -16.864 1.00 93.06 342 ILE A N 1
ATOM 2619 C CA . ILE A 1 342 ? 9.279 4.456 -18.251 1.00 93.06 342 ILE A CA 1
ATOM 2620 C C . ILE A 1 342 ? 10.782 4.391 -18.551 1.00 93.06 342 ILE A C 1
ATOM 2622 O O . ILE A 1 342 ? 11.277 3.413 -19.120 1.00 93.06 342 ILE A O 1
ATOM 2626 N N . ASP A 1 343 ? 11.515 5.419 -18.131 1.00 92.88 343 ASP A N 1
ATOM 2627 C CA . ASP A 1 343 ? 12.935 5.558 -18.424 1.00 92.88 343 ASP A CA 1
ATOM 2628 C C . ASP A 1 343 ? 13.783 4.487 -17.723 1.00 92.88 343 ASP A C 1
ATOM 2630 O O . ASP A 1 343 ? 14.634 3.879 -18.374 1.00 92.88 343 ASP A O 1
ATOM 2634 N N . ILE A 1 344 ? 13.511 4.165 -16.451 1.00 93.06 344 ILE A N 1
ATOM 2635 C CA . ILE A 1 344 ? 14.241 3.097 -15.748 1.00 93.06 344 ILE A CA 1
ATOM 2636 C C . ILE A 1 344 ? 13.996 1.722 -16.386 1.00 93.06 344 ILE A C 1
ATOM 2638 O O . ILE A 1 344 ? 14.948 0.976 -16.618 1.00 93.06 344 ILE A O 1
ATOM 2642 N N . HIS A 1 345 ? 12.752 1.401 -16.765 1.00 93.94 345 HIS A N 1
ATOM 2643 C CA . HIS A 1 345 ? 12.442 0.148 -17.458 1.00 93.94 345 HIS A CA 1
ATOM 2644 C C . HIS A 1 345 ? 13.116 0.062 -18.826 1.00 93.94 345 HIS A C 1
ATOM 2646 O O . HIS A 1 345 ? 13.693 -0.971 -19.173 1.00 93.94 345 HIS A O 1
ATOM 2652 N N . SER A 1 346 ? 13.068 1.146 -19.601 1.00 95.44 346 SER A N 1
ATOM 2653 C CA . SER A 1 346 ? 13.687 1.176 -20.924 1.00 95.44 346 SER A CA 1
ATOM 2654 C C . SER A 1 346 ? 15.209 1.043 -20.840 1.00 95.44 346 SER A C 1
ATOM 2656 O O . SER A 1 346 ? 15.781 0.218 -21.552 1.00 95.44 346 SER A O 1
ATOM 2658 N N . ALA A 1 347 ? 15.870 1.762 -19.929 1.00 96.94 347 ALA A N 1
ATOM 2659 C CA . ALA A 1 347 ? 17.309 1.657 -19.710 1.00 96.94 347 ALA A CA 1
ATOM 2660 C C . ALA A 1 347 ? 17.722 0.256 -19.239 1.00 96.94 347 ALA A C 1
ATOM 2662 O O . ALA A 1 347 ? 18.683 -0.300 -19.779 1.00 96.94 347 ALA A O 1
ATOM 2663 N N . HIS A 1 348 ? 16.976 -0.342 -18.302 1.00 97.31 348 HIS A N 1
ATOM 2664 C CA . HIS A 1 348 ? 17.212 -1.714 -17.854 1.00 97.31 348 HIS A CA 1
ATOM 2665 C C . HIS A 1 348 ? 17.113 -2.697 -19.024 1.00 97.31 348 HIS A C 1
ATOM 2667 O O . HIS A 1 348 ? 18.058 -3.435 -19.300 1.00 97.31 348 HIS A O 1
ATOM 2673 N N . HIS A 1 349 ? 16.012 -2.650 -19.778 1.00 96.44 349 HIS A N 1
ATOM 2674 C CA . HIS A 1 349 ? 15.762 -3.567 -20.887 1.00 96.44 349 HIS A CA 1
ATOM 2675 C C . HIS A 1 349 ? 16.775 -3.414 -22.028 1.00 96.44 349 HIS A C 1
ATOM 2677 O O . HIS A 1 349 ? 17.273 -4.412 -22.544 1.00 96.44 349 HIS A O 1
ATOM 2683 N N . ILE A 1 350 ? 17.151 -2.186 -22.398 1.00 97.56 350 ILE A N 1
ATOM 2684 C CA . ILE A 1 350 ? 18.166 -1.936 -23.435 1.00 97.56 350 ILE A CA 1
ATOM 2685 C C . ILE A 1 350 ? 19.539 -2.463 -22.991 1.00 97.56 350 ILE A C 1
ATOM 2687 O O . ILE A 1 350 ? 20.261 -3.055 -23.795 1.00 97.56 350 ILE A O 1
ATOM 2691 N N . THR A 1 351 ? 19.894 -2.285 -21.717 1.00 97.81 351 THR A N 1
ATOM 2692 C CA . THR A 1 351 ? 21.200 -2.698 -21.182 1.00 97.81 351 THR A CA 1
ATOM 2693 C C . THR A 1 351 ? 21.285 -4.213 -20.995 1.00 97.81 351 THR A C 1
ATOM 2695 O O . THR A 1 351 ? 22.231 -4.850 -21.458 1.00 97.81 351 THR A O 1
ATOM 2698 N N . MET A 1 352 ? 20.278 -4.801 -20.347 1.00 96.44 352 MET A N 1
ATOM 2699 C CA . MET A 1 352 ? 20.273 -6.201 -19.922 1.00 96.44 352 MET A CA 1
ATOM 2700 C C . MET A 1 352 ? 19.664 -7.147 -20.962 1.00 96.44 352 MET A C 1
ATOM 2702 O O . MET A 1 352 ? 19.940 -8.349 -20.927 1.00 96.44 352 MET A O 1
ATOM 2706 N N . GLY A 1 353 ? 18.858 -6.641 -21.899 1.00 94.44 353 GLY A N 1
ATOM 2707 C CA . GLY A 1 353 ? 18.122 -7.445 -22.882 1.00 94.44 353 GLY A CA 1
ATOM 2708 C C . GLY A 1 353 ? 16.959 -8.243 -22.288 1.00 94.44 353 GLY A C 1
ATOM 2709 O O . GLY A 1 353 ? 16.545 -9.236 -22.879 1.00 94.44 353 GLY A O 1
ATOM 2710 N N . ALA A 1 354 ? 16.492 -7.867 -21.098 1.00 92.81 354 ALA A N 1
ATOM 2711 C CA . ALA A 1 354 ? 15.350 -8.450 -20.403 1.00 92.81 354 ALA A CA 1
ATOM 2712 C C . ALA A 1 354 ? 14.723 -7.388 -19.489 1.00 92.81 354 ALA A C 1
ATOM 2714 O O . ALA A 1 354 ? 15.389 -6.417 -19.140 1.00 92.81 354 ALA A O 1
ATOM 2715 N N . TRP A 1 355 ? 13.451 -7.553 -19.129 1.00 94.25 355 TRP A N 1
ATOM 2716 C CA . TRP A 1 355 ? 12.830 -6.769 -18.055 1.00 94.25 355 TRP A CA 1
ATOM 2717 C C . TRP A 1 355 ? 13.389 -7.199 -16.691 1.00 94.25 355 TRP A C 1
ATOM 2719 O O . TRP A 1 355 ? 14.004 -8.262 -16.595 1.00 94.25 355 TRP A O 1
ATOM 2729 N N . HIS A 1 356 ? 13.134 -6.403 -15.648 1.00 94.69 356 HIS A N 1
ATOM 2730 C CA . HIS A 1 356 ? 13.399 -6.793 -14.259 1.00 94.69 356 HIS A CA 1
ATOM 2731 C C . HIS A 1 356 ? 12.818 -8.183 -13.948 1.00 94.69 356 HIS A C 1
ATOM 2733 O O . HIS A 1 356 ? 11.755 -8.543 -14.458 1.00 94.69 356 HIS A O 1
ATOM 2739 N N . GLU A 1 357 ? 13.506 -8.966 -13.114 1.00 92.75 357 GLU A N 1
ATOM 2740 C CA . GLU A 1 357 ? 13.086 -10.338 -12.789 1.00 92.75 357 GLU A CA 1
ATOM 2741 C C . GLU A 1 357 ? 11.879 -10.361 -11.846 1.00 92.75 357 GLU A C 1
ATOM 2743 O O . GLU A 1 357 ? 10.980 -11.193 -11.997 1.00 92.75 357 GLU A O 1
ATOM 2748 N N . SER A 1 358 ? 11.831 -9.416 -10.906 1.00 95.62 358 SER A N 1
ATOM 2749 C CA . SER A 1 358 ? 10.750 -9.274 -9.940 1.00 95.62 358 SER A CA 1
ATOM 2750 C C . SER A 1 358 ? 10.390 -7.810 -9.676 1.00 95.62 358 SER A C 1
ATOM 2752 O O . SER A 1 358 ? 11.148 -6.879 -9.969 1.00 95.62 358 SER A O 1
ATOM 2754 N N . PHE A 1 359 ? 9.230 -7.603 -9.049 1.00 94.25 359 PHE A N 1
ATOM 2755 C CA . PHE A 1 359 ? 8.819 -6.282 -8.574 1.00 94.25 359 PHE A CA 1
ATOM 2756 C C . PHE A 1 359 ? 9.756 -5.736 -7.485 1.00 94.25 359 PHE A C 1
ATOM 2758 O O . PHE A 1 359 ? 9.965 -4.527 -7.417 1.00 94.25 359 PHE A O 1
ATOM 2765 N N . VAL A 1 360 ? 10.350 -6.612 -6.667 1.00 95.12 360 VAL A N 1
ATOM 2766 C CA . VAL A 1 360 ? 11.290 -6.223 -5.605 1.00 95.12 360 VAL A CA 1
ATOM 2767 C C . VAL A 1 360 ? 12.573 -5.649 -6.199 1.00 95.12 360 VAL A C 1
ATOM 2769 O O . VAL A 1 360 ? 13.037 -4.607 -5.737 1.00 95.12 360 VAL A O 1
ATOM 2772 N N . ASP A 1 361 ? 13.110 -6.272 -7.251 1.00 93.38 361 ASP A N 1
ATOM 2773 C CA . ASP A 1 361 ? 14.303 -5.772 -7.948 1.00 93.38 361 ASP A CA 1
ATOM 2774 C C . ASP A 1 361 ? 14.019 -4.413 -8.592 1.00 93.38 361 ASP A C 1
ATOM 2776 O O . ASP A 1 361 ? 14.762 -3.452 -8.392 1.00 93.38 361 ASP A O 1
ATOM 2780 N N . TYR A 1 362 ? 12.884 -4.308 -9.293 1.00 94.19 362 TYR A N 1
ATOM 2781 C CA . TYR A 1 362 ? 12.414 -3.051 -9.873 1.00 94.19 362 TYR A CA 1
ATOM 2782 C C . TYR A 1 362 ? 12.298 -1.940 -8.822 1.00 94.19 362 TYR A C 1
ATOM 2784 O O . TYR A 1 362 ? 12.804 -0.834 -9.030 1.00 94.19 362 TYR A O 1
ATOM 2792 N N . LYS A 1 363 ? 11.635 -2.217 -7.693 1.00 92.50 363 LYS A N 1
ATOM 2793 C CA . LYS A 1 363 ? 11.395 -1.219 -6.647 1.00 92.50 363 LYS A CA 1
ATOM 2794 C C . LYS A 1 363 ? 12.699 -0.811 -5.966 1.00 92.50 363 LYS A C 1
ATOM 2796 O O . LYS A 1 363 ? 12.928 0.377 -5.784 1.00 92.50 363 LYS A O 1
ATOM 2801 N N . THR A 1 364 ? 13.584 -1.767 -5.691 1.00 93.56 364 THR A N 1
ATOM 2802 C CA . THR A 1 364 ? 14.895 -1.514 -5.077 1.00 93.56 364 THR A CA 1
ATOM 2803 C C . THR A 1 364 ? 15.762 -0.609 -5.952 1.00 93.56 364 THR A C 1
ATOM 2805 O O . THR A 1 364 ? 16.359 0.348 -5.458 1.00 93.56 364 THR A O 1
ATOM 2808 N N . GLU A 1 365 ? 15.822 -0.869 -7.259 1.00 92.75 365 GLU A N 1
ATOM 2809 C CA . GLU A 1 365 ? 16.555 -0.011 -8.195 1.00 92.75 365 GLU A CA 1
ATOM 2810 C C . GLU A 1 365 ? 15.892 1.362 -8.350 1.00 92.75 365 GLU A C 1
ATOM 2812 O O . GLU A 1 365 ? 16.585 2.378 -8.361 1.00 92.75 365 GLU A O 1
ATOM 2817 N N . THR A 1 366 ? 14.559 1.409 -8.414 1.00 90.44 366 THR A N 1
ATOM 2818 C CA . THR A 1 366 ? 13.805 2.668 -8.480 1.00 90.44 366 THR A CA 1
ATOM 2819 C C . THR A 1 366 ? 14.108 3.545 -7.267 1.00 90.44 366 THR A C 1
ATOM 2821 O O . THR A 1 366 ? 14.524 4.682 -7.443 1.00 90.44 366 THR A O 1
ATOM 2824 N N . ASP A 1 367 ? 14.010 3.006 -6.052 1.00 89.38 367 ASP A N 1
ATOM 2825 C CA . ASP A 1 367 ? 14.244 3.752 -4.807 1.00 89.38 367 ASP A CA 1
ATOM 2826 C C . ASP A 1 367 ? 15.707 4.183 -4.634 1.00 89.38 367 ASP A C 1
ATOM 2828 O O . ASP A 1 367 ? 15.998 5.171 -3.962 1.00 89.38 367 ASP A O 1
ATOM 2832 N N . SER A 1 368 ? 16.642 3.453 -5.249 1.00 91.00 368 SER A N 1
ATOM 2833 C CA . SER A 1 368 ? 18.074 3.760 -5.173 1.00 91.00 368 SER A CA 1
ATOM 2834 C C . SER A 1 368 ? 18.513 4.845 -6.156 1.00 91.00 368 SER A C 1
ATOM 2836 O O . SER A 1 368 ? 19.483 5.555 -5.887 1.00 91.00 368 SER A O 1
ATOM 2838 N N . PHE A 1 369 ? 17.857 4.944 -7.317 1.00 90.25 369 PHE A N 1
ATOM 2839 C CA . PHE A 1 369 ? 18.332 5.772 -8.428 1.00 90.25 369 PHE A CA 1
ATOM 2840 C C . PHE A 1 369 ? 17.362 6.864 -8.858 1.00 90.25 369 PHE A C 1
ATOM 2842 O O . PHE A 1 369 ? 17.831 7.905 -9.316 1.00 90.25 369 PHE A O 1
ATOM 2849 N N . VAL A 1 370 ? 16.050 6.647 -8.759 1.00 88.25 370 VAL A N 1
ATOM 2850 C CA . VAL A 1 370 ? 15.063 7.640 -9.184 1.00 88.25 370 VAL A CA 1
ATOM 2851 C C . VAL A 1 370 ? 14.967 8.724 -8.107 1.00 88.25 370 VAL A C 1
ATOM 2853 O O . VAL A 1 370 ? 14.657 8.430 -6.954 1.00 88.25 370 VAL A O 1
ATOM 2856 N N . PRO A 1 371 ? 15.261 9.982 -8.451 1.00 82.12 371 PRO A N 1
ATOM 2857 C CA . PRO A 1 371 ? 15.212 11.087 -7.507 1.00 82.12 371 PRO A CA 1
ATOM 2858 C C . PRO A 1 371 ? 13.770 11.431 -7.133 1.00 82.12 371 PRO A C 1
ATOM 2860 O O . PRO A 1 371 ? 12.858 11.325 -7.950 1.00 82.12 371 PRO A O 1
ATOM 2863 N N . SER A 1 372 ? 13.587 11.888 -5.896 1.00 71.12 372 SER A N 1
ATOM 2864 C CA . SER A 1 372 ? 12.285 12.262 -5.337 1.00 71.12 372 SER A CA 1
ATOM 2865 C C . SER A 1 372 ? 11.821 13.674 -5.710 1.00 71.12 372 SER A C 1
ATOM 2867 O O . SER A 1 372 ? 10.750 14.091 -5.279 1.00 71.12 372 SER A O 1
ATOM 2869 N N . ASP A 1 373 ? 12.612 14.440 -6.471 1.00 65.50 373 ASP A N 1
ATOM 2870 C CA . ASP A 1 373 ? 12.307 15.823 -6.828 1.00 65.50 373 ASP A CA 1
ATOM 2871 C C . ASP A 1 373 ? 12.071 16.038 -8.333 1.00 65.50 373 ASP A C 1
ATOM 2873 O O . ASP A 1 373 ? 12.739 15.494 -9.217 1.00 65.50 373 ASP A O 1
ATOM 2877 N N . SER A 1 374 ? 11.119 16.923 -8.638 1.00 51.09 374 SER A N 1
ATOM 2878 C CA . SER A 1 374 ? 10.697 17.264 -10.004 1.00 51.09 374 SER A CA 1
ATOM 2879 C C . SER A 1 374 ? 11.740 18.050 -10.815 1.00 51.09 374 SER A C 1
ATOM 2881 O O . SER A 1 374 ? 11.541 18.283 -12.004 1.00 51.09 374 SER A O 1
ATOM 2883 N N . ASN A 1 375 ? 12.834 18.493 -10.182 1.00 51.31 375 ASN A N 1
ATOM 2884 C CA . ASN A 1 375 ? 13.948 19.223 -10.811 1.00 51.31 375 ASN A CA 1
ATOM 2885 C C . ASN A 1 375 ? 15.157 18.325 -11.101 1.00 51.31 375 ASN A C 1
ATOM 2887 O O . ASN A 1 375 ? 16.262 18.810 -11.371 1.00 51.31 375 ASN A O 1
ATOM 2891 N N . SER A 1 376 ? 14.958 17.018 -11.019 1.00 56.12 376 SER A N 1
ATOM 2892 C CA . SER A 1 376 ? 16.015 16.043 -11.147 1.00 56.12 376 SER A CA 1
ATOM 2893 C C . SER A 1 376 ? 16.719 16.105 -12.499 1.00 56.12 376 SER A C 1
ATOM 2895 O O . SER A 1 376 ? 16.137 15.983 -13.576 1.00 56.12 376 SER A O 1
ATOM 2897 N N . SER A 1 377 ? 18.035 16.295 -12.440 1.00 62.84 377 SER A N 1
ATOM 2898 C CA . SER A 1 377 ? 18.879 16.281 -13.629 1.00 62.84 377 SER A CA 1
ATOM 2899 C C . SER A 1 377 ? 18.855 14.907 -14.315 1.00 62.84 377 SER A C 1
ATOM 2901 O O . SER A 1 377 ? 18.816 13.873 -13.651 1.00 62.84 377 SER A O 1
ATOM 2903 N N . ILE A 1 378 ? 19.042 14.900 -15.636 1.00 67.88 378 ILE A N 1
ATOM 2904 C CA . ILE A 1 378 ? 19.349 13.733 -16.493 1.00 67.88 378 ILE A CA 1
ATOM 2905 C C . ILE A 1 378 ? 20.422 12.767 -15.935 1.00 67.88 378 ILE A C 1
ATOM 2907 O O . ILE A 1 378 ? 20.554 11.629 -16.391 1.00 67.88 378 ILE A O 1
ATOM 2911 N N . LEU A 1 379 ? 21.225 13.217 -14.965 1.00 82.19 379 LEU A N 1
ATOM 2912 C CA . LEU A 1 379 ? 22.374 12.492 -14.434 1.00 82.19 379 LEU A CA 1
ATOM 2913 C C . LEU A 1 379 ? 21.989 11.198 -13.719 1.00 82.19 379 LEU A C 1
ATOM 2915 O O . LEU A 1 379 ? 22.790 10.262 -13.741 1.00 82.19 379 LEU A O 1
ATOM 2919 N N . TRP A 1 380 ? 20.797 11.119 -13.118 1.00 89.94 380 TRP A N 1
ATOM 2920 C CA . TRP A 1 380 ? 20.382 9.926 -12.376 1.00 89.94 380 TRP A CA 1
ATOM 2921 C C . TRP A 1 380 ? 20.272 8.707 -13.301 1.00 89.94 380 TRP A C 1
ATOM 2923 O O . TRP A 1 380 ? 20.847 7.658 -13.012 1.00 89.94 380 TRP A O 1
ATOM 2933 N N . LEU A 1 381 ? 19.647 8.875 -14.473 1.00 92.50 381 LEU A N 1
ATOM 2934 C CA . LEU A 1 381 ? 19.443 7.792 -15.435 1.00 92.50 381 LEU A CA 1
ATOM 2935 C C . LEU A 1 381 ? 20.773 7.334 -16.033 1.00 92.50 381 LEU A C 1
ATOM 2937 O O . LEU A 1 381 ? 21.027 6.140 -16.175 1.00 92.50 381 LEU A O 1
ATOM 2941 N N . LYS A 1 382 ? 21.669 8.282 -16.327 1.00 93.00 382 LYS A N 1
ATOM 2942 C CA . LYS A 1 382 ? 23.028 7.975 -16.788 1.00 93.00 382 LYS A CA 1
ATOM 2943 C C . LYS A 1 382 ? 23.855 7.247 -15.718 1.00 93.00 382 LYS A C 1
ATOM 2945 O O . LYS A 1 382 ? 24.577 6.307 -16.043 1.00 93.00 382 LYS A O 1
ATOM 2950 N N . SER A 1 383 ? 23.715 7.628 -14.446 1.00 92.50 383 SER A N 1
ATOM 2951 C CA . SER A 1 383 ? 24.336 6.929 -13.311 1.00 92.50 383 SER A CA 1
ATOM 2952 C C . SER A 1 383 ? 23.814 5.496 -13.170 1.00 92.50 383 SER A C 1
ATOM 2954 O O . SER A 1 383 ? 24.600 4.558 -13.032 1.00 92.50 383 SER A O 1
ATOM 2956 N N . TYR A 1 384 ? 22.500 5.309 -13.296 1.00 95.38 384 TYR A N 1
ATOM 2957 C CA . TYR A 1 384 ? 21.865 3.995 -13.295 1.00 95.38 384 TYR A CA 1
ATOM 2958 C C . TYR A 1 384 ? 22.383 3.104 -14.435 1.00 95.38 384 TYR A C 1
ATOM 2960 O O . TYR A 1 384 ? 22.859 1.997 -14.185 1.00 95.38 384 TYR A O 1
ATOM 2968 N N . ILE A 1 385 ? 22.401 3.613 -15.672 1.00 96.75 385 ILE A N 1
ATOM 2969 C CA . ILE A 1 385 ? 22.948 2.901 -16.839 1.00 96.75 385 ILE A CA 1
ATOM 2970 C C . ILE A 1 385 ? 24.408 2.498 -16.599 1.00 96.75 385 ILE A C 1
ATOM 2972 O O . ILE A 1 385 ? 24.799 1.368 -16.891 1.00 96.75 385 ILE A O 1
ATOM 2976 N N . ASN A 1 386 ? 25.227 3.395 -16.045 1.00 95.31 386 ASN A N 1
ATOM 2977 C CA . ASN A 1 386 ? 26.606 3.073 -15.695 1.00 95.31 386 ASN A CA 1
ATOM 2978 C C . ASN A 1 386 ? 26.692 1.944 -14.653 1.00 95.31 386 ASN A C 1
ATOM 2980 O O . ASN A 1 386 ? 27.517 1.041 -14.805 1.00 95.31 386 ASN A O 1
ATOM 2984 N N . THR A 1 387 ? 25.850 1.967 -13.618 1.00 95.81 387 THR A N 1
ATOM 2985 C CA . THR A 1 387 ? 25.788 0.890 -12.617 1.00 95.81 387 THR A CA 1
ATOM 2986 C C . THR A 1 387 ? 25.433 -0.445 -13.265 1.00 95.81 387 THR A C 1
ATOM 2988 O O . THR A 1 387 ? 26.106 -1.438 -13.000 1.00 95.81 387 THR A O 1
ATOM 2991 N N . LEU A 1 388 ? 24.453 -0.473 -14.174 1.00 97.00 388 LEU A N 1
ATOM 2992 C CA . LEU A 1 388 ? 24.107 -1.689 -14.913 1.00 97.00 388 LEU A CA 1
ATOM 2993 C C . LEU A 1 388 ? 25.290 -2.203 -15.744 1.00 97.00 388 LEU A C 1
ATOM 2995 O O . LEU A 1 388 ? 25.674 -3.361 -15.610 1.00 97.00 388 LEU A O 1
ATOM 2999 N N . LEU A 1 389 ? 25.910 -1.342 -16.558 1.00 97.25 389 LEU A N 1
ATOM 3000 C CA . LEU A 1 389 ? 27.013 -1.708 -17.459 1.00 97.25 389 LEU A CA 1
ATOM 3001 C C . LEU A 1 389 ? 28.287 -2.170 -16.730 1.00 97.25 389 LEU A C 1
ATOM 3003 O O . LEU A 1 389 ? 29.080 -2.932 -17.286 1.00 97.25 389 LEU A O 1
ATOM 3007 N N . THR A 1 390 ? 28.514 -1.678 -15.511 1.00 95.06 390 THR A N 1
ATOM 3008 C CA . THR A 1 390 ? 29.658 -2.067 -14.667 1.00 95.06 390 THR A CA 1
ATOM 3009 C C . THR A 1 390 ? 29.326 -3.210 -13.703 1.00 95.06 390 THR A C 1
ATOM 3011 O O . THR A 1 390 ? 30.236 -3.791 -13.108 1.00 95.06 390 THR A O 1
ATOM 3014 N N . GLY A 1 391 ? 28.044 -3.561 -13.574 1.00 96.00 391 GLY A N 1
ATOM 3015 C CA . GLY A 1 391 ? 27.546 -4.601 -12.687 1.00 96.00 391 GLY A CA 1
ATOM 3016 C C . GLY A 1 391 ? 27.983 -6.007 -13.099 1.00 96.00 391 GLY A C 1
ATOM 3017 O O . GLY A 1 391 ? 28.146 -6.326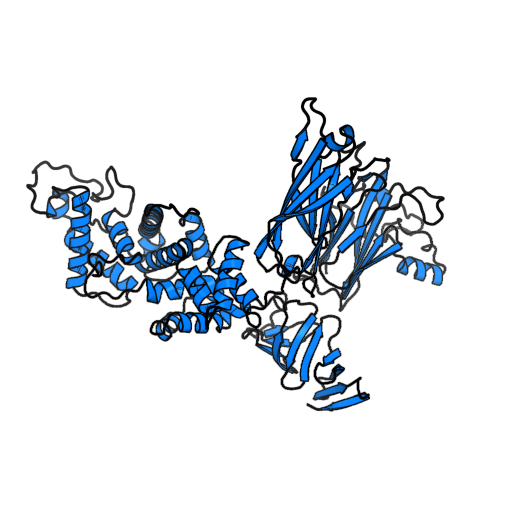 -14.279 1.00 96.00 391 GLY A O 1
ATOM 3018 N N . SER A 1 392 ? 28.129 -6.890 -12.111 1.00 96.19 392 SER A N 1
ATOM 3019 C CA . SER A 1 392 ? 28.542 -8.285 -12.321 1.00 96.19 392 SER A CA 1
ATOM 3020 C C . SER A 1 392 ? 27.592 -9.055 -13.243 1.00 96.19 392 SER A C 1
ATOM 3022 O O . SER A 1 392 ? 28.060 -9.863 -14.043 1.00 96.19 392 SER A O 1
ATOM 3024 N N . SER A 1 393 ? 26.285 -8.784 -13.183 1.00 94.62 393 SER A N 1
ATOM 3025 C CA . SER A 1 393 ? 25.270 -9.410 -14.043 1.00 94.62 393 SER A CA 1
ATOM 3026 C C . SER A 1 393 ? 25.437 -9.047 -15.519 1.00 94.62 393 SER A C 1
ATOM 3028 O O . SER A 1 393 ? 25.293 -9.903 -16.388 1.00 94.62 393 SER A O 1
ATOM 3030 N N . TYR A 1 394 ? 25.784 -7.794 -15.824 1.00 96.81 394 TYR A N 1
ATOM 3031 C CA . TYR A 1 394 ? 26.083 -7.391 -17.197 1.00 96.81 394 TYR A CA 1
ATOM 3032 C C . TYR A 1 394 ? 27.403 -8.007 -17.663 1.00 96.81 394 TYR A C 1
ATOM 3034 O O . TYR A 1 394 ? 27.465 -8.619 -18.729 1.00 96.81 394 TYR A O 1
ATOM 3042 N N . VAL A 1 395 ? 28.452 -7.901 -16.840 1.00 96.44 395 VAL A N 1
ATOM 3043 C CA . VAL A 1 395 ? 29.794 -8.397 -17.178 1.00 96.44 395 VAL A CA 1
ATOM 3044 C C . VAL A 1 395 ? 29.805 -9.914 -17.374 1.00 96.44 395 VAL A C 1
ATOM 3046 O O . VAL A 1 395 ? 30.501 -10.403 -18.260 1.00 96.44 395 VAL A O 1
ATOM 3049 N N . SER A 1 396 ? 29.023 -10.669 -16.603 1.00 96.44 396 SER A N 1
ATOM 3050 C CA . SER A 1 396 ? 28.902 -12.119 -16.780 1.00 96.44 396 SER A CA 1
ATOM 3051 C C . SER A 1 396 ? 28.173 -12.493 -18.074 1.00 96.44 396 SER A C 1
ATOM 3053 O O . SER A 1 396 ? 28.529 -13.488 -18.704 1.00 96.44 396 SER A O 1
ATOM 3055 N N . LYS A 1 397 ? 27.189 -11.688 -18.495 1.00 95.56 397 LYS A N 1
ATOM 3056 C CA . LYS A 1 397 ? 26.364 -11.944 -19.682 1.00 95.56 397 LYS A CA 1
ATOM 3057 C C . LYS A 1 397 ? 27.024 -11.497 -20.987 1.00 95.56 397 LYS A C 1
ATOM 3059 O O . LYS A 1 397 ? 26.930 -12.202 -21.989 1.00 95.56 397 LYS A O 1
ATOM 3064 N N . PHE A 1 398 ? 27.674 -10.337 -20.984 1.00 96.06 398 PHE A N 1
ATOM 3065 C CA . PHE A 1 398 ? 28.159 -9.669 -22.196 1.00 96.06 398 PHE A CA 1
ATOM 3066 C C . PHE A 1 398 ? 29.663 -9.363 -22.179 1.00 96.06 398 PHE A C 1
ATOM 3068 O O . PHE A 1 398 ? 30.212 -8.918 -23.186 1.00 96.06 398 PHE A O 1
ATOM 3075 N N . GLY A 1 399 ? 30.345 -9.605 -21.058 1.00 94.94 399 GLY A N 1
ATOM 3076 C CA . GLY A 1 399 ? 31.709 -9.137 -20.834 1.00 94.94 399 GLY A CA 1
ATOM 3077 C C . GLY A 1 399 ? 31.765 -7.658 -20.442 1.00 94.94 399 GLY A C 1
ATOM 3078 O O . GLY A 1 399 ? 30.754 -6.962 -20.352 1.00 94.94 399 GLY A O 1
ATOM 3079 N N . GLN A 1 400 ? 32.976 -7.159 -20.189 1.00 93.25 400 GLN A N 1
ATOM 3080 C CA . GLN A 1 400 ? 33.174 -5.729 -19.951 1.00 93.25 400 GLN A CA 1
ATOM 3081 C C . GLN A 1 400 ? 32.832 -4.930 -21.210 1.00 93.25 400 GLN A C 1
ATOM 3083 O O . GLN A 1 400 ? 33.133 -5.355 -22.328 1.00 93.25 400 GLN A O 1
ATOM 3088 N N . VAL A 1 401 ? 32.255 -3.738 -21.026 1.00 94.62 401 VAL A N 1
ATOM 3089 C CA . VAL A 1 401 ? 32.037 -2.804 -22.135 1.00 94.62 401 VAL A CA 1
ATOM 3090 C C . VAL A 1 401 ? 33.367 -2.591 -22.856 1.00 94.62 401 VAL A C 1
ATOM 3092 O O . VAL A 1 401 ? 34.378 -2.247 -22.238 1.00 94.62 401 VAL A O 1
ATOM 3095 N N . SER A 1 402 ? 33.367 -2.814 -24.169 1.00 93.38 402 SER A N 1
ATOM 3096 C CA . SER A 1 402 ? 34.555 -2.623 -25.000 1.00 93.38 402 SER A CA 1
ATOM 3097 C C . SER A 1 402 ? 35.007 -1.163 -24.979 1.00 93.38 402 SER A C 1
ATOM 3099 O O . SER A 1 402 ? 34.215 -0.252 -24.733 1.00 93.38 402 SER A O 1
ATOM 3101 N N . TYR A 1 403 ? 36.283 -0.917 -25.263 1.00 92.75 403 TYR A N 1
ATOM 3102 C CA . TYR A 1 403 ? 36.784 0.448 -25.398 1.00 92.75 403 TYR A CA 1
ATOM 3103 C C . TYR A 1 403 ? 36.178 1.083 -26.654 1.00 92.75 403 TYR A C 1
ATOM 3105 O O . TYR A 1 403 ? 36.383 0.576 -27.760 1.00 92.75 403 TYR A O 1
ATOM 3113 N N . LEU A 1 404 ? 35.385 2.145 -26.479 1.00 93.69 404 LEU A N 1
ATOM 3114 C CA . LEU A 1 404 ? 34.649 2.811 -27.565 1.00 93.69 404 LEU A CA 1
ATOM 3115 C C . LEU A 1 404 ? 35.401 4.012 -28.147 1.00 93.69 404 LEU A C 1
ATOM 3117 O O . LEU A 1 404 ? 35.177 4.372 -29.304 1.00 93.69 404 LEU A O 1
ATOM 3121 N N . VAL A 1 405 ? 36.285 4.604 -27.345 1.00 90.44 405 VAL A N 1
ATOM 3122 C CA . VAL A 1 405 ? 37.243 5.648 -27.714 1.00 90.44 405 VAL A CA 1
ATOM 3123 C C . VAL A 1 405 ? 38.537 5.438 -26.926 1.00 90.44 405 VAL A C 1
ATOM 3125 O O . VAL A 1 405 ? 38.515 4.993 -25.776 1.00 90.44 405 VAL A O 1
ATOM 3128 N N . GLY A 1 406 ? 39.659 5.772 -27.550 1.00 88.94 406 GLY A N 1
ATOM 3129 C CA . GLY A 1 406 ? 41.001 5.660 -26.977 1.00 88.94 406 GLY A CA 1
ATOM 3130 C C . GLY A 1 406 ? 42.004 6.566 -27.684 1.00 88.94 406 GLY A C 1
ATOM 3131 O O . GLY A 1 406 ? 41.675 7.213 -28.688 1.00 88.94 406 GLY A O 1
ATOM 3132 N N . SER A 1 407 ? 43.229 6.610 -27.170 1.00 86.19 407 SER A N 1
ATOM 3133 C CA . SER A 1 407 ? 44.345 7.343 -27.765 1.00 86.19 407 SER A CA 1
ATOM 3134 C C . SER A 1 407 ? 44.712 6.809 -29.163 1.00 86.19 407 SER A C 1
ATOM 3136 O O . SER A 1 407 ? 44.465 5.637 -29.475 1.00 86.19 407 SER A O 1
ATOM 3138 N N . PRO A 1 408 ? 45.348 7.634 -30.017 1.00 85.38 408 PRO A N 1
ATOM 3139 C CA . PRO A 1 408 ? 45.766 7.213 -31.357 1.00 85.38 408 PRO A CA 1
ATOM 3140 C C . PRO A 1 408 ? 46.682 5.983 -31.347 1.00 85.38 408 PRO A C 1
ATOM 3142 O O . PRO A 1 408 ? 46.542 5.086 -32.176 1.00 85.38 408 PRO A O 1
ATOM 3145 N N . SER A 1 409 ? 47.588 5.908 -30.367 1.00 83.94 409 SER A N 1
ATOM 3146 C CA . SER A 1 409 ? 48.504 4.780 -30.165 1.00 83.94 409 SER A CA 1
ATOM 3147 C C . SER A 1 409 ? 47.764 3.457 -29.943 1.00 83.94 409 SER A C 1
ATOM 3149 O O . SER A 1 409 ? 48.135 2.430 -30.519 1.00 83.94 409 SER A O 1
ATOM 3151 N N . MET A 1 410 ? 46.659 3.490 -29.195 1.00 86.38 410 MET A N 1
ATOM 3152 C CA . MET A 1 410 ? 45.826 2.317 -28.925 1.00 86.38 410 MET A CA 1
ATOM 3153 C C . MET A 1 410 ? 44.915 1.932 -30.100 1.00 86.38 410 MET A C 1
ATOM 3155 O O . MET A 1 410 ? 44.446 0.795 -30.143 1.00 86.38 410 MET A O 1
ATOM 3159 N N . GLY A 1 411 ? 44.717 2.813 -31.088 1.00 82.44 411 GLY A N 1
ATOM 3160 C CA . GLY A 1 411 ? 43.927 2.535 -32.299 1.00 82.44 411 GLY A CA 1
ATOM 3161 C C . GLY A 1 411 ? 44.539 1.481 -33.230 1.00 82.44 411 GLY A C 1
ATOM 3162 O O . GLY A 1 411 ? 43.844 0.919 -34.072 1.00 82.44 411 GLY A O 1
ATOM 3163 N N . SER A 1 412 ? 45.829 1.173 -33.058 1.00 80.88 412 SER A N 1
ATOM 3164 C CA . SER A 1 412 ? 46.498 0.050 -33.733 1.00 80.88 412 SER A CA 1
ATOM 3165 C C . SER A 1 412 ? 46.186 -1.314 -33.099 1.00 80.88 412 SER A C 1
ATOM 3167 O O . SER A 1 412 ? 46.310 -2.344 -33.758 1.00 80.88 412 SER A O 1
ATOM 3169 N N . VAL A 1 413 ? 45.766 -1.316 -31.829 1.00 86.06 413 VAL A N 1
ATOM 3170 C CA . VAL A 1 413 ? 45.453 -2.514 -31.036 1.00 86.06 413 VAL A CA 1
ATOM 3171 C C . VAL A 1 413 ? 43.947 -2.767 -31.011 1.00 86.06 413 VAL A C 1
ATOM 3173 O O . VAL A 1 413 ? 43.503 -3.903 -31.164 1.00 86.06 413 VAL A O 1
ATOM 3176 N N . TYR A 1 414 ? 43.156 -1.708 -30.841 1.00 89.44 414 TYR A N 1
ATOM 3177 C CA . TYR A 1 414 ? 41.703 -1.773 -30.742 1.00 89.44 414 TYR A CA 1
ATOM 3178 C C . TYR A 1 414 ? 41.041 -1.060 -31.915 1.00 89.44 414 TYR A C 1
ATOM 3180 O O . TYR A 1 414 ? 41.328 0.097 -32.212 1.00 89.44 414 TYR A O 1
ATOM 3188 N N . ASN A 1 415 ? 40.074 -1.729 -32.541 1.00 93.31 415 ASN A N 1
ATOM 3189 C CA . ASN A 1 415 ? 39.236 -1.110 -33.558 1.00 93.31 415 ASN A CA 1
ATOM 3190 C C . ASN A 1 415 ? 38.031 -0.429 -32.890 1.00 93.31 415 ASN A C 1
ATOM 3192 O O . ASN A 1 415 ? 36.956 -1.018 -32.786 1.00 93.31 415 ASN A O 1
ATOM 3196 N N . PHE A 1 416 ? 38.214 0.812 -32.432 1.00 93.69 416 PHE A N 1
ATOM 3197 C CA . PHE A 1 416 ? 37.180 1.586 -31.731 1.00 93.69 416 PHE A CA 1
ATOM 3198 C C . PHE A 1 416 ? 35.884 1.722 -32.545 1.00 93.69 416 PHE A C 1
ATOM 3200 O O . PHE A 1 416 ? 34.788 1.544 -32.014 1.00 93.69 416 PHE A O 1
ATOM 3207 N N . GLY A 1 417 ? 35.990 1.933 -33.861 1.00 94.25 417 GLY A N 1
ATOM 3208 C CA . GLY A 1 417 ? 34.834 1.951 -34.760 1.00 94.25 417 GLY A CA 1
ATOM 3209 C C . GLY A 1 417 ? 34.075 0.620 -34.822 1.00 94.25 417 GLY A C 1
ATOM 3210 O O . GLY A 1 417 ? 32.846 0.618 -34.877 1.00 94.25 417 GLY A O 1
ATOM 3211 N N . LEU A 1 418 ? 34.774 -0.519 -34.800 1.00 95.88 418 LEU A N 1
ATOM 3212 C CA . LEU A 1 418 ? 34.141 -1.838 -34.720 1.00 95.88 418 LEU A CA 1
ATOM 3213 C C . LEU A 1 418 ? 33.507 -2.067 -33.344 1.00 95.88 418 LEU A C 1
ATOM 3215 O O . LEU A 1 418 ? 32.353 -2.482 -33.291 1.00 95.88 418 LEU A O 1
ATOM 3219 N N . ASN A 1 419 ? 34.209 -1.730 -32.260 1.00 96.75 419 ASN A N 1
ATOM 3220 C CA . ASN A 1 419 ? 33.703 -1.853 -30.891 1.00 96.75 419 ASN A CA 1
ATOM 3221 C C . ASN A 1 419 ? 32.400 -1.064 -30.701 1.00 96.75 419 ASN A C 1
ATOM 3223 O O . ASN A 1 419 ? 31.426 -1.597 -30.175 1.00 96.75 419 ASN A O 1
ATOM 3227 N N . ARG A 1 420 ? 32.344 0.174 -31.213 1.00 97.62 420 ARG A N 1
ATOM 3228 C CA . ARG A 1 420 ? 31.125 0.997 -31.240 1.00 97.62 420 ARG A CA 1
ATOM 3229 C C . ARG A 1 420 ? 29.979 0.324 -31.994 1.00 97.62 420 ARG A C 1
ATOM 3231 O O . ARG A 1 420 ? 28.852 0.336 -31.510 1.00 97.62 420 ARG A O 1
ATOM 3238 N N . ARG A 1 421 ? 30.238 -0.285 -33.156 1.00 97.94 421 ARG A N 1
ATOM 3239 C CA . ARG A 1 421 ? 29.198 -1.000 -33.919 1.00 97.94 421 ARG A CA 1
ATOM 3240 C C . ARG A 1 421 ? 28.701 -2.258 -33.206 1.00 97.94 421 ARG A C 1
ATOM 3242 O O . ARG A 1 421 ? 27.498 -2.469 -33.201 1.00 97.94 421 ARG A O 1
ATOM 3249 N N . ILE A 1 422 ? 29.588 -3.041 -32.588 1.00 97.44 422 ILE A N 1
ATOM 3250 C CA . ILE A 1 422 ? 29.217 -4.244 -31.818 1.00 97.44 422 ILE A CA 1
ATOM 3251 C C . ILE A 1 422 ? 28.372 -3.860 -30.598 1.00 97.44 422 ILE A C 1
ATOM 3253 O O . ILE A 1 422 ? 27.325 -4.453 -30.356 1.00 97.44 422 ILE A O 1
ATOM 3257 N N . PHE A 1 423 ? 28.781 -2.823 -29.862 1.00 97.94 423 PHE A N 1
ATOM 3258 C CA . PHE A 1 423 ? 28.005 -2.327 -28.728 1.00 97.94 423 PHE A CA 1
ATOM 3259 C C . PHE A 1 423 ? 26.625 -1.811 -29.168 1.00 97.94 423 PHE A C 1
ATOM 3261 O O . PHE A 1 423 ? 25.608 -2.161 -28.574 1.00 97.94 423 PHE A O 1
ATOM 3268 N N . ALA A 1 424 ? 26.569 -1.048 -30.265 1.00 97.62 424 ALA A N 1
ATOM 3269 C CA . ALA A 1 424 ? 25.304 -0.601 -30.840 1.00 97.62 424 ALA A CA 1
ATOM 3270 C C . ALA A 1 424 ? 24.421 -1.767 -31.308 1.00 97.62 424 ALA A C 1
ATOM 3272 O O . ALA A 1 424 ? 23.208 -1.722 -31.109 1.00 97.62 424 ALA A O 1
ATOM 3273 N N . GLU A 1 425 ? 25.007 -2.809 -31.905 1.00 97.62 425 GLU A N 1
ATOM 3274 C CA . GLU A 1 425 ? 24.283 -4.017 -32.300 1.00 97.62 425 GLU A CA 1
ATOM 3275 C C . GLU A 1 425 ? 23.571 -4.641 -31.102 1.00 97.62 425 GLU A C 1
ATOM 3277 O O . GLU A 1 425 ? 22.378 -4.932 -31.182 1.00 97.62 425 GLU A O 1
ATOM 3282 N N . GLN A 1 426 ? 24.288 -4.803 -29.988 1.00 97.25 426 GLN A N 1
ATOM 3283 C CA . GLN A 1 426 ? 23.741 -5.377 -28.768 1.00 97.25 426 GLN A CA 1
ATOM 3284 C C . GLN A 1 426 ? 22.589 -4.538 -28.208 1.00 97.25 426 GLN A C 1
ATOM 3286 O O . GLN A 1 426 ? 21.512 -5.081 -27.974 1.00 97.25 426 GLN A O 1
ATOM 3291 N N . CYS A 1 427 ? 22.769 -3.223 -28.051 1.00 97.62 427 CYS A N 1
ATOM 3292 C CA . CYS A 1 427 ? 21.719 -2.344 -27.526 1.00 97.62 427 CYS A CA 1
ATOM 3293 C C . CYS A 1 427 ? 20.458 -2.357 -28.406 1.00 97.62 427 CYS A C 1
ATOM 3295 O O . CYS A 1 427 ? 19.340 -2.416 -27.895 1.00 97.62 427 CYS A O 1
ATOM 3297 N N . LEU A 1 428 ? 20.618 -2.335 -29.734 1.00 96.88 428 LEU A N 1
ATOM 3298 C CA . LEU A 1 428 ? 19.496 -2.374 -30.676 1.00 96.88 428 LEU A CA 1
ATOM 3299 C C . LEU A 1 428 ? 18.794 -3.737 -30.675 1.00 96.88 428 LEU A C 1
ATOM 3301 O O . LEU A 1 428 ? 17.566 -3.795 -30.687 1.00 96.88 428 LEU A O 1
ATOM 3305 N N . ARG A 1 429 ? 19.559 -4.830 -30.613 1.00 96.19 429 ARG A N 1
ATOM 3306 C CA . ARG A 1 429 ? 19.032 -6.194 -30.504 1.00 96.19 429 ARG A CA 1
ATOM 3307 C C . ARG A 1 429 ? 18.240 -6.384 -29.215 1.00 96.19 429 ARG A C 1
ATOM 3309 O O . ARG A 1 429 ? 17.133 -6.908 -29.270 1.00 96.19 429 ARG A O 1
ATOM 3316 N N . ASN A 1 430 ? 18.781 -5.925 -28.088 1.00 96.12 430 ASN A N 1
ATOM 3317 C CA . ASN A 1 430 ? 18.108 -5.946 -26.791 1.00 96.12 430 ASN A CA 1
ATOM 3318 C C . ASN A 1 430 ? 16.795 -5.160 -26.843 1.00 96.12 430 ASN A C 1
ATOM 3320 O O . ASN A 1 430 ? 15.754 -5.656 -26.428 1.00 96.12 430 ASN A O 1
ATOM 3324 N N . LYS A 1 431 ? 16.827 -3.945 -27.403 1.00 95.00 431 LYS A N 1
ATOM 3325 C CA . LYS A 1 431 ? 15.657 -3.068 -27.471 1.00 95.00 431 LYS A CA 1
ATOM 3326 C C . LYS A 1 431 ? 14.539 -3.626 -28.349 1.00 95.00 431 LYS A C 1
ATOM 3328 O O . LYS A 1 431 ? 13.386 -3.615 -27.933 1.00 95.00 431 LYS A O 1
ATOM 3333 N N . PHE A 1 432 ? 14.872 -4.065 -29.561 1.00 92.25 432 PHE A N 1
ATOM 3334 C CA . PHE A 1 432 ? 13.880 -4.336 -30.603 1.00 92.25 432 PHE A CA 1
ATOM 3335 C C . PHE A 1 432 ? 13.654 -5.819 -30.899 1.00 92.25 432 PHE A C 1
ATOM 3337 O O . PHE A 1 432 ? 12.794 -6.162 -31.706 1.00 92.25 432 PHE A O 1
ATOM 3344 N N . SER A 1 433 ? 14.433 -6.715 -30.288 1.00 89.69 433 SER A N 1
ATOM 3345 C CA . SER A 1 433 ? 14.359 -8.162 -30.529 1.00 89.69 433 SER A CA 1
ATOM 3346 C C . SER A 1 433 ? 14.581 -8.588 -31.996 1.00 89.69 433 SER A C 1
ATOM 3348 O O . SER A 1 433 ? 14.246 -9.710 -32.370 1.00 89.69 433 SER A O 1
ATOM 3350 N N . TYR A 1 434 ? 15.181 -7.730 -32.835 1.00 89.50 434 TYR A N 1
ATOM 3351 C CA . TYR A 1 434 ? 15.584 -8.039 -34.214 1.00 89.50 434 TYR A CA 1
ATOM 3352 C C . TYR A 1 434 ? 17.070 -7.733 -34.463 1.00 89.50 434 TYR A C 1
ATOM 3354 O O . TYR A 1 434 ? 17.712 -7.005 -33.706 1.00 89.50 434 TYR A O 1
ATOM 3362 N N . ASN A 1 435 ? 17.632 -8.272 -35.552 1.00 92.81 435 ASN A N 1
ATOM 3363 C CA . ASN A 1 435 ? 19.010 -7.980 -35.971 1.00 92.81 435 ASN A CA 1
ATOM 3364 C C . ASN A 1 435 ? 19.088 -6.603 -36.655 1.00 92.81 435 ASN A C 1
ATOM 3366 O O . ASN A 1 435 ? 18.499 -6.450 -37.730 1.00 92.81 435 ASN A O 1
ATOM 3370 N N . PRO A 1 436 ? 19.805 -5.608 -36.104 1.00 95.62 436 PRO A N 1
ATOM 3371 C CA . PRO A 1 436 ? 19.899 -4.295 -36.729 1.00 95.62 436 PRO A CA 1
ATOM 3372 C C . PRO A 1 436 ? 20.698 -4.339 -38.036 1.00 95.62 436 PRO A C 1
ATOM 3374 O O . PRO A 1 436 ? 21.634 -5.119 -38.213 1.00 95.62 436 PRO A O 1
ATOM 3377 N N . SER A 1 437 ? 20.342 -3.457 -38.964 1.00 96.56 437 SER A N 1
ATOM 3378 C CA . SER A 1 437 ? 21.069 -3.276 -40.219 1.00 96.56 437 SER A CA 1
ATOM 3379 C C . SER A 1 437 ? 22.442 -2.636 -39.993 1.00 96.56 437 SER A C 1
ATOM 3381 O O . SER A 1 437 ? 22.651 -1.864 -39.051 1.00 96.56 437 SER A O 1
ATOM 3383 N N . PHE A 1 438 ? 23.373 -2.862 -40.926 1.00 95.81 438 PHE A N 1
ATOM 3384 C CA . PHE A 1 438 ? 24.670 -2.174 -40.916 1.00 95.81 438 PHE A CA 1
ATOM 3385 C C . PHE A 1 438 ? 24.526 -0.649 -40.885 1.00 95.81 438 PHE A C 1
ATOM 3387 O O . PHE A 1 438 ? 25.291 0.035 -40.210 1.00 95.81 438 PHE A O 1
ATOM 3394 N N . LEU A 1 439 ? 23.510 -0.118 -41.569 1.00 96.44 439 LEU A N 1
ATOM 3395 C CA . LEU A 1 439 ? 23.221 1.308 -41.590 1.00 96.44 439 LEU A CA 1
ATOM 3396 C C . LEU A 1 439 ? 22.878 1.847 -40.189 1.00 96.44 439 LEU A C 1
ATOM 3398 O O . LEU A 1 439 ? 23.419 2.880 -39.801 1.00 96.44 439 LEU A O 1
ATOM 3402 N N . GLN A 1 440 ? 22.040 1.146 -39.420 1.00 96.25 440 GLN A N 1
ATOM 3403 C CA . GLN A 1 440 ? 21.696 1.527 -38.041 1.00 96.25 440 GLN A CA 1
ATOM 3404 C C . GLN A 1 440 ? 22.920 1.453 -37.117 1.00 96.25 440 GLN A C 1
ATOM 3406 O O . GLN A 1 440 ? 23.205 2.409 -36.395 1.00 96.25 440 GLN A O 1
ATOM 3411 N N . MET A 1 441 ? 23.696 0.364 -37.193 1.00 97.00 441 MET A N 1
ATOM 3412 C CA . MET A 1 441 ? 24.919 0.196 -36.395 1.00 97.00 441 MET A CA 1
ATOM 3413 C C . MET A 1 441 ? 25.958 1.282 -36.704 1.00 97.00 441 MET A C 1
ATOM 3415 O O . MET A 1 441 ? 26.586 1.837 -35.801 1.00 97.00 441 MET A O 1
ATOM 3419 N N . ASN A 1 442 ? 26.137 1.620 -37.983 1.00 96.50 442 ASN A N 1
ATOM 3420 C CA . ASN A 1 442 ? 27.077 2.653 -38.397 1.00 96.50 442 ASN A CA 1
ATOM 3421 C C . ASN A 1 442 ? 26.620 4.053 -37.966 1.00 96.50 442 ASN A C 1
ATOM 3423 O O . ASN A 1 442 ? 27.441 4.835 -37.493 1.00 96.50 442 ASN A O 1
ATOM 3427 N N . GLN A 1 443 ? 25.321 4.358 -38.066 1.00 96.12 443 GLN A N 1
ATOM 3428 C CA . GLN A 1 443 ? 24.764 5.608 -37.541 1.00 96.12 443 GLN A CA 1
ATOM 3429 C C . GLN A 1 443 ? 25.034 5.750 -36.041 1.00 96.12 443 GLN A C 1
ATOM 3431 O O . GLN A 1 443 ? 25.572 6.773 -35.629 1.00 96.12 443 GLN A O 1
ATOM 3436 N N . ALA A 1 444 ? 24.744 4.718 -35.244 1.00 95.94 444 ALA A N 1
ATOM 3437 C CA . ALA A 1 444 ? 25.021 4.720 -33.808 1.00 95.94 444 ALA A CA 1
ATOM 3438 C C . ALA A 1 444 ? 26.512 4.948 -33.508 1.00 95.94 444 ALA A C 1
ATOM 3440 O O . ALA A 1 444 ? 26.859 5.778 -32.669 1.00 95.94 444 ALA A O 1
ATOM 3441 N N . SER A 1 445 ? 27.405 4.275 -34.245 1.00 97.25 445 SER A N 1
ATOM 3442 C CA . SER A 1 445 ? 28.853 4.471 -34.110 1.00 97.25 445 SER A CA 1
ATOM 3443 C C . SER A 1 445 ? 29.287 5.910 -34.392 1.00 97.25 445 SER A C 1
ATOM 3445 O O . SER A 1 445 ? 30.095 6.456 -33.646 1.00 97.25 445 SER A O 1
ATOM 3447 N N . VAL A 1 446 ? 28.781 6.526 -35.463 1.00 95.31 446 VAL A N 1
ATOM 3448 C CA . VAL A 1 446 ? 29.107 7.919 -35.812 1.00 95.31 446 VAL A CA 1
ATOM 3449 C C . VAL A 1 446 ? 28.528 8.888 -34.782 1.00 95.31 446 VAL A C 1
ATOM 3451 O O . VAL A 1 446 ? 29.180 9.862 -34.421 1.00 95.31 446 VAL A O 1
ATOM 3454 N N . LYS A 1 447 ? 27.325 8.620 -34.264 1.00 95.19 447 LYS A N 1
ATOM 3455 C CA . LYS A 1 447 ? 26.691 9.447 -33.232 1.00 95.19 447 LYS A CA 1
ATOM 3456 C C . LYS A 1 447 ? 27.465 9.425 -31.912 1.00 95.19 447 LYS A C 1
ATOM 3458 O O . LYS A 1 447 ? 27.691 10.494 -31.360 1.00 95.19 447 LYS A O 1
ATOM 3463 N N . MET A 1 448 ? 27.942 8.259 -31.466 1.00 95.31 448 MET A N 1
ATOM 3464 C CA . MET A 1 448 ? 28.829 8.156 -30.297 1.00 95.31 448 MET A CA 1
ATOM 3465 C C . MET A 1 448 ? 30.137 8.934 -30.499 1.00 95.31 448 MET A C 1
ATOM 3467 O O . MET A 1 448 ? 30.564 9.661 -29.608 1.00 95.31 448 MET A O 1
ATOM 3471 N N . LEU A 1 449 ? 30.745 8.841 -31.686 1.00 94.00 449 LEU A N 1
ATOM 3472 C CA . LEU A 1 449 ? 31.960 9.593 -32.016 1.00 94.00 449 LEU A CA 1
ATOM 3473 C C . LEU A 1 449 ? 31.723 11.118 -32.015 1.00 94.00 449 LEU A C 1
ATOM 3475 O O . LEU A 1 449 ? 32.517 11.869 -31.456 1.00 94.00 449 LEU A O 1
ATOM 3479 N N . ASN A 1 450 ? 30.608 11.576 -32.587 1.00 92.75 450 ASN A N 1
ATOM 3480 C CA . ASN A 1 450 ? 30.218 12.992 -32.582 1.00 92.75 450 ASN A CA 1
ATOM 3481 C C . ASN A 1 450 ? 29.820 13.497 -31.187 1.00 92.75 450 ASN A C 1
ATOM 3483 O O . ASN A 1 450 ? 29.950 14.681 -30.896 1.00 92.75 450 ASN A O 1
ATOM 3487 N N . PHE A 1 451 ? 29.300 12.627 -30.324 1.00 92.19 451 PHE A N 1
ATOM 3488 C CA . PHE A 1 451 ? 29.075 12.964 -28.924 1.00 92.19 451 PHE A CA 1
ATOM 3489 C C . PHE A 1 451 ? 30.416 13.167 -28.208 1.00 92.19 451 PHE A C 1
ATOM 3491 O O . PHE A 1 451 ? 30.613 14.196 -27.566 1.00 92.19 451 PHE A O 1
ATOM 3498 N N . TRP A 1 452 ? 31.381 12.263 -28.413 1.00 90.81 452 TRP A N 1
ATOM 3499 C CA . TRP A 1 452 ? 32.728 12.412 -27.854 1.00 90.81 452 TRP A CA 1
ATOM 3500 C C . TRP A 1 452 ? 33.430 13.696 -28.311 1.00 90.81 452 TRP A C 1
ATOM 3502 O O . TRP A 1 452 ? 34.116 14.344 -27.521 1.00 90.81 452 TRP A O 1
ATOM 3512 N N . SER A 1 453 ? 33.202 14.130 -29.555 1.00 88.88 453 SER A N 1
ATOM 3513 C CA . SER A 1 453 ? 33.796 15.366 -30.078 1.00 88.88 453 SER A CA 1
ATOM 3514 C C . SER A 1 453 ? 33.374 16.630 -29.319 1.00 88.88 453 SER A C 1
ATOM 3516 O O . SER A 1 453 ? 33.986 17.677 -29.501 1.00 88.88 453 SER A O 1
ATOM 3518 N N . GLN A 1 454 ? 32.326 16.575 -28.492 1.00 89.12 454 GLN A N 1
ATOM 3519 C CA . GLN A 1 454 ? 31.934 17.690 -27.623 1.00 89.12 454 GLN A CA 1
ATOM 3520 C C . GLN A 1 454 ? 32.898 17.859 -26.441 1.00 89.12 454 GLN A C 1
ATOM 3522 O O . GLN A 1 454 ? 33.108 18.979 -25.983 1.00 89.12 454 GLN A O 1
ATOM 3527 N N . PHE A 1 455 ? 33.504 16.761 -25.983 1.00 85.31 455 PHE A N 1
ATOM 3528 C CA . PHE A 1 455 ? 34.517 16.745 -24.925 1.00 85.31 455 PHE A CA 1
ATOM 3529 C C . PHE A 1 455 ? 35.923 16.936 -25.503 1.00 85.31 455 PHE A C 1
ATOM 3531 O O . PHE A 1 455 ? 36.736 17.659 -24.933 1.00 85.31 455 PHE A O 1
ATOM 3538 N N . GLU A 1 456 ? 36.197 16.334 -26.667 1.00 86.06 456 GLU A N 1
ATOM 3539 C CA . GLU A 1 456 ? 37.477 16.450 -27.371 1.00 86.06 456 GLU A CA 1
ATOM 3540 C C . GLU A 1 456 ? 37.269 16.798 -28.862 1.00 86.06 456 GLU A C 1
ATOM 3542 O O . GLU A 1 456 ? 37.276 15.913 -29.721 1.00 86.06 456 GLU A O 1
ATOM 3547 N N . PRO A 1 457 ? 37.120 18.090 -29.217 1.00 85.69 457 PRO A N 1
ATOM 3548 C CA . PRO A 1 457 ? 36.855 18.509 -30.599 1.00 85.69 457 PRO A CA 1
ATOM 3549 C C . PRO A 1 457 ? 37.930 18.108 -31.616 1.00 85.69 457 PRO A C 1
ATOM 3551 O O . PRO A 1 457 ? 37.631 17.947 -32.796 1.00 85.69 457 PRO A O 1
ATOM 3554 N N . ASN A 1 458 ? 39.174 17.927 -31.162 1.00 85.56 458 ASN A N 1
ATOM 3555 C CA . ASN A 1 458 ? 40.313 17.526 -31.993 1.00 85.56 458 ASN A CA 1
ATOM 3556 C C . ASN A 1 458 ? 40.615 16.021 -31.902 1.00 85.56 458 ASN A C 1
ATOM 3558 O O . ASN A 1 458 ? 41.761 15.605 -32.087 1.00 85.56 458 ASN A O 1
ATOM 3562 N N . TYR A 1 459 ? 39.616 15.200 -31.570 1.00 87.94 459 TYR A N 1
ATOM 3563 C CA . TYR A 1 459 ? 39.804 13.761 -31.452 1.00 87.94 459 TYR A CA 1
ATOM 3564 C C . TYR A 1 459 ? 40.266 13.144 -32.780 1.00 87.94 459 TYR A C 1
ATOM 3566 O O . TYR A 1 459 ? 39.700 13.395 -33.843 1.00 87.94 459 TYR A O 1
ATOM 3574 N N . TRP A 1 460 ? 41.307 12.315 -32.727 1.00 86.94 460 TRP A N 1
ATOM 3575 C CA . TRP A 1 460 ? 42.049 11.867 -33.910 1.00 86.94 460 TRP A CA 1
ATOM 3576 C C . TRP A 1 460 ? 41.219 11.076 -34.936 1.00 86.94 460 TRP A C 1
ATOM 3578 O O . TRP A 1 460 ? 41.498 11.162 -36.132 1.00 86.94 460 TRP A O 1
ATOM 3588 N N . GLU A 1 461 ? 40.170 10.357 -34.514 1.00 87.81 461 GLU A N 1
ATOM 3589 C CA . GLU A 1 461 ? 39.265 9.649 -35.439 1.00 87.81 461 GLU A CA 1
ATOM 3590 C C . GLU A 1 461 ? 38.424 10.607 -36.314 1.00 87.81 461 GLU A C 1
ATOM 3592 O O . GLU A 1 461 ? 37.791 10.160 -37.269 1.00 87.81 461 GLU A O 1
ATOM 3597 N N . LEU A 1 462 ? 38.430 11.918 -36.032 1.00 86.38 462 LEU A N 1
ATOM 3598 C CA . LEU A 1 462 ? 37.739 12.961 -36.806 1.00 86.38 462 LEU A CA 1
ATOM 3599 C C . LEU A 1 462 ? 38.617 13.595 -37.901 1.00 86.38 462 LEU A C 1
ATOM 3601 O O . LEU A 1 462 ? 38.191 14.538 -38.565 1.00 86.38 462 LEU A O 1
ATOM 3605 N N . GLY A 1 463 ? 39.838 13.090 -38.107 1.00 78.31 463 GLY A N 1
ATOM 3606 C CA . GLY A 1 463 ? 40.768 13.605 -39.118 1.00 78.31 463 GLY A CA 1
ATOM 3607 C C . GLY A 1 463 ? 41.701 14.715 -38.623 1.00 78.31 463 GLY A C 1
ATOM 3608 O O . GLY A 1 463 ? 42.359 15.369 -39.434 1.00 78.31 463 GLY A O 1
ATOM 3609 N N . SER A 1 464 ? 41.783 14.928 -37.307 1.00 75.00 464 SER A N 1
ATOM 3610 C CA . SER A 1 464 ? 42.763 15.822 -36.680 1.00 75.00 464 SER A CA 1
ATOM 3611 C C . SER A 1 464 ? 44.191 15.266 -36.786 1.00 75.00 464 SER A C 1
ATOM 3613 O O . SER A 1 464 ? 44.407 14.056 -36.865 1.00 75.00 464 SER A O 1
ATOM 3615 N N . ARG A 1 465 ? 45.194 16.157 -36.790 1.00 65.31 465 ARG A N 1
ATOM 3616 C CA . ARG A 1 465 ? 46.612 15.769 -36.856 1.00 65.31 465 ARG A CA 1
ATOM 3617 C C . ARG A 1 465 ? 46.991 14.975 -35.603 1.00 65.31 465 ARG A C 1
ATOM 3619 O O . ARG A 1 465 ? 46.801 15.456 -34.493 1.00 65.31 465 ARG A O 1
ATOM 3626 N N . VAL A 1 466 ? 47.534 13.777 -35.801 1.00 65.62 466 VAL A N 1
ATOM 3627 C CA . VAL A 1 466 ? 48.006 12.908 -34.718 1.00 65.62 466 VAL A CA 1
ATOM 3628 C C . VAL A 1 466 ? 49.425 13.318 -34.331 1.00 65.62 466 VAL A C 1
ATOM 3630 O O . VAL A 1 466 ? 50.327 13.253 -35.169 1.00 65.62 466 VAL A O 1
ATOM 3633 N N . ASP A 1 467 ? 49.630 13.734 -33.083 1.00 59.34 467 ASP A N 1
ATOM 3634 C CA . ASP A 1 467 ? 50.973 13.932 -32.538 1.00 59.34 467 ASP A CA 1
ATOM 3635 C C . ASP A 1 467 ? 51.627 12.565 -32.295 1.00 59.34 467 ASP A C 1
ATOM 3637 O O . ASP A 1 467 ? 51.045 11.689 -31.653 1.00 59.34 467 ASP A O 1
ATOM 3641 N N . ALA A 1 468 ? 52.838 12.368 -32.825 1.00 57.50 468 ALA A N 1
ATOM 3642 C CA . ALA A 1 468 ? 53.564 11.096 -32.730 1.00 57.50 468 ALA A CA 1
ATOM 3643 C C . ALA A 1 468 ? 53.913 10.702 -31.279 1.00 57.50 468 ALA A C 1
ATOM 3645 O O . ALA A 1 468 ? 54.098 9.519 -31.003 1.00 57.50 468 ALA A O 1
ATOM 3646 N N . ASP A 1 469 ? 53.931 11.680 -30.367 1.00 58.66 469 ASP A N 1
ATOM 3647 C CA . ASP A 1 469 ? 54.246 11.530 -28.941 1.00 58.66 469 ASP A CA 1
ATOM 3648 C C . ASP A 1 469 ? 52.997 11.638 -28.039 1.00 58.66 469 ASP A C 1
ATOM 3650 O O . ASP A 1 469 ? 53.105 11.915 -26.842 1.00 58.66 469 ASP A O 1
ATOM 3654 N N . ALA A 1 470 ? 51.789 11.468 -28.597 1.00 64.19 470 ALA A N 1
ATOM 3655 C CA . ALA A 1 470 ? 50.551 11.565 -27.827 1.00 64.19 470 ALA A CA 1
ATOM 3656 C C . ALA A 1 470 ? 50.517 10.530 -26.675 1.00 64.19 470 ALA A C 1
ATOM 3658 O O . ALA A 1 470 ? 50.828 9.354 -26.905 1.00 64.19 470 ALA A O 1
ATOM 3659 N N . PRO A 1 471 ? 50.104 10.925 -25.451 1.00 66.19 471 PRO A N 1
ATOM 3660 C CA . PRO A 1 471 ? 50.042 10.022 -24.306 1.00 66.19 471 PRO A CA 1
ATOM 3661 C C . PRO A 1 471 ? 49.228 8.754 -24.596 1.00 66.19 471 PRO A C 1
ATOM 3663 O O . PRO A 1 471 ? 48.178 8.795 -25.239 1.00 66.19 471 PRO A O 1
ATOM 3666 N N . THR A 1 472 ? 49.716 7.612 -24.116 1.00 71.94 472 THR A N 1
ATOM 3667 C CA . THR A 1 472 ? 48.977 6.343 -24.137 1.00 71.94 472 THR A CA 1
ATOM 3668 C C . THR A 1 472 ? 47.958 6.316 -23.006 1.00 71.94 472 THR A C 1
ATOM 3670 O O . THR A 1 472 ? 48.345 6.445 -21.842 1.00 71.94 472 THR A O 1
ATOM 3673 N N . ASP A 1 473 ? 46.685 6.089 -23.327 1.00 72.38 473 ASP A N 1
ATOM 3674 C CA . ASP A 1 473 ? 45.662 5.888 -22.299 1.00 72.38 473 ASP A CA 1
ATOM 3675 C C . ASP A 1 473 ? 45.895 4.542 -21.587 1.00 72.38 473 ASP A C 1
ATOM 3677 O O . ASP A 1 473 ? 46.043 3.499 -22.232 1.00 72.38 473 ASP A O 1
ATOM 3681 N N . SER A 1 474 ? 45.914 4.552 -20.251 1.00 72.38 474 SER A N 1
ATOM 3682 C CA . SER A 1 474 ? 45.984 3.342 -19.423 1.00 72.38 474 SER A CA 1
ATOM 3683 C C . SER A 1 474 ? 44.980 3.436 -18.265 1.00 72.38 474 SER A C 1
ATOM 3685 O O . SER A 1 474 ? 45.254 4.155 -17.301 1.00 72.38 474 SER A O 1
ATOM 3687 N N . PRO A 1 475 ? 43.845 2.706 -18.307 1.00 72.44 475 PRO A N 1
ATOM 3688 C CA . PRO A 1 475 ? 43.423 1.771 -19.360 1.00 72.44 475 PRO A CA 1
ATOM 3689 C C . PRO A 1 475 ? 43.106 2.472 -20.701 1.00 72.44 475 PRO A C 1
ATOM 3691 O O . PRO A 1 475 ? 42.907 3.682 -20.695 1.00 72.44 475 PRO A O 1
ATOM 3694 N N . PRO A 1 476 ? 42.978 1.744 -21.835 1.00 76.62 476 PRO A N 1
ATOM 3695 C CA . PRO A 1 476 ? 42.720 2.301 -23.181 1.00 76.62 476 PRO A CA 1
ATOM 3696 C C . PRO A 1 476 ? 41.365 3.013 -23.370 1.00 76.62 476 PRO A C 1
ATOM 3698 O O . PRO A 1 476 ? 40.914 3.208 -24.499 1.00 76.62 476 PRO A O 1
ATOM 3701 N N . ARG A 1 477 ? 40.683 3.331 -22.268 1.00 82.62 477 ARG A N 1
ATOM 3702 C CA . ARG A 1 477 ? 39.358 3.926 -22.191 1.00 82.62 477 ARG A CA 1
ATOM 3703 C C . ARG A 1 477 ? 39.494 5.429 -21.977 1.00 82.62 477 ARG A C 1
ATOM 3705 O O . ARG A 1 477 ? 39.713 5.872 -20.854 1.00 82.62 477 ARG A O 1
ATOM 3712 N N . ARG A 1 478 ? 39.344 6.219 -23.039 1.00 85.12 478 ARG A N 1
ATOM 3713 C CA . ARG A 1 478 ? 39.493 7.684 -22.951 1.00 85.12 478 ARG A CA 1
ATOM 3714 C C . ARG A 1 478 ? 38.263 8.386 -22.393 1.00 85.12 478 ARG A C 1
ATOM 3716 O O . ARG A 1 478 ? 38.378 9.403 -21.721 1.00 85.12 478 ARG A O 1
ATOM 3723 N N . ASP A 1 479 ? 37.093 7.787 -22.592 1.00 81.75 479 ASP A N 1
ATOM 3724 C CA . ASP A 1 479 ? 35.810 8.289 -22.102 1.00 81.75 479 ASP A CA 1
ATOM 3725 C C . ASP A 1 479 ? 35.565 8.043 -20.606 1.00 81.75 479 ASP A C 1
ATOM 3727 O O . ASP A 1 479 ? 34.445 8.233 -20.138 1.00 81.75 479 ASP A O 1
ATOM 3731 N N . SER A 1 480 ? 36.607 7.67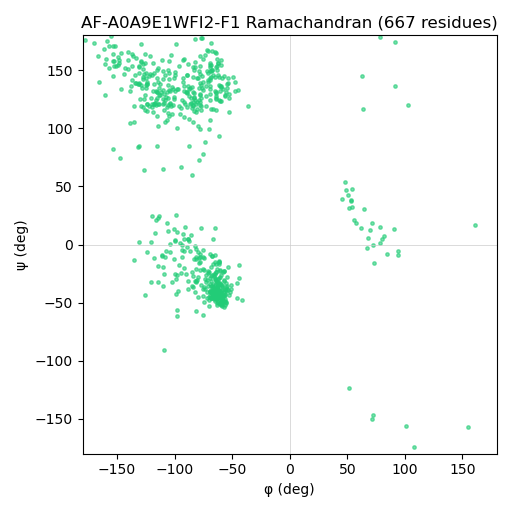5 -19.851 1.00 77.12 480 SER A N 1
ATOM 3732 C CA . SER A 1 480 ? 36.588 7.561 -18.386 1.00 77.12 480 SER A CA 1
ATOM 3733 C C . SER A 1 480 ? 37.759 8.267 -17.685 1.00 77.12 480 SER A C 1
ATOM 3735 O O . SER A 1 480 ? 37.891 8.150 -16.469 1.00 77.12 480 SER A O 1
ATOM 3737 N N . LEU A 1 481 ? 38.649 8.951 -18.416 1.00 63.12 481 LEU A N 1
ATOM 3738 C CA . LEU A 1 481 ? 39.883 9.519 -17.862 1.00 63.12 481 LEU A CA 1
ATOM 3739 C C . LEU A 1 481 ? 39.777 11.052 -17.800 1.00 63.12 481 LEU A C 1
ATOM 3741 O O . LEU A 1 481 ? 39.881 11.741 -18.807 1.00 63.12 481 LEU A O 1
ATOM 3745 N N . THR A 1 482 ? 39.579 11.561 -16.578 1.00 53.59 482 THR A N 1
ATOM 3746 C CA . THR A 1 482 ? 39.502 12.976 -16.142 1.00 53.59 482 THR A CA 1
ATOM 3747 C C . THR A 1 482 ? 38.358 13.837 -16.698 1.00 53.59 482 THR A C 1
ATOM 3749 O O . THR A 1 482 ? 38.298 14.139 -17.881 1.00 53.59 482 THR A O 1
ATOM 3752 N N . GLY A 1 483 ? 37.483 14.302 -15.794 1.00 57.75 483 GLY A N 1
ATOM 3753 C CA . GLY A 1 483 ? 36.358 15.204 -16.095 1.00 57.75 483 GLY A CA 1
ATOM 3754 C C . GLY A 1 483 ? 35.021 14.499 -16.365 1.00 57.75 483 GLY A C 1
ATOM 3755 O O . GLY A 1 483 ? 33.996 15.171 -16.402 1.00 57.75 483 GLY A O 1
ATOM 3756 N N . ASN A 1 484 ? 35.035 13.165 -16.478 1.00 57.41 484 ASN A N 1
ATOM 3757 C CA . ASN A 1 484 ? 33.881 12.312 -16.784 1.00 57.41 484 ASN A CA 1
ATOM 3758 C C . ASN A 1 484 ? 33.540 11.370 -15.619 1.00 57.41 484 ASN A C 1
ATOM 3760 O O . ASN A 1 484 ? 34.434 10.949 -14.882 1.00 57.41 484 ASN A O 1
ATOM 3764 N N . ASN A 1 485 ? 32.257 11.019 -15.473 1.00 68.56 485 ASN A N 1
ATOM 3765 C CA . ASN A 1 485 ? 31.716 10.411 -14.247 1.00 68.56 485 ASN A CA 1
ATOM 3766 C C . ASN A 1 485 ? 31.452 8.893 -14.334 1.00 68.56 485 ASN A C 1
ATOM 3768 O O . ASN A 1 485 ? 31.108 8.287 -13.319 1.00 68.56 485 ASN A O 1
ATOM 3772 N N . TYR A 1 486 ? 31.590 8.261 -15.508 1.00 88.50 486 TYR A N 1
ATOM 3773 C CA . TYR A 1 486 ? 31.094 6.892 -15.729 1.00 88.50 486 TYR A CA 1
ATOM 3774 C C . TYR A 1 486 ? 32.194 5.868 -16.059 1.00 88.50 486 TYR A C 1
ATOM 3776 O O . TYR A 1 486 ? 32.881 5.962 -17.076 1.00 88.50 486 TYR A O 1
ATOM 3784 N N . GLY A 1 487 ? 32.316 4.824 -15.229 1.00 87.56 487 GLY A N 1
ATOM 3785 C CA . GLY A 1 487 ? 33.280 3.727 -15.400 1.00 87.56 487 GLY A CA 1
ATOM 3786 C C . GLY A 1 487 ? 33.048 2.857 -16.645 1.00 87.56 487 GLY A C 1
ATOM 3787 O O . GLY A 1 487 ? 33.999 2.295 -17.187 1.00 87.56 487 GLY A O 1
ATOM 3788 N N . ALA A 1 488 ? 31.811 2.790 -17.146 1.00 90.00 488 ALA A N 1
ATOM 3789 C CA . ALA A 1 488 ? 31.478 2.136 -18.415 1.00 90.00 488 ALA A CA 1
ATOM 3790 C C . ALA A 1 488 ? 31.815 2.981 -19.665 1.00 90.00 488 ALA A C 1
ATOM 3792 O O . ALA A 1 488 ? 31.755 2.460 -20.784 1.00 90.00 488 ALA A O 1
ATOM 3793 N N . GLY A 1 489 ? 32.200 4.251 -19.480 1.00 91.50 489 GLY A N 1
ATOM 3794 C CA . GLY A 1 489 ? 32.495 5.230 -20.529 1.00 91.50 489 GLY A CA 1
ATOM 3795 C C . GLY A 1 489 ? 31.290 6.075 -20.953 1.00 91.50 489 GLY A C 1
ATOM 3796 O O . GLY A 1 489 ? 30.192 5.552 -21.160 1.00 91.50 489 GLY A O 1
ATOM 3797 N N . GLU A 1 490 ? 31.504 7.385 -21.124 1.00 90.81 490 GLU A N 1
ATOM 3798 C CA . GLU A 1 490 ? 30.464 8.356 -21.518 1.00 90.81 490 GLU A CA 1
ATOM 3799 C C . GLU A 1 490 ? 29.729 7.962 -22.811 1.00 90.81 490 GLU A C 1
ATOM 3801 O O . GLU A 1 490 ? 28.513 8.122 -22.903 1.00 90.81 490 GLU A O 1
ATOM 3806 N N . CYS A 1 491 ? 30.432 7.405 -23.807 1.00 93.88 491 CYS A N 1
ATOM 3807 C CA . CYS A 1 491 ? 29.816 7.043 -25.088 1.00 93.88 491 CYS A CA 1
ATOM 3808 C C . CYS A 1 491 ? 28.791 5.911 -24.941 1.00 93.88 491 CYS A C 1
ATOM 3810 O O . CYS A 1 491 ? 27.737 5.935 -25.579 1.00 93.88 491 CYS A O 1
ATOM 3812 N N . ALA A 1 492 ? 29.108 4.915 -24.107 1.00 96.06 492 ALA A N 1
ATOM 3813 C CA . ALA A 1 492 ? 28.242 3.763 -23.883 1.00 96.06 492 ALA A CA 1
ATOM 3814 C C . ALA A 1 492 ? 26.967 4.179 -23.140 1.00 96.06 492 ALA A C 1
ATOM 3816 O O . ALA A 1 492 ? 25.856 3.820 -23.537 1.00 96.06 492 ALA A O 1
ATOM 3817 N N . VAL A 1 493 ? 27.151 4.984 -22.091 1.00 95.25 493 VAL A N 1
ATOM 3818 C CA . VAL A 1 493 ? 26.070 5.514 -21.261 1.00 95.25 493 VAL A CA 1
ATOM 3819 C C . VAL A 1 493 ? 25.154 6.436 -22.069 1.00 95.25 493 VAL A C 1
ATOM 3821 O O . VAL A 1 493 ? 23.935 6.283 -22.003 1.00 95.25 493 VAL A O 1
ATOM 3824 N N . ASP A 1 494 ? 25.709 7.351 -22.874 1.00 94.19 494 ASP A N 1
ATOM 3825 C CA . ASP A 1 494 ? 24.901 8.273 -23.684 1.00 94.19 494 ASP A CA 1
ATOM 3826 C C . ASP A 1 494 ? 24.087 7.545 -24.759 1.00 94.19 494 ASP A C 1
ATOM 3828 O O . ASP A 1 494 ? 22.919 7.875 -24.956 1.00 94.19 494 ASP A O 1
ATOM 3832 N N . LEU A 1 495 ? 24.642 6.511 -25.407 1.00 96.56 495 LEU A N 1
ATOM 3833 C CA . LEU A 1 495 ? 23.892 5.740 -26.401 1.00 96.56 495 LEU A CA 1
ATOM 3834 C C . LEU A 1 495 ? 22.637 5.105 -25.789 1.00 96.56 495 LEU A C 1
ATOM 3836 O O . LEU A 1 495 ? 21.549 5.246 -26.346 1.00 96.56 495 LEU A O 1
ATOM 3840 N N . ILE A 1 496 ? 22.777 4.408 -24.658 1.00 97.62 496 ILE A N 1
ATOM 3841 C CA . ILE A 1 496 ? 21.639 3.761 -23.992 1.00 97.62 496 ILE A CA 1
ATOM 3842 C C . ILE A 1 496 ? 20.646 4.813 -23.511 1.00 97.62 496 ILE A C 1
ATOM 3844 O O . ILE A 1 496 ? 19.451 4.644 -23.727 1.00 97.62 496 ILE A O 1
ATOM 3848 N N . TYR A 1 497 ? 21.126 5.925 -22.951 1.00 95.75 497 TYR A N 1
ATOM 3849 C CA . TYR A 1 497 ? 20.282 7.046 -22.546 1.00 95.75 497 TYR A CA 1
ATOM 3850 C C . TYR A 1 497 ? 19.427 7.577 -23.713 1.00 95.75 497 TYR A C 1
ATOM 3852 O O . TYR A 1 497 ? 18.207 7.692 -23.598 1.00 95.75 497 TYR A O 1
ATOM 3860 N N . ARG A 1 498 ? 20.043 7.841 -24.873 1.00 94.75 498 ARG A N 1
ATOM 3861 C CA . ARG A 1 498 ? 19.346 8.334 -26.075 1.00 94.75 498 ARG A CA 1
ATOM 3862 C C . ARG A 1 498 ? 18.331 7.330 -26.603 1.00 94.75 498 ARG A C 1
ATOM 3864 O O . ARG A 1 498 ? 17.272 7.726 -27.084 1.00 94.75 498 ARG A O 1
ATOM 3871 N N . LEU A 1 499 ? 18.651 6.040 -26.517 1.00 95.81 499 LEU A N 1
ATOM 3872 C CA . LEU A 1 499 ? 17.725 4.978 -26.886 1.00 95.81 499 LEU A CA 1
ATOM 3873 C C . LEU A 1 499 ? 16.599 4.817 -25.863 1.00 95.81 499 LEU A C 1
ATOM 3875 O O . LEU A 1 499 ? 15.511 4.448 -26.271 1.00 95.81 499 LEU A O 1
ATOM 3879 N N . ALA A 1 500 ? 16.825 5.071 -24.577 1.00 95.19 500 ALA A N 1
ATOM 3880 C CA . ALA A 1 500 ? 15.818 4.968 -23.524 1.00 95.19 500 ALA A CA 1
ATOM 3881 C C . ALA A 1 500 ? 14.766 6.084 -23.635 1.00 95.19 500 ALA A C 1
ATOM 3883 O O . ALA A 1 500 ? 13.577 5.793 -23.748 1.00 95.19 500 ALA A O 1
ATOM 3884 N N . VAL A 1 501 ? 15.213 7.344 -23.693 1.00 92.19 501 VAL A N 1
ATOM 3885 C CA . VAL A 1 501 ? 14.330 8.528 -23.667 1.00 92.19 501 VAL A CA 1
ATOM 3886 C C . VAL A 1 501 ? 13.710 8.845 -25.037 1.00 92.19 501 VAL A C 1
ATOM 3888 O O . VAL A 1 501 ? 12.669 9.488 -25.109 1.00 92.19 501 VAL A O 1
ATOM 3891 N N . GLU A 1 502 ? 14.306 8.372 -26.136 1.00 93.25 502 GLU A N 1
ATOM 3892 C CA . GLU A 1 502 ? 13.780 8.542 -27.506 1.00 93.25 502 GLU A CA 1
ATOM 3893 C C . GLU A 1 502 ? 13.485 10.005 -27.908 1.00 93.25 502 GLU A C 1
ATOM 3895 O O . GLU A 1 502 ? 12.601 10.285 -28.720 1.00 93.25 502 GLU A O 1
ATOM 3900 N N . GLU A 1 503 ? 14.261 10.963 -27.388 1.00 89.38 503 GLU A N 1
ATOM 3901 C CA . GLU A 1 503 ? 14.139 12.367 -27.792 1.00 89.38 503 GLU A CA 1
ATOM 3902 C C . GLU A 1 503 ? 14.382 12.537 -29.299 1.00 89.38 503 GLU A C 1
ATOM 3904 O O . GLU A 1 503 ? 15.444 12.192 -29.835 1.00 89.38 503 GLU A O 1
ATOM 3909 N N . LYS A 1 504 ? 13.401 13.123 -29.994 1.00 89.31 504 LYS A N 1
ATOM 3910 C CA . LYS A 1 504 ? 13.481 13.365 -31.438 1.00 89.31 504 LYS A CA 1
ATOM 3911 C C . LYS A 1 504 ? 14.384 14.554 -31.747 1.00 89.31 504 LYS A C 1
ATOM 3913 O O . LYS A 1 504 ? 14.233 15.634 -31.182 1.00 89.31 504 LYS A O 1
ATOM 3918 N N . ILE A 1 505 ? 15.265 14.392 -32.732 1.00 85.38 505 ILE A N 1
ATOM 3919 C CA . ILE A 1 505 ? 16.123 15.466 -33.247 1.00 85.38 505 ILE A CA 1
ATOM 3920 C C . ILE A 1 505 ? 15.522 15.945 -34.566 1.00 85.38 505 ILE A C 1
ATOM 3922 O O . ILE A 1 505 ? 15.504 15.204 -35.547 1.00 85.38 505 ILE A O 1
ATOM 3926 N N . ASN A 1 506 ? 15.015 17.182 -34.600 1.00 87.00 506 ASN A N 1
ATOM 3927 C CA . ASN A 1 506 ? 14.307 17.746 -35.760 1.00 87.00 506 ASN A CA 1
ATOM 3928 C C . ASN A 1 506 ? 13.146 16.854 -36.254 1.00 87.00 506 ASN A C 1
ATOM 3930 O O . ASN A 1 506 ? 12.932 16.707 -37.455 1.00 87.00 506 ASN A O 1
ATOM 3934 N N . GLY A 1 507 ? 12.422 16.223 -35.322 1.00 86.19 507 GLY A N 1
ATOM 3935 C CA . GLY A 1 507 ? 11.296 15.330 -35.623 1.00 86.19 507 GLY A CA 1
ATOM 3936 C C . GLY A 1 507 ? 11.681 13.917 -36.079 1.00 86.19 507 GLY A C 1
ATOM 3937 O O . GLY A 1 507 ? 10.790 13.115 -36.342 1.00 86.19 507 GLY A O 1
ATOM 3938 N N . LEU A 1 508 ? 12.976 13.593 -36.145 1.00 89.00 508 LEU A N 1
ATOM 3939 C CA . LEU A 1 508 ? 13.480 12.273 -36.529 1.00 89.00 508 LEU A CA 1
ATOM 3940 C C . LEU A 1 508 ? 14.004 11.492 -35.312 1.00 89.00 508 LEU A C 1
ATOM 3942 O O . LEU A 1 508 ? 14.512 12.109 -34.369 1.00 89.00 508 LEU A O 1
ATOM 3946 N N . PRO A 1 509 ? 13.928 10.147 -35.333 1.00 91.94 509 PRO A N 1
ATOM 3947 C CA . PRO A 1 509 ? 14.526 9.317 -34.293 1.00 91.94 509 PRO A CA 1
ATOM 3948 C C . PRO A 1 509 ? 16.054 9.471 -34.271 1.00 91.94 509 PRO A C 1
ATOM 3950 O O . PRO A 1 509 ? 16.685 9.763 -35.292 1.00 91.94 509 PRO A O 1
ATOM 3953 N N . TYR A 1 510 ? 16.663 9.249 -33.100 1.00 92.75 510 TYR A N 1
ATOM 3954 C CA . TYR A 1 510 ? 18.114 9.383 -32.901 1.00 92.75 510 TYR A CA 1
ATOM 3955 C C . TYR A 1 510 ? 18.933 8.510 -33.872 1.00 92.75 510 TYR A C 1
ATOM 3957 O O . TYR A 1 510 ? 19.955 8.956 -34.408 1.00 92.75 510 TYR A O 1
ATOM 3965 N N . ILE A 1 511 ? 18.444 7.293 -34.137 1.00 93.56 511 ILE A N 1
ATOM 3966 C CA . ILE A 1 511 ? 18.903 6.394 -35.200 1.00 93.56 511 ILE A CA 1
ATOM 3967 C C . ILE A 1 511 ? 17.758 6.261 -36.203 1.00 93.56 511 ILE A C 1
ATOM 3969 O O . ILE A 1 511 ? 16.630 5.974 -35.829 1.00 93.56 511 ILE A O 1
ATOM 3973 N N . SER A 1 512 ? 18.023 6.473 -37.489 1.00 91.69 512 SER A N 1
ATOM 3974 C CA . SER A 1 512 ? 16.978 6.343 -38.510 1.00 91.69 512 SER A CA 1
ATOM 3975 C C . SER A 1 512 ? 16.548 4.886 -38.702 1.00 91.69 512 SER A C 1
ATOM 3977 O O . SER A 1 512 ? 17.345 3.966 -38.508 1.00 91.69 512 SER A O 1
ATOM 3979 N N . TYR A 1 513 ? 15.313 4.685 -39.174 1.00 90.00 513 TYR A N 1
ATOM 3980 C CA . TYR A 1 513 ? 14.706 3.363 -39.394 1.00 90.00 513 TYR A CA 1
ATOM 3981 C C . TYR A 1 513 ? 14.510 2.543 -38.110 1.00 90.00 513 TYR A C 1
ATOM 3983 O O . TYR A 1 513 ? 14.593 1.319 -38.147 1.00 90.00 513 TYR A O 1
ATOM 3991 N N . THR A 1 514 ? 14.289 3.200 -36.973 1.00 89.81 514 THR A N 1
ATOM 3992 C CA . THR A 1 514 ? 13.861 2.557 -35.723 1.00 89.81 514 THR A CA 1
ATOM 3993 C C . THR A 1 514 ? 12.456 3.013 -35.349 1.00 89.81 514 THR A C 1
ATOM 3995 O O . THR A 1 514 ? 12.055 4.121 -35.706 1.00 89.81 514 THR A O 1
ATOM 3998 N N . GLU A 1 515 ? 11.727 2.163 -34.633 1.00 87.44 515 GLU A N 1
ATOM 3999 C CA . GLU A 1 515 ? 10.402 2.472 -34.087 1.00 87.44 515 GLU A CA 1
ATOM 4000 C C . GLU A 1 515 ? 10.512 3.120 -32.698 1.00 87.44 515 GLU A C 1
ATOM 4002 O O . GLU A 1 515 ? 11.496 2.901 -31.988 1.00 87.44 515 GLU A O 1
ATOM 4007 N N . ASP A 1 516 ? 9.491 3.891 -32.315 1.00 88.88 516 ASP A N 1
ATOM 4008 C CA . ASP A 1 516 ? 9.382 4.504 -30.987 1.00 88.88 516 ASP A CA 1
ATOM 4009 C C . ASP A 1 516 ? 8.778 3.476 -30.006 1.00 88.88 516 ASP A C 1
ATOM 4011 O O . ASP A 1 516 ? 7.584 3.157 -30.062 1.00 88.88 516 ASP A O 1
ATOM 4015 N N . TYR A 1 517 ? 9.606 2.912 -29.123 1.00 92.44 517 TYR A N 1
ATOM 4016 C CA . TYR A 1 517 ? 9.200 1.914 -28.121 1.00 92.44 517 TYR A CA 1
ATOM 4017 C C . TYR A 1 517 ? 8.899 2.541 -26.761 1.00 92.44 517 TYR A C 1
ATOM 4019 O O . TYR A 1 517 ? 8.243 1.910 -25.934 1.00 92.44 517 TYR A O 1
ATOM 4027 N N . ARG A 1 518 ? 9.357 3.771 -26.501 1.00 92.25 518 ARG A N 1
ATOM 4028 C CA . ARG A 1 518 ? 9.150 4.457 -25.222 1.00 92.25 518 ARG A CA 1
ATOM 4029 C C . ARG A 1 518 ? 7.672 4.693 -24.958 1.00 92.25 518 ARG A C 1
ATOM 4031 O O . ARG A 1 518 ? 7.164 4.282 -23.919 1.00 92.25 518 ARG A O 1
ATOM 4038 N N . ASP A 1 519 ? 6.976 5.290 -25.920 1.00 88.62 519 ASP A N 1
ATOM 4039 C CA . ASP A 1 519 ? 5.562 5.649 -25.782 1.00 88.62 519 ASP A CA 1
ATOM 4040 C C . ASP A 1 519 ? 4.585 4.494 -26.032 1.00 88.62 519 ASP A C 1
ATOM 4042 O O . ASP A 1 519 ? 3.399 4.635 -25.730 1.00 88.62 519 ASP A O 1
ATOM 4046 N N . SER A 1 520 ? 5.078 3.367 -26.549 1.00 89.94 520 SER A N 1
ATOM 4047 C CA . SER A 1 520 ? 4.311 2.151 -26.812 1.00 89.94 520 SER A CA 1
ATOM 4048 C C . SER A 1 520 ? 4.705 1.054 -25.815 1.00 89.94 520 SER A C 1
ATOM 4050 O O . SER A 1 520 ? 4.159 0.983 -24.717 1.00 89.94 520 SER A O 1
ATOM 4052 N N . TYR A 1 521 ? 5.696 0.236 -26.150 1.00 91.88 521 TYR A N 1
ATOM 4053 C CA . TYR A 1 521 ? 6.130 -0.935 -25.395 1.00 91.88 521 TYR A CA 1
ATOM 4054 C C . TYR A 1 521 ? 6.509 -0.633 -23.933 1.00 91.88 521 TYR A C 1
ATOM 4056 O O . TYR A 1 521 ? 5.975 -1.262 -23.016 1.00 91.88 521 TYR A O 1
ATOM 4064 N N . TYR A 1 522 ? 7.384 0.349 -23.686 1.00 94.44 522 TYR A N 1
ATOM 4065 C CA . TYR A 1 522 ? 7.861 0.649 -22.331 1.00 94.44 522 TYR A CA 1
ATOM 4066 C C . TYR A 1 522 ? 6.811 1.352 -21.475 1.00 94.44 522 TYR A C 1
ATOM 4068 O O . TYR A 1 522 ? 6.678 1.017 -20.301 1.00 94.44 522 TYR A O 1
ATOM 4076 N N . LYS A 1 523 ? 6.022 2.267 -22.051 1.00 93.62 523 LYS A N 1
ATOM 4077 C CA . LYS A 1 523 ? 4.897 2.903 -21.352 1.00 93.62 523 LYS A CA 1
ATOM 4078 C C . LYS A 1 523 ? 3.866 1.875 -20.899 1.00 93.62 523 LYS A C 1
ATOM 4080 O O . LYS A 1 523 ? 3.435 1.919 -19.753 1.00 93.62 523 LYS A O 1
ATOM 4085 N N . ILE A 1 524 ? 3.504 0.928 -21.764 1.00 94.56 524 ILE A N 1
ATOM 4086 C CA . ILE A 1 524 ? 2.551 -0.137 -21.422 1.00 94.56 524 ILE A CA 1
ATOM 4087 C C . ILE A 1 524 ? 3.112 -1.022 -20.309 1.00 94.56 524 ILE A C 1
ATOM 4089 O O . ILE A 1 524 ? 2.411 -1.280 -19.334 1.00 94.56 524 ILE A O 1
ATOM 4093 N N . GLY A 1 525 ? 4.380 -1.432 -20.412 1.00 94.44 525 GLY A N 1
ATOM 4094 C CA . GLY A 1 525 ? 5.030 -2.211 -19.360 1.00 94.44 525 GLY A CA 1
ATOM 4095 C C . GLY A 1 525 ? 5.119 -1.457 -18.029 1.00 94.44 525 GLY A C 1
ATOM 4096 O O . GLY A 1 525 ? 4.801 -2.032 -16.995 1.00 94.44 525 GLY A O 1
ATOM 4097 N N . ALA A 1 526 ? 5.436 -0.158 -18.044 1.00 94.06 526 ALA A N 1
ATOM 4098 C CA . ALA A 1 526 ? 5.431 0.680 -16.845 1.00 94.06 526 ALA A CA 1
ATOM 4099 C C . ALA A 1 526 ? 4.029 0.777 -16.221 1.00 94.06 526 ALA A C 1
ATOM 4101 O O . ALA A 1 526 ? 3.888 0.639 -15.009 1.00 94.06 526 ALA A O 1
ATOM 4102 N N . ILE A 1 527 ? 2.977 0.937 -17.038 1.00 94.56 527 ILE A N 1
ATOM 4103 C CA . ILE A 1 527 ? 1.587 0.937 -16.557 1.00 94.56 527 ILE A CA 1
ATOM 4104 C C . ILE A 1 527 ? 1.256 -0.416 -15.913 1.00 94.56 527 ILE A C 1
ATOM 4106 O O . ILE A 1 527 ? 0.717 -0.452 -14.811 1.00 94.56 527 ILE A O 1
ATOM 4110 N N . MET A 1 528 ? 1.610 -1.528 -16.563 1.00 94.62 528 MET A N 1
ATOM 4111 C CA . MET A 1 528 ? 1.391 -2.876 -16.029 1.00 94.62 528 MET A CA 1
ATOM 4112 C C . MET A 1 528 ? 2.128 -3.098 -14.706 1.00 94.62 528 MET A C 1
ATOM 4114 O O . MET A 1 528 ? 1.529 -3.606 -13.767 1.00 94.62 528 MET A O 1
ATOM 4118 N N . VAL A 1 529 ? 3.399 -2.704 -14.597 1.00 94.44 529 VAL A N 1
ATOM 4119 C CA . VAL A 1 529 ? 4.182 -2.844 -13.357 1.00 94.44 529 VAL A CA 1
ATOM 4120 C C . VAL A 1 529 ? 3.600 -1.977 -12.243 1.00 94.44 529 VAL A C 1
ATOM 4122 O O . VAL A 1 529 ? 3.422 -2.460 -11.124 1.00 94.44 529 VAL A O 1
ATOM 4125 N N . SER A 1 530 ? 3.220 -0.733 -12.539 1.00 92.75 530 SER A N 1
ATOM 4126 C CA . SER A 1 530 ? 2.571 0.153 -11.569 1.00 92.75 530 SER A CA 1
ATOM 4127 C C . SER A 1 530 ? 1.225 -0.388 -11.080 1.00 92.75 530 SER A C 1
ATOM 4129 O O . SER A 1 530 ? 0.960 -0.317 -9.881 1.00 92.75 530 SER A O 1
ATOM 4131 N N . LEU A 1 531 ? 0.401 -0.954 -11.971 1.00 92.81 531 LEU A N 1
ATOM 4132 C CA . LEU A 1 531 ? -0.957 -1.418 -11.658 1.00 92.81 531 LEU A CA 1
ATOM 4133 C C . LEU A 1 531 ? -1.046 -2.875 -11.201 1.00 92.81 531 LEU A C 1
ATOM 4135 O O . LEU A 1 531 ? -1.998 -3.248 -10.525 1.00 92.81 531 LEU A O 1
ATOM 4139 N N . TRP A 1 532 ? -0.121 -3.749 -11.566 1.00 93.50 532 TRP A N 1
ATOM 4140 C CA . TRP A 1 532 ? -0.169 -5.160 -11.164 1.00 93.50 532 TRP A CA 1
ATOM 4141 C C . TRP A 1 532 ? 0.899 -5.507 -10.129 1.00 93.50 532 TRP A C 1
ATOM 4143 O O . TRP A 1 532 ? 0.803 -6.566 -9.507 1.00 93.50 532 TRP A O 1
ATOM 4153 N N . LYS A 1 533 ? 1.861 -4.605 -9.882 1.00 92.69 533 LYS A N 1
ATOM 4154 C CA . LYS A 1 533 ? 2.934 -4.753 -8.889 1.00 92.69 533 LYS A CA 1
ATOM 4155 C C . LYS A 1 533 ? 3.646 -6.102 -9.074 1.00 92.69 533 LYS A C 1
ATOM 4157 O O . LYS A 1 533 ? 4.088 -6.419 -10.176 1.00 92.69 533 LYS A O 1
ATOM 4162 N N . GLU A 1 534 ? 3.702 -6.933 -8.038 1.00 92.81 534 GLU A N 1
ATOM 4163 C CA . GLU A 1 534 ? 4.266 -8.291 -8.077 1.00 92.81 534 GLU A CA 1
ATOM 4164 C C . GLU A 1 534 ? 3.626 -9.181 -9.150 1.00 92.81 534 GLU A C 1
ATOM 4166 O O . GLU A 1 534 ? 4.324 -9.933 -9.826 1.00 92.81 534 GLU A O 1
ATOM 4171 N N . LYS A 1 535 ? 2.314 -9.046 -9.385 1.00 91.75 535 LYS A N 1
ATOM 4172 C CA . LYS A 1 535 ? 1.574 -9.851 -10.371 1.00 91.75 535 LYS A CA 1
ATOM 4173 C C . LYS A 1 535 ? 1.842 -9.434 -11.819 1.00 91.75 535 LYS A C 1
ATOM 4175 O O . LYS A 1 535 ? 1.335 -10.084 -12.735 1.00 91.75 535 LYS A O 1
ATOM 4180 N N . ALA A 1 536 ? 2.610 -8.364 -12.040 1.00 93.50 536 ALA A N 1
ATOM 4181 C CA . ALA A 1 536 ? 3.104 -8.019 -13.367 1.00 93.50 536 ALA A CA 1
ATOM 4182 C C . ALA A 1 536 ? 4.167 -9.010 -13.862 1.00 93.50 536 ALA A C 1
ATOM 4184 O O . ALA A 1 536 ? 4.344 -9.139 -15.071 1.00 93.50 536 ALA A O 1
ATOM 4185 N N . PHE A 1 537 ? 4.855 -9.703 -12.946 1.00 93.44 537 PHE A N 1
ATOM 4186 C CA . PHE A 1 537 ? 6.028 -10.511 -13.256 1.00 93.44 537 PHE A CA 1
ATOM 4187 C C . PHE A 1 537 ? 5.706 -12.016 -13.355 1.00 93.44 537 PHE A C 1
ATOM 4189 O O . PHE A 1 537 ? 4.890 -12.522 -12.580 1.00 93.44 537 PHE A O 1
ATOM 4196 N N . PRO A 1 538 ? 6.356 -12.753 -14.281 1.00 93.19 538 PRO A N 1
ATOM 4197 C CA . PRO A 1 538 ? 7.212 -12.230 -15.350 1.00 93.19 538 PRO A CA 1
ATOM 4198 C C . PRO A 1 538 ? 6.396 -11.426 -16.378 1.00 93.19 538 PRO A C 1
ATOM 4200 O O . PRO A 1 538 ? 5.244 -11.757 -16.659 1.00 93.19 538 PRO A O 1
ATOM 4203 N N . ILE A 1 539 ? 7.000 -10.376 -16.946 1.00 91.56 539 ILE A N 1
ATOM 4204 C CA . ILE A 1 539 ? 6.324 -9.500 -17.914 1.00 91.56 539 ILE A CA 1
ATOM 4205 C C . ILE A 1 539 ? 5.971 -10.299 -19.174 1.00 91.56 539 ILE A C 1
ATOM 4207 O O . ILE A 1 539 ? 6.847 -10.761 -19.908 1.00 91.56 539 ILE A O 1
ATOM 4211 N N . ASP A 1 540 ? 4.672 -10.440 -19.441 1.00 90.44 540 ASP A N 1
ATOM 4212 C CA . ASP A 1 540 ? 4.167 -11.135 -20.624 1.00 90.44 540 ASP A CA 1
ATOM 4213 C C . ASP A 1 540 ? 4.284 -10.245 -21.871 1.00 90.44 540 ASP A C 1
ATOM 4215 O O . ASP A 1 540 ? 3.454 -9.372 -22.139 1.00 90.44 540 ASP A O 1
ATOM 4219 N N . LEU A 1 541 ? 5.329 -10.493 -22.659 1.00 87.50 541 LEU A N 1
ATOM 4220 C CA . LEU A 1 541 ? 5.593 -9.758 -23.896 1.00 87.50 541 LEU A CA 1
ATOM 4221 C C . LEU A 1 541 ? 4.489 -9.949 -24.940 1.00 87.50 541 LEU A C 1
ATOM 4223 O O . LEU A 1 541 ? 4.198 -9.026 -25.702 1.00 87.50 541 LEU A O 1
ATOM 4227 N N . SER A 1 542 ? 3.858 -11.127 -24.966 1.00 90.19 542 SER A N 1
ATOM 4228 C CA . SER A 1 542 ? 2.775 -11.420 -25.907 1.00 90.19 542 SER A CA 1
ATOM 4229 C C . SER A 1 542 ? 1.529 -10.598 -25.578 1.00 90.19 542 SER A C 1
ATOM 4231 O O . SER A 1 542 ? 0.863 -10.085 -26.481 1.00 90.19 542 SER A O 1
ATOM 4233 N N . PHE A 1 543 ? 1.280 -10.371 -24.285 1.00 92.94 543 PHE A N 1
ATOM 4234 C CA . PHE A 1 543 ? 0.223 -9.484 -23.826 1.00 92.94 543 PHE A CA 1
ATOM 4235 C C . PHE A 1 543 ? 0.463 -8.042 -24.291 1.00 92.94 543 PHE A C 1
ATOM 4237 O O . PHE A 1 543 ? -0.426 -7.467 -24.922 1.00 92.94 543 PHE A O 1
ATOM 4244 N N . ILE A 1 544 ? 1.666 -7.485 -24.083 1.00 91.75 544 ILE A N 1
ATOM 4245 C CA . ILE A 1 544 ? 2.012 -6.124 -24.544 1.00 91.75 544 ILE A CA 1
ATOM 4246 C C . ILE A 1 544 ? 1.808 -6.004 -26.059 1.00 91.75 544 ILE A C 1
ATOM 4248 O O . ILE A 1 544 ? 1.124 -5.093 -26.529 1.00 91.75 544 ILE A O 1
ATOM 4252 N N . GLN A 1 545 ? 2.330 -6.961 -26.829 1.00 89.38 545 GLN A N 1
ATOM 4253 C CA . GLN A 1 545 ? 2.207 -6.966 -28.289 1.00 89.38 545 GLN A CA 1
ATOM 4254 C C . GLN A 1 545 ? 0.750 -7.022 -28.768 1.00 89.38 545 GLN A C 1
ATOM 4256 O O . GLN A 1 545 ? 0.418 -6.421 -29.791 1.00 89.38 545 GLN A O 1
ATOM 4261 N N . SER A 1 546 ? -0.132 -7.696 -28.026 1.00 92.25 546 SER A N 1
ATOM 4262 C CA . SER A 1 546 ? -1.553 -7.811 -28.374 1.00 92.25 546 SER A CA 1
ATOM 4263 C C . SER A 1 546 ? -2.342 -6.504 -28.205 1.00 92.25 546 SER A C 1
ATOM 4265 O O . SER A 1 546 ? -3.380 -6.320 -28.851 1.00 92.25 546 SER A O 1
ATOM 4267 N N . ILE A 1 547 ? -1.857 -5.582 -27.364 1.00 92.50 547 ILE A N 1
ATOM 4268 C CA . ILE A 1 547 ? -2.562 -4.335 -27.037 1.00 92.50 547 ILE A CA 1
ATOM 4269 C C . ILE A 1 547 ? -1.845 -3.070 -27.512 1.00 92.50 547 ILE A C 1
ATOM 4271 O O . ILE A 1 547 ? -2.507 -2.049 -27.658 1.00 92.50 547 ILE A O 1
ATOM 4275 N N . GLN A 1 548 ? -0.546 -3.121 -27.825 1.00 89.50 548 GLN A N 1
ATOM 4276 C CA . GLN A 1 548 ? 0.263 -1.932 -28.141 1.00 89.50 548 GLN A CA 1
ATOM 4277 C C . GLN A 1 548 ? -0.207 -1.110 -29.350 1.00 89.50 548 GLN A C 1
ATOM 4279 O O . GLN A 1 548 ? 0.105 0.071 -29.440 1.00 89.50 548 GLN A O 1
ATOM 4284 N N . ALA A 1 549 ? -0.966 -1.711 -30.273 1.00 88.75 549 ALA A N 1
ATOM 4285 C CA . ALA A 1 549 ? -1.526 -1.014 -31.434 1.00 88.75 549 ALA A CA 1
ATOM 4286 C C . ALA A 1 549 ? -2.878 -0.327 -31.150 1.00 88.75 549 ALA A C 1
ATOM 4288 O O . ALA A 1 549 ? -3.433 0.339 -32.025 1.00 88.75 549 ALA A O 1
ATOM 4289 N N . LYS A 1 550 ? -3.456 -0.525 -29.959 1.00 91.06 550 LYS A N 1
ATOM 4290 C CA . LYS A 1 550 ? -4.739 0.068 -29.567 1.00 91.06 550 LYS A CA 1
ATOM 4291 C C . LYS A 1 550 ? -4.534 1.511 -29.078 1.00 91.06 550 LYS A C 1
ATOM 4293 O O . LYS A 1 550 ? -3.453 1.852 -28.605 1.00 91.06 550 LYS A O 1
ATOM 4298 N N . PRO A 1 551 ? -5.573 2.365 -29.124 1.00 91.00 551 PRO A N 1
ATOM 4299 C CA . PRO A 1 551 ? -5.537 3.663 -28.454 1.00 91.00 551 PRO A CA 1
ATOM 4300 C C . PRO A 1 551 ? -5.250 3.506 -26.954 1.00 91.00 551 PRO A C 1
ATOM 4302 O O . PRO A 1 551 ? -5.761 2.569 -26.336 1.00 91.00 551 PRO A O 1
ATOM 4305 N N . ILE A 1 552 ? -4.510 4.450 -26.361 1.00 86.81 552 ILE A N 1
ATOM 4306 C CA . ILE A 1 552 ? -4.086 4.400 -24.948 1.00 86.81 552 ILE A CA 1
ATOM 4307 C C . ILE A 1 552 ? -5.250 4.148 -23.985 1.00 86.81 552 ILE A C 1
ATOM 4309 O O . ILE A 1 552 ? -5.155 3.304 -23.101 1.00 86.81 552 ILE A O 1
ATOM 4313 N N . LYS A 1 553 ? -6.399 4.778 -24.233 1.00 87.88 553 LYS A N 1
ATOM 4314 C CA . LYS A 1 553 ? -7.633 4.549 -23.481 1.00 87.88 553 LYS A CA 1
ATOM 4315 C C . LYS A 1 553 ? -8.073 3.080 -23.474 1.00 87.88 553 LYS A C 1
ATOM 4317 O O . LYS A 1 553 ? -8.347 2.530 -22.416 1.00 87.88 553 LYS A O 1
ATOM 4322 N N . SER A 1 554 ? -8.080 2.422 -24.635 1.00 91.12 554 SER A N 1
ATOM 4323 C CA . SER A 1 554 ? -8.445 1.003 -24.736 1.00 91.12 554 SER A CA 1
ATOM 4324 C C . SER A 1 554 ? -7.397 0.097 -24.083 1.00 91.12 554 SER A C 1
ATOM 4326 O O . SER A 1 554 ? -7.748 -0.950 -23.537 1.00 91.12 554 SER A O 1
ATOM 4328 N N . ILE A 1 555 ? -6.121 0.498 -24.102 1.00 91.56 555 ILE A N 1
ATOM 4329 C CA . ILE A 1 555 ? -5.056 -0.194 -23.368 1.00 91.56 555 ILE A CA 1
ATOM 4330 C C . ILE A 1 555 ? -5.326 -0.131 -21.860 1.00 91.56 555 ILE A C 1
ATOM 4332 O O . ILE A 1 555 ? -5.347 -1.173 -21.212 1.00 91.56 555 ILE A O 1
ATOM 4336 N N . ILE A 1 556 ? -5.592 1.061 -21.322 1.00 90.56 556 ILE A N 1
ATOM 4337 C CA . ILE A 1 556 ? -5.887 1.274 -19.898 1.00 90.56 556 ILE A CA 1
ATOM 4338 C C . ILE A 1 556 ? -7.109 0.456 -19.470 1.00 90.56 556 ILE A C 1
ATOM 4340 O O . ILE A 1 556 ? -7.032 -0.288 -18.496 1.00 90.56 556 ILE A O 1
ATOM 4344 N N . GLU A 1 557 ? -8.205 0.523 -20.230 1.00 89.06 557 GLU A N 1
ATOM 4345 C CA . GLU A 1 557 ? -9.414 -0.272 -19.974 1.00 89.06 557 GLU A CA 1
ATOM 4346 C C . GLU A 1 557 ? -9.110 -1.780 -19.948 1.00 89.06 557 GLU A C 1
ATOM 4348 O O . GLU A 1 557 ? -9.597 -2.496 -19.075 1.00 89.06 557 GLU A O 1
ATOM 4353 N N . THR A 1 558 ? -8.257 -2.262 -20.859 1.00 92.25 558 THR A N 1
ATOM 4354 C CA . THR A 1 558 ? -7.852 -3.677 -20.903 1.00 92.25 558 THR A CA 1
ATOM 4355 C C . THR A 1 558 ? -7.015 -4.070 -19.681 1.00 92.25 558 THR A C 1
ATOM 4357 O O . THR A 1 558 ? -7.226 -5.142 -19.122 1.00 92.25 558 THR A O 1
ATOM 4360 N N . ILE A 1 559 ? -6.081 -3.216 -19.248 1.00 92.25 559 ILE A N 1
ATOM 4361 C CA . ILE A 1 559 ? -5.200 -3.486 -18.099 1.00 92.25 559 ILE A CA 1
ATOM 4362 C C . ILE A 1 559 ? -5.981 -3.469 -16.776 1.00 92.25 559 ILE A C 1
ATOM 4364 O O . ILE A 1 559 ? -5.736 -4.314 -15.913 1.00 92.25 559 ILE A O 1
ATOM 4368 N N . LEU A 1 560 ? -6.931 -2.542 -16.620 1.00 89.88 560 LEU A N 1
ATOM 4369 C CA . LEU A 1 560 ? -7.779 -2.438 -15.425 1.00 89.88 560 LEU A CA 1
ATOM 4370 C C . LEU A 1 560 ? -8.807 -3.571 -15.328 1.00 89.88 560 LEU A C 1
ATOM 4372 O O . LEU A 1 560 ? -9.154 -3.991 -14.228 1.00 89.88 560 LEU A O 1
ATOM 4376 N N . ALA A 1 561 ? -9.276 -4.091 -16.464 1.00 88.62 561 ALA A N 1
ATOM 4377 C CA . ALA A 1 561 ? -10.169 -5.248 -16.497 1.00 88.62 561 ALA A CA 1
ATOM 4378 C C . ALA A 1 561 ? -9.452 -6.583 -16.208 1.00 88.62 561 ALA A C 1
ATOM 4380 O O . ALA A 1 561 ? -10.111 -7.607 -16.017 1.00 88.62 561 ALA A O 1
ATOM 4381 N N . ASP A 1 562 ? -8.116 -6.605 -16.188 1.00 91.19 562 ASP A N 1
ATOM 4382 C CA . ASP A 1 562 ? -7.344 -7.814 -15.915 1.00 91.19 562 ASP A CA 1
ATOM 4383 C C . ASP A 1 562 ? -7.421 -8.204 -14.430 1.00 91.19 562 ASP A C 1
ATOM 4385 O O . ASP A 1 562 ? -7.231 -7.385 -13.527 1.00 91.19 562 ASP A O 1
ATOM 4389 N N . ARG A 1 563 ? -7.615 -9.502 -14.169 1.00 88.19 563 ARG A N 1
ATOM 4390 C CA . ARG A 1 563 ? -7.679 -10.075 -12.814 1.00 88.19 563 ARG A CA 1
ATOM 4391 C C . ARG A 1 563 ? -6.457 -9.740 -11.951 1.00 88.19 563 ARG A C 1
ATOM 4393 O O . ARG A 1 563 ? -6.553 -9.720 -10.725 1.00 88.19 563 ARG A O 1
ATOM 4400 N N . ARG A 1 564 ? -5.286 -9.508 -12.557 1.00 91.31 564 ARG A N 1
ATOM 4401 C CA . ARG A 1 564 ? -4.051 -9.127 -11.851 1.00 91.31 564 ARG A CA 1
ATOM 4402 C C . ARG A 1 564 ? -4.179 -7.777 -11.152 1.00 91.31 564 ARG A C 1
ATOM 4404 O O . ARG A 1 564 ? -3.583 -7.616 -10.093 1.00 91.31 564 ARG A O 1
ATOM 4411 N N . TYR A 1 565 ? -4.984 -6.861 -11.690 1.00 90.94 565 TYR A N 1
ATOM 4412 C CA . TYR A 1 565 ? -5.294 -5.589 -11.044 1.00 90.94 565 TYR A CA 1
ATOM 4413 C C . TYR A 1 565 ? -6.282 -5.790 -9.891 1.00 90.94 565 TYR A C 1
ATOM 4415 O O . TYR A 1 565 ? -5.948 -5.553 -8.733 1.00 90.94 565 TYR A O 1
ATOM 4423 N N . THR A 1 566 ? -7.476 -6.307 -10.183 1.00 88.50 566 THR A N 1
ATOM 4424 C CA . THR A 1 566 ? -8.574 -6.418 -9.207 1.00 88.50 566 THR A CA 1
ATOM 4425 C C . THR A 1 566 ? -8.238 -7.312 -8.015 1.00 88.50 566 THR A C 1
ATOM 4427 O O . THR A 1 566 ? -8.617 -7.013 -6.887 1.00 88.50 566 THR A O 1
ATOM 4430 N N . SER A 1 567 ? -7.476 -8.387 -8.224 1.00 87.88 567 SER A N 1
ATOM 4431 C CA . SER A 1 567 ? -7.080 -9.306 -7.149 1.00 87.88 567 SER A CA 1
ATOM 4432 C C . SER A 1 567 ? -6.127 -8.703 -6.110 1.00 87.88 567 SER A C 1
ATOM 4434 O O . SER A 1 567 ? -5.882 -9.346 -5.093 1.00 87.88 567 SER A O 1
ATOM 4436 N N . ARG A 1 568 ? -5.570 -7.505 -6.343 1.00 87.25 568 ARG A N 1
ATOM 4437 C CA . ARG A 1 568 ? -4.808 -6.748 -5.330 1.00 87.25 568 ARG A CA 1
ATOM 4438 C C . ARG A 1 568 ? -5.707 -6.179 -4.235 1.00 87.25 568 ARG A C 1
ATOM 4440 O O . ARG A 1 568 ? -5.251 -5.961 -3.124 1.00 87.25 568 ARG A O 1
ATOM 4447 N N . PHE A 1 569 ? -6.981 -5.979 -4.553 1.00 86.62 569 PHE A N 1
ATOM 4448 C CA . PHE A 1 569 ? -7.985 -5.409 -3.658 1.00 86.62 569 PHE A CA 1
ATOM 4449 C C . PHE A 1 569 ? -8.835 -6.491 -2.975 1.00 86.62 569 PHE A C 1
ATOM 4451 O O . PHE A 1 569 ? -9.851 -6.198 -2.347 1.00 86.62 569 PHE A O 1
ATOM 4458 N N . ASN A 1 570 ? -8.433 -7.761 -3.096 1.00 88.00 570 ASN A N 1
ATOM 4459 C CA . ASN A 1 570 ? -9.090 -8.880 -2.434 1.00 88.00 570 ASN A CA 1
ATOM 4460 C C . ASN A 1 570 ? -8.680 -8.960 -0.954 1.00 88.00 570 ASN A C 1
ATOM 4462 O O . ASN A 1 570 ? -7.923 -9.840 -0.546 1.00 88.00 570 ASN A O 1
ATOM 4466 N N . LEU A 1 571 ? -9.192 -8.017 -0.166 1.00 83.56 571 LEU A N 1
ATOM 4467 C CA . LEU A 1 571 ? -8.984 -7.945 1.281 1.00 83.56 571 LEU A CA 1
ATOM 4468 C C . LEU A 1 571 ? -9.805 -8.994 2.050 1.00 83.56 571 LEU A C 1
ATOM 4470 O O . LEU A 1 571 ? -9.453 -9.359 3.165 1.00 83.56 571 LEU A O 1
ATOM 4474 N N . ILE A 1 572 ? -10.887 -9.503 1.452 1.00 86.06 572 ILE A N 1
ATOM 4475 C CA . ILE A 1 572 ? -11.791 -10.470 2.095 1.00 86.06 572 ILE A CA 1
ATOM 4476 C C . ILE A 1 572 ? -11.088 -11.814 2.306 1.00 86.06 572 ILE A C 1
ATOM 4478 O O . ILE A 1 572 ? -11.261 -12.442 3.344 1.00 86.06 572 ILE A O 1
ATOM 4482 N N . TRP A 1 573 ? -10.285 -12.248 1.331 1.00 86.69 573 TRP A N 1
ATOM 4483 C CA . TRP A 1 573 ? -9.652 -13.570 1.325 1.00 86.69 573 TRP A CA 1
ATOM 4484 C C . TRP A 1 573 ? -8.124 -13.504 1.431 1.00 86.69 573 TRP A C 1
ATOM 4486 O O . TRP A 1 573 ? -7.435 -14.433 0.988 1.00 86.69 573 TRP A O 1
ATOM 4496 N N . SER A 1 574 ? -7.579 -12.403 1.961 1.00 81.62 574 SER A N 1
ATOM 4497 C CA . SER A 1 574 ? -6.129 -12.229 2.121 1.00 81.62 574 SER A CA 1
ATOM 4498 C C . SER A 1 574 ? -5.546 -13.235 3.116 1.00 81.62 574 SER A C 1
ATOM 4500 O O . SER A 1 574 ? -4.469 -13.773 2.879 1.00 81.62 574 SER A O 1
ATOM 4502 N N . GLU A 1 575 ? -6.301 -13.556 4.170 1.00 81.31 575 GLU A N 1
ATOM 4503 C CA . GLU A 1 575 ? -5.892 -14.485 5.230 1.00 81.31 575 GLU A CA 1
ATOM 4504 C C . GLU A 1 575 ? -6.352 -15.935 4.992 1.00 81.31 575 GLU A C 1
ATOM 4506 O O . GLU A 1 575 ? -5.955 -16.840 5.730 1.00 81.31 575 GLU A O 1
ATOM 4511 N N . ALA A 1 576 ? -7.131 -16.197 3.940 1.00 85.88 576 ALA A N 1
ATOM 4512 C CA . ALA A 1 576 ? -7.699 -17.520 3.698 1.00 85.88 576 ALA A CA 1
ATOM 4513 C C . ALA A 1 576 ? -6.627 -18.599 3.482 1.00 85.88 576 ALA A C 1
ATOM 4515 O O . ALA A 1 576 ? -5.534 -18.352 2.961 1.00 85.88 576 ALA A O 1
ATOM 4516 N N . ASP A 1 577 ? -6.911 -19.819 3.939 1.00 86.00 577 ASP A N 1
ATOM 4517 C CA . ASP A 1 577 ? -5.969 -20.933 3.859 1.00 86.00 577 ASP A CA 1
ATOM 4518 C C . ASP A 1 577 ? -5.925 -21.520 2.452 1.00 86.00 577 ASP A C 1
ATOM 4520 O O . ASP A 1 577 ? -6.962 -21.875 1.901 1.00 86.00 577 ASP A O 1
ATOM 4524 N N . GLU A 1 578 ? -4.727 -21.670 1.887 1.00 90.06 578 GLU A N 1
ATOM 4525 C CA . GLU A 1 578 ? -4.544 -22.383 0.623 1.00 90.06 578 GLU A CA 1
ATOM 4526 C C . GLU A 1 578 ? -4.823 -23.880 0.790 1.00 90.06 578 GLU A C 1
ATOM 4528 O O . GLU A 1 578 ? -4.521 -24.489 1.822 1.00 90.06 578 GLU A O 1
ATOM 4533 N N . VAL A 1 579 ? -5.398 -24.482 -0.248 1.00 91.38 579 VAL A N 1
ATOM 4534 C CA . VAL A 1 579 ? -5.752 -25.900 -0.261 1.00 91.38 579 VAL A CA 1
ATOM 4535 C C . VAL A 1 579 ? -4.602 -26.711 -0.847 1.00 91.38 579 VAL A C 1
ATOM 4537 O O . VAL A 1 579 ? -4.187 -26.520 -1.992 1.00 91.38 579 VAL A O 1
ATOM 4540 N N . GLU A 1 580 ? -4.104 -27.665 -0.062 1.00 90.06 580 GLU A N 1
ATOM 4541 C CA . GLU A 1 580 ? -3.021 -28.551 -0.482 1.00 90.06 580 GLU A CA 1
ATOM 4542 C C . GLU A 1 580 ? -3.399 -29.319 -1.760 1.00 90.06 580 GLU A C 1
ATOM 4544 O O . GLU A 1 580 ? -4.493 -29.875 -1.871 1.00 90.06 580 GLU A O 1
ATOM 4549 N N . ASN A 1 581 ? -2.483 -29.364 -2.732 1.00 89.38 581 ASN A N 1
ATOM 4550 C CA . ASN A 1 581 ? -2.667 -30.015 -4.036 1.00 89.38 581 ASN A CA 1
ATOM 4551 C C . ASN A 1 581 ? -3.801 -29.440 -4.917 1.00 89.38 581 ASN A C 1
ATOM 4553 O O . ASN A 1 581 ? -4.155 -30.055 -5.923 1.00 89.38 581 ASN A O 1
ATOM 4557 N N . ALA A 1 582 ? -4.330 -28.253 -4.603 1.00 90.50 582 ALA A N 1
ATOM 4558 C CA . ALA A 1 582 ? -5.311 -27.549 -5.429 1.00 90.50 582 ALA A CA 1
ATOM 4559 C C . ALA A 1 582 ? -4.900 -26.073 -5.627 1.00 90.50 582 ALA A C 1
ATOM 4561 O O . ALA A 1 582 ? -5.366 -25.191 -4.907 1.00 90.50 582 ALA A O 1
ATOM 4562 N N . PRO A 1 583 ? -4.029 -25.769 -6.610 1.00 87.00 583 PRO A N 1
ATOM 4563 C CA . PRO A 1 583 ? -3.560 -24.406 -6.853 1.00 87.00 583 PRO A CA 1
ATOM 4564 C C . PRO A 1 583 ? -4.712 -23.415 -7.046 1.00 87.00 583 PRO A C 1
ATOM 4566 O O . PRO A 1 583 ? -5.662 -23.699 -7.779 1.00 87.00 583 PRO A O 1
ATOM 4569 N N . ASN A 1 584 ? -4.587 -22.229 -6.447 1.00 87.50 584 ASN A N 1
ATOM 4570 C CA . ASN A 1 584 ? -5.595 -21.158 -6.416 1.00 87.50 584 ASN A CA 1
ATOM 4571 C C . ASN A 1 584 ? -6.876 -21.452 -5.620 1.00 87.50 584 ASN A C 1
ATOM 4573 O O . ASN A 1 584 ? -7.735 -20.573 -5.531 1.00 87.50 584 ASN A O 1
ATOM 4577 N N . TRP A 1 585 ? -7.033 -22.655 -5.068 1.00 93.81 585 TRP A N 1
ATOM 4578 C CA . TRP A 1 585 ? -8.126 -22.932 -4.152 1.00 93.81 585 TRP A CA 1
ATOM 4579 C C . TRP A 1 585 ? -7.738 -22.512 -2.748 1.00 93.81 585 TRP A C 1
ATOM 4581 O O . TRP A 1 585 ? -6.643 -22.798 -2.261 1.00 93.81 585 TRP A O 1
ATOM 4591 N N . LYS A 1 586 ? -8.684 -21.849 -2.103 1.00 93.44 586 LYS A N 1
ATOM 4592 C CA . LYS A 1 586 ? -8.625 -21.437 -0.718 1.00 93.44 586 LYS A CA 1
ATOM 4593 C C . LYS A 1 586 ? -9.793 -22.042 0.045 1.00 93.44 586 LYS A C 1
ATOM 4595 O O . LYS A 1 586 ? -10.779 -22.506 -0.536 1.00 93.44 586 LYS A O 1
ATOM 4600 N N . SER A 1 587 ? -9.672 -22.054 1.359 1.00 90.38 587 SER A N 1
ATOM 4601 C CA . SER A 1 587 ? -10.717 -22.513 2.254 1.00 90.38 587 SER A CA 1
ATOM 4602 C C . SER A 1 587 ? -10.849 -21.587 3.442 1.00 90.38 587 SER A C 1
ATOM 4604 O O . SER A 1 587 ? -9.849 -21.141 4.002 1.00 90.38 587 SER A O 1
ATOM 4606 N N . GLU A 1 588 ? -12.093 -21.376 3.842 1.00 87.12 588 GLU A N 1
ATOM 4607 C CA . GLU A 1 588 ? -12.443 -20.693 5.074 1.00 87.12 588 GLU A CA 1
ATOM 4608 C C . GLU A 1 588 ? -13.355 -21.563 5.924 1.00 87.12 588 GLU A C 1
ATOM 4610 O O 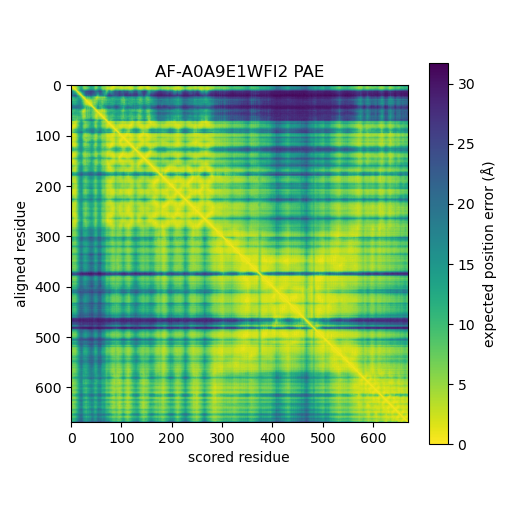. GLU A 1 588 ? -14.225 -22.276 5.419 1.00 87.12 588 GLU A O 1
ATOM 4615 N N . SER A 1 589 ? -13.172 -21.509 7.241 1.00 81.81 589 SER A N 1
ATOM 4616 C CA . SER A 1 589 ? -13.856 -22.437 8.151 1.00 81.81 589 SER A CA 1
ATOM 4617 C C . SER A 1 589 ? -15.379 -22.247 8.182 1.00 81.81 589 SER A C 1
ATOM 4619 O O . SER A 1 589 ? -16.117 -23.198 8.474 1.00 81.81 589 SER A O 1
ATOM 4621 N N . TRP A 1 590 ? -15.830 -21.027 7.897 1.00 84.75 590 TRP A N 1
ATOM 4622 C CA . TRP A 1 590 ? -17.227 -20.617 7.849 1.00 84.75 590 TRP A CA 1
ATOM 4623 C C . TRP A 1 590 ? -17.774 -20.643 6.417 1.00 84.75 590 TRP A C 1
ATOM 4625 O O . TRP A 1 590 ? -18.896 -21.099 6.212 1.00 84.75 590 TRP A O 1
ATOM 4635 N N . PHE A 1 591 ? -16.982 -20.208 5.430 1.00 88.88 591 PHE A N 1
ATOM 4636 C CA . PHE A 1 591 ? -17.436 -20.063 4.046 1.00 88.88 591 PHE A CA 1
ATOM 4637 C C . PHE A 1 591 ? -17.348 -21.377 3.260 1.00 88.88 591 PHE A C 1
ATOM 4639 O O . PHE A 1 591 ? -18.258 -21.698 2.506 1.00 88.88 591 PHE A O 1
ATOM 4646 N N . GLY A 1 592 ? -16.324 -22.198 3.506 1.00 90.12 592 GLY A N 1
ATOM 4647 C CA . GLY A 1 592 ? -16.041 -23.424 2.756 1.00 90.12 592 GLY A CA 1
ATOM 4648 C C . GLY A 1 592 ? -14.916 -23.235 1.739 1.00 90.12 592 GLY A C 1
ATOM 4649 O O . GLY A 1 592 ? -14.057 -22.373 1.915 1.00 90.12 592 GLY A O 1
ATOM 4650 N N . TYR A 1 593 ? -14.899 -24.067 0.695 1.00 94.00 593 TYR A N 1
ATOM 4651 C CA . TYR A 1 593 ? -13.867 -24.054 -0.343 1.00 94.00 593 TYR A CA 1
ATOM 4652 C C . TYR A 1 593 ? -14.254 -23.161 -1.526 1.00 94.00 593 TYR A C 1
ATOM 4654 O O . TYR A 1 593 ? -15.384 -23.203 -2.027 1.00 94.00 593 TYR A O 1
ATOM 4662 N N . PHE A 1 594 ? -13.299 -22.371 -2.008 1.00 95.06 594 PHE A N 1
ATOM 4663 C CA . PHE A 1 594 ? -13.500 -21.455 -3.125 1.00 95.06 594 PHE A CA 1
ATOM 4664 C C . PHE A 1 594 ? -12.200 -21.158 -3.879 1.00 95.06 594 PHE A C 1
ATOM 4666 O O . PHE A 1 594 ? -11.107 -21.395 -3.381 1.00 95.06 594 PHE A O 1
ATOM 4673 N N . MET A 1 595 ? -12.316 -20.617 -5.089 1.00 94.56 595 MET A N 1
ATOM 4674 C CA . MET A 1 595 ? -11.202 -20.159 -5.916 1.00 94.56 595 MET A CA 1
ATOM 4675 C C . MET A 1 595 ? -11.392 -18.676 -6.240 1.00 94.56 595 MET A C 1
ATOM 4677 O O . MET A 1 595 ? -12.368 -18.296 -6.889 1.00 94.56 595 MET A O 1
ATOM 4681 N N . ASP A 1 596 ? -10.449 -17.839 -5.816 1.00 92.38 596 ASP A N 1
ATOM 4682 C CA . ASP A 1 596 ? -10.489 -16.375 -5.944 1.00 92.38 596 ASP A CA 1
ATOM 4683 C C . ASP A 1 596 ? -9.537 -15.830 -7.024 1.00 92.38 596 ASP A C 1
ATOM 4685 O O . ASP A 1 596 ? -9.343 -14.622 -7.154 1.00 92.38 596 ASP A O 1
ATOM 4689 N N . SER A 1 597 ? -8.976 -16.705 -7.864 1.00 89.19 597 SER A N 1
ATOM 4690 C CA . SER A 1 597 ? -8.022 -16.323 -8.913 1.00 89.19 597 SER A CA 1
ATOM 4691 C C . SER A 1 597 ? -8.582 -15.365 -9.968 1.00 89.19 597 SER A C 1
ATOM 4693 O O . SER A 1 597 ? -7.804 -14.818 -10.749 1.00 89.19 597 SER A O 1
ATOM 4695 N N . HIS A 1 598 ? -9.905 -15.193 -10.024 1.00 90.50 598 HIS A N 1
ATOM 4696 C CA . HIS A 1 598 ? -10.626 -14.314 -10.950 1.00 90.50 598 HIS A CA 1
ATOM 4697 C C . HIS A 1 598 ? -11.371 -13.185 -10.219 1.00 90.50 598 HIS A C 1
ATOM 4699 O O . HIS A 1 598 ? -12.320 -12.624 -10.770 1.00 90.50 598 HIS A O 1
ATOM 4705 N N . PHE A 1 599 ? -10.958 -12.861 -8.986 1.00 91.19 599 PHE A N 1
ATOM 4706 C CA . PHE A 1 599 ? -11.560 -11.802 -8.176 1.00 91.19 599 PHE A CA 1
ATOM 4707 C C . PHE A 1 599 ? -11.798 -10.530 -9.016 1.00 91.19 599 PHE A C 1
ATOM 4709 O O . PHE A 1 599 ? -10.892 -10.133 -9.752 1.00 91.19 599 PHE A O 1
ATOM 4716 N N . PRO A 1 600 ? -12.981 -9.890 -8.959 1.00 92.75 600 PRO A N 1
ATOM 4717 C CA . PRO A 1 600 ? -14.051 -10.043 -7.960 1.00 92.75 600 PRO A CA 1
ATOM 4718 C C . PRO A 1 600 ? -14.985 -11.244 -8.167 1.00 92.75 600 PRO A C 1
ATOM 4720 O O . PRO A 1 600 ? -15.850 -11.490 -7.325 1.00 92.75 600 PRO A O 1
ATOM 4723 N N . TRP A 1 601 ? -14.825 -12.004 -9.253 1.00 94.00 601 TRP A N 1
ATOM 4724 C CA . TRP A 1 601 ? -15.519 -13.276 -9.422 1.00 94.00 601 TRP A CA 1
ATOM 4725 C C . TRP A 1 601 ? -14.803 -14.376 -8.642 1.00 94.00 601 TRP A C 1
ATOM 4727 O O . TRP A 1 601 ? -13.627 -14.667 -8.862 1.00 94.00 601 TRP A O 1
ATOM 4737 N N . VAL A 1 602 ? -15.535 -15.011 -7.738 1.00 94.81 602 VAL A N 1
ATOM 4738 C CA . VAL A 1 602 ? -15.058 -16.127 -6.925 1.00 94.81 602 VAL A CA 1
ATOM 4739 C C . VAL A 1 602 ? -15.870 -17.356 -7.298 1.00 94.81 602 VAL A C 1
ATOM 4741 O O . VAL A 1 602 ? -17.096 -17.300 -7.373 1.00 94.81 602 VAL A O 1
ATOM 4744 N N . PHE A 1 603 ? -15.203 -18.478 -7.549 1.00 95.38 603 PHE A N 1
ATOM 4745 C CA . PHE A 1 603 ? -15.891 -19.748 -7.746 1.00 95.38 603 PHE A CA 1
ATOM 4746 C C . PHE A 1 603 ? -15.993 -20.471 -6.407 1.00 95.38 603 PHE A C 1
ATOM 4748 O O . PHE A 1 603 ? -14.987 -20.920 -5.869 1.00 95.38 603 PHE A O 1
ATOM 4755 N N . HIS A 1 604 ? -17.197 -20.573 -5.858 1.00 94.38 604 HIS A N 1
ATOM 4756 C CA . HIS A 1 604 ? -17.464 -21.232 -4.585 1.00 94.38 604 HIS A CA 1
ATOM 4757 C C . HIS A 1 604 ? -18.043 -22.634 -4.812 1.00 94.38 604 HIS A C 1
ATOM 4759 O O . HIS A 1 604 ? -18.992 -22.788 -5.582 1.00 94.38 604 HIS A O 1
ATOM 4765 N N . GLU A 1 605 ? -17.536 -23.640 -4.091 1.00 92.81 605 GLU A N 1
ATOM 4766 C CA . GLU A 1 605 ? -17.904 -25.066 -4.207 1.00 92.81 605 GLU A CA 1
ATOM 4767 C C . GLU A 1 605 ? -19.415 -25.301 -4.372 1.00 92.81 605 GLU A C 1
ATOM 4769 O O . GLU A 1 605 ? -19.851 -26.039 -5.253 1.00 92.81 605 GLU A O 1
ATOM 4774 N N . ASN A 1 606 ? -20.223 -24.655 -3.527 1.00 91.38 606 ASN A N 1
ATOM 4775 C CA . ASN A 1 606 ? -21.665 -24.904 -3.448 1.00 91.38 606 ASN A CA 1
ATOM 4776 C C . ASN A 1 606 ? -22.506 -23.861 -4.212 1.00 91.38 606 ASN A C 1
ATOM 4778 O O . ASN A 1 606 ? -23.630 -24.136 -4.648 1.00 91.38 606 ASN A O 1
ATOM 4782 N N . LEU A 1 607 ? -21.970 -22.649 -4.389 1.00 91.88 607 LEU A N 1
ATOM 4783 C CA . LEU A 1 607 ? -22.706 -21.511 -4.962 1.00 91.88 607 LEU A CA 1
ATOM 4784 C C . LEU A 1 607 ? -22.377 -21.281 -6.444 1.00 91.88 607 LEU A C 1
ATOM 4786 O O . LEU A 1 607 ? -23.130 -20.580 -7.116 1.00 91.88 607 LEU A O 1
ATOM 4790 N N . GLY A 1 608 ? -21.323 -21.914 -6.967 1.00 93.81 608 GLY A N 1
ATOM 4791 C CA . GLY A 1 608 ? -20.800 -21.644 -8.301 1.00 93.81 608 GLY A CA 1
ATOM 4792 C C . GLY A 1 608 ? -20.087 -20.294 -8.353 1.00 93.81 608 GLY A C 1
ATOM 4793 O O . GLY A 1 608 ? -19.483 -19.865 -7.370 1.00 93.81 608 GLY A O 1
ATOM 4794 N N . TRP A 1 609 ? -20.159 -19.620 -9.499 1.00 95.75 609 TRP A N 1
ATOM 4795 C CA . TRP A 1 609 ? -19.620 -18.271 -9.646 1.00 95.75 609 TRP A CA 1
ATOM 4796 C C . TRP A 1 609 ? -20.445 -17.263 -8.850 1.00 95.75 609 TRP A C 1
ATOM 4798 O O . TRP A 1 609 ? -21.655 -17.129 -9.042 1.00 95.75 609 TRP A O 1
ATOM 4808 N N . ILE A 1 610 ? -19.764 -16.540 -7.970 1.00 95.62 610 ILE A N 1
ATOM 4809 C CA . ILE A 1 610 ? -20.314 -15.416 -7.226 1.00 95.62 610 ILE A CA 1
ATOM 4810 C C . ILE A 1 610 ? -19.492 -14.162 -7.499 1.00 95.62 610 ILE A C 1
ATOM 4812 O O . ILE A 1 610 ? -18.275 -14.228 -7.663 1.00 95.62 610 ILE A O 1
ATOM 4816 N N . TYR A 1 611 ? -20.160 -13.018 -7.542 1.00 94.50 611 TYR A N 1
ATOM 4817 C CA . TYR A 1 611 ? -19.517 -11.722 -7.722 1.00 94.50 611 TYR A CA 1
ATOM 4818 C C . TYR A 1 611 ? -19.499 -10.965 -6.403 1.00 94.50 611 TYR A C 1
ATOM 4820 O O . TYR A 1 611 ? -20.556 -10.694 -5.830 1.00 94.50 611 TYR A O 1
ATOM 4828 N N . ILE A 1 612 ? -18.309 -10.629 -5.921 1.00 92.62 612 ILE A N 1
ATOM 4829 C CA . ILE A 1 612 ? -18.110 -9.988 -4.624 1.00 92.62 612 ILE A CA 1
ATOM 4830 C C . ILE A 1 612 ? -18.299 -8.468 -4.734 1.00 92.62 612 ILE A C 1
ATOM 4832 O O . ILE A 1 612 ? -17.719 -7.812 -5.599 1.00 92.62 612 ILE A O 1
ATOM 4836 N N . ALA A 1 613 ? -19.098 -7.900 -3.830 1.00 90.19 613 ALA A N 1
ATOM 4837 C CA . ALA A 1 613 ? -19.341 -6.465 -3.692 1.00 90.19 613 ALA A CA 1
ATOM 4838 C C . ALA A 1 613 ? -19.064 -6.014 -2.251 1.00 90.19 613 ALA A C 1
ATOM 4840 O O . ALA A 1 613 ? -19.955 -5.602 -1.508 1.00 90.19 613 ALA A O 1
ATOM 4841 N N . GLY A 1 614 ? -17.806 -6.137 -1.844 1.00 84.94 614 GLY A N 1
ATOM 4842 C CA . GLY A 1 614 ? -17.332 -5.725 -0.533 1.00 84.94 614 GLY A CA 1
ATOM 4843 C C . GLY A 1 614 ? -15.834 -5.947 -0.391 1.00 84.94 614 GLY A C 1
ATOM 4844 O O . GLY A 1 614 ? -15.190 -6.495 -1.284 1.00 84.94 614 GLY A O 1
ATOM 4845 N N . VAL A 1 615 ? -15.308 -5.514 0.748 1.00 79.88 615 VAL A N 1
ATOM 4846 C CA . VAL A 1 615 ? -13.878 -5.582 1.099 1.00 79.88 615 VAL A CA 1
ATOM 4847 C C . VAL A 1 615 ? -13.641 -6.081 2.523 1.00 79.88 615 VAL A C 1
ATOM 4849 O O . VAL A 1 615 ? -12.516 -6.427 2.857 1.00 79.88 615 VAL A O 1
ATOM 4852 N N . SER A 1 616 ? -14.676 -6.142 3.371 1.00 82.06 616 SER A N 1
ATOM 4853 C CA . SER A 1 616 ? -14.512 -6.623 4.742 1.00 82.06 616 SER A CA 1
ATOM 4854 C C . SER A 1 616 ? -14.554 -8.154 4.786 1.00 82.06 616 SER A C 1
ATOM 4856 O O . SER A 1 616 ? -15.543 -8.732 4.330 1.00 82.06 616 SER A O 1
ATOM 4858 N N . PRO A 1 617 ? -13.552 -8.821 5.388 1.00 71.75 617 PRO A N 1
ATOM 4859 C CA . PRO A 1 617 ? -13.570 -10.274 5.582 1.00 71.75 617 PRO A CA 1
ATOM 4860 C C . PRO A 1 617 ? -14.711 -10.729 6.505 1.00 71.75 617 PRO A C 1
ATOM 4862 O O . PRO A 1 617 ? -15.183 -11.859 6.417 1.00 71.75 617 PRO A O 1
ATOM 4865 N N . SER A 1 618 ? -15.201 -9.835 7.371 1.00 76.69 618 SER A N 1
ATOM 4866 C CA . SER A 1 618 ? -16.231 -10.165 8.360 1.00 76.69 618 SER A CA 1
ATOM 4867 C C . SER A 1 618 ? -17.651 -10.184 7.794 1.00 76.69 618 SER A C 1
ATOM 4869 O O . SER A 1 618 ? -18.482 -10.939 8.293 1.00 76.69 618 SER A O 1
ATOM 4871 N N . GLN A 1 619 ? -17.952 -9.376 6.771 1.00 86.06 619 GLN A N 1
ATOM 4872 C CA . GLN A 1 619 ? -19.276 -9.290 6.151 1.00 86.06 619 GLN A CA 1
ATOM 4873 C C . GLN A 1 619 ? -19.231 -8.561 4.807 1.00 86.06 619 GLN A C 1
ATOM 4875 O O . GLN A 1 619 ? -18.557 -7.543 4.659 1.00 86.06 619 GLN A O 1
ATOM 4880 N N . PHE A 1 620 ? -19.984 -9.047 3.822 1.00 90.38 620 PHE A N 1
ATOM 4881 C CA . PHE A 1 620 ? -20.017 -8.463 2.483 1.00 90.38 620 PHE A CA 1
ATOM 4882 C C . PHE A 1 620 ? -21.274 -8.864 1.705 1.00 90.38 620 PHE A C 1
ATOM 4884 O O . PHE A 1 620 ? -21.943 -9.861 1.989 1.00 90.38 620 PHE A O 1
ATOM 4891 N N . TRP A 1 621 ? -21.587 -8.066 0.684 1.00 93.00 621 TRP A N 1
ATOM 4892 C CA . TRP A 1 621 ? -22.560 -8.434 -0.337 1.00 93.00 621 TRP A CA 1
ATOM 4893 C C . TRP A 1 621 ? -21.895 -9.276 -1.419 1.00 93.00 621 TRP A C 1
ATOM 4895 O O . TRP A 1 621 ? -20.759 -9.016 -1.819 1.00 93.00 621 TRP A O 1
ATOM 4905 N N . PHE A 1 622 ? -22.627 -10.248 -1.948 1.00 94.56 622 PHE A N 1
ATOM 4906 C CA . PHE A 1 622 ? -22.257 -10.926 -3.178 1.00 94.56 622 PHE A CA 1
ATOM 4907 C C . PHE A 1 622 ? -23.490 -11.255 -4.017 1.00 94.56 622 PHE A C 1
ATOM 4909 O O . PHE A 1 622 ? -24.599 -11.433 -3.509 1.00 94.56 622 PHE A O 1
ATOM 4916 N N . TYR A 1 623 ? -23.291 -11.320 -5.326 1.00 96.12 623 TYR A N 1
ATOM 4917 C CA . TYR A 1 623 ? -24.290 -11.805 -6.263 1.00 96.12 623 TYR A CA 1
ATOM 4918 C C . TYR A 1 623 ? -24.025 -13.273 -6.574 1.00 96.12 623 TYR A C 1
ATOM 4920 O O . TYR A 1 623 ? -22.894 -13.651 -6.867 1.00 96.12 623 TYR A O 1
ATOM 4928 N N . SER A 1 624 ? -25.070 -14.091 -6.551 1.00 94.44 624 SER A N 1
ATOM 4929 C CA . SER A 1 624 ? -25.062 -15.457 -7.071 1.00 94.44 624 SER A CA 1
ATOM 4930 C C . SER A 1 624 ? -26.168 -15.590 -8.106 1.00 94.44 624 SER A C 1
ATOM 4932 O O . SER A 1 624 ? -27.281 -15.128 -7.871 1.00 94.44 624 SER A O 1
ATOM 4934 N N . GLU A 1 625 ? -25.916 -16.289 -9.212 1.00 91.56 625 GLU A N 1
ATOM 4935 C CA . GLU A 1 625 ? -26.973 -16.594 -10.188 1.00 91.56 625 GLU A CA 1
ATOM 4936 C C . GLU A 1 625 ? -28.148 -17.359 -9.558 1.00 91.56 625 GLU A C 1
ATOM 4938 O O . GLU A 1 625 ? -29.295 -17.177 -9.958 1.00 91.56 625 GLU A O 1
ATOM 4943 N N . LYS A 1 626 ? -27.872 -18.171 -8.529 1.00 89.56 626 LYS A N 1
ATOM 4944 C CA . LYS A 1 626 ? -28.867 -18.990 -7.825 1.00 89.56 626 LYS A CA 1
ATOM 4945 C C . LYS A 1 626 ? -29.725 -18.187 -6.845 1.00 89.56 626 LYS A C 1
ATOM 4947 O O . LYS A 1 626 ? -30.889 -18.512 -6.639 1.00 89.56 626 LYS A O 1
ATOM 4952 N N . LEU A 1 627 ? -29.146 -17.171 -6.198 1.00 92.81 627 LEU A N 1
ATOM 4953 C CA . LEU A 1 627 ? -29.759 -16.483 -5.047 1.00 92.81 627 LEU A CA 1
ATOM 4954 C C . LEU A 1 627 ? -30.034 -14.988 -5.287 1.00 92.81 627 LEU A C 1
ATOM 4956 O O . LEU A 1 627 ? -30.734 -14.350 -4.498 1.00 92.81 627 LEU A O 1
ATOM 4960 N N . GLY A 1 628 ? -29.501 -14.416 -6.367 1.00 94.56 628 GLY A N 1
ATOM 4961 C CA . GLY A 1 628 ? -29.442 -12.975 -6.588 1.00 94.56 628 GLY A CA 1
ATOM 4962 C C . GLY A 1 628 ? -28.436 -12.288 -5.662 1.00 94.56 628 GLY A C 1
ATOM 4963 O O . GLY A 1 628 ? -27.429 -12.876 -5.266 1.00 94.56 628 GLY A O 1
ATOM 4964 N N . TRP A 1 629 ? -28.709 -11.026 -5.324 1.00 96.06 629 TRP A N 1
ATOM 4965 C CA . TRP A 1 629 ? -27.912 -10.261 -4.363 1.00 96.06 629 TRP A CA 1
ATOM 4966 C C . TRP A 1 629 ? -28.240 -10.672 -2.932 1.00 96.06 629 TRP A C 1
ATOM 4968 O O . TRP A 1 629 ? -29.377 -10.506 -2.472 1.00 96.06 629 TRP A O 1
ATOM 4978 N N . VAL A 1 630 ? -27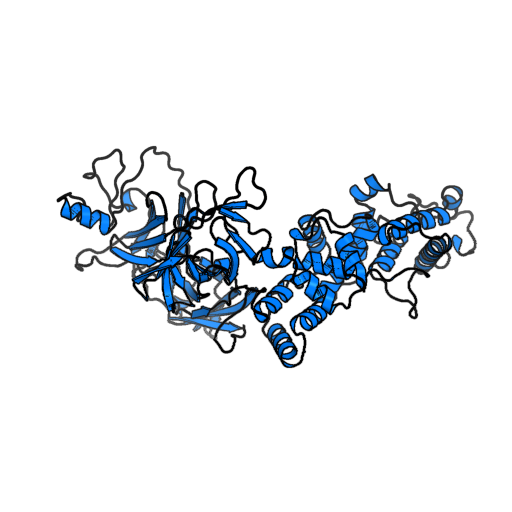.227 -11.164 -2.230 1.00 95.88 630 VAL A N 1
ATOM 4979 C CA . VAL A 1 630 ? -27.317 -11.599 -0.841 1.00 95.88 630 VAL A CA 1
ATOM 4980 C C . VAL A 1 630 ? -26.184 -11.004 -0.014 1.00 95.88 630 VAL A C 1
ATOM 4982 O O . VAL A 1 630 ? -25.082 -10.775 -0.511 1.00 95.88 630 VAL A O 1
ATOM 4985 N N . TRP A 1 631 ? -26.466 -10.744 1.254 1.00 93.94 631 TRP A N 1
ATOM 4986 C CA . TRP A 1 631 ? -25.491 -10.289 2.235 1.00 93.94 631 TRP A CA 1
ATOM 4987 C C . TRP A 1 631 ? -25.270 -11.365 3.280 1.00 93.94 631 TRP A C 1
ATOM 4989 O O . TRP A 1 631 ? -26.226 -11.991 3.740 1.00 93.94 631 TRP A O 1
ATOM 4999 N N . SER A 1 632 ? -24.017 -11.572 3.653 1.00 92.25 632 SER A N 1
ATOM 5000 C CA . SER A 1 632 ? -23.641 -12.502 4.707 1.00 92.25 632 SER A CA 1
ATOM 5001 C C . SER A 1 632 ? -22.328 -12.067 5.327 1.00 92.25 632 SER A C 1
ATOM 5003 O O . SER A 1 632 ? -21.628 -11.198 4.812 1.00 92.25 632 SER A O 1
ATOM 5005 N N . GLY A 1 633 ? -21.971 -12.722 6.417 1.00 87.56 633 GLY A N 1
ATOM 5006 C CA . GLY A 1 633 ? -20.674 -12.563 7.031 1.00 87.56 633 GLY A CA 1
ATOM 5007 C C . GLY A 1 633 ? -20.278 -13.772 7.846 1.00 87.56 633 GLY A C 1
ATOM 5008 O O . GLY A 1 633 ? -21.040 -14.731 7.982 1.00 87.56 633 GLY A O 1
ATOM 5009 N N . LEU A 1 634 ? -19.093 -13.653 8.416 1.00 83.69 634 LEU A N 1
ATOM 5010 C CA . LEU A 1 634 ? -18.416 -14.598 9.279 1.00 83.69 634 LEU A CA 1
ATOM 5011 C C . LEU A 1 634 ? -19.330 -15.186 10.369 1.00 83.69 634 LEU A C 1
ATOM 5013 O O . LEU A 1 634 ? -19.373 -16.395 10.571 1.00 83.69 634 LEU A O 1
ATOM 5017 N N . THR A 1 635 ? -20.103 -14.325 11.032 1.00 82.88 635 THR A N 1
ATOM 5018 C CA . THR A 1 635 ? -21.011 -14.675 12.139 1.00 82.88 635 THR A CA 1
ATOM 5019 C C . THR A 1 635 ? -22.443 -14.992 11.696 1.00 82.88 635 THR A C 1
ATOM 5021 O O . THR A 1 635 ? -23.262 -15.403 12.515 1.00 82.88 635 THR A O 1
ATOM 5024 N N . HIS A 1 636 ? -22.759 -14.810 10.410 1.00 88.44 636 HIS A N 1
ATOM 5025 C CA . HIS A 1 636 ? -24.119 -14.940 9.879 1.00 88.44 636 HIS A CA 1
ATOM 5026 C C . HIS A 1 636 ? -24.286 -16.168 8.981 1.00 88.44 636 HIS A C 1
ATOM 5028 O O . HIS A 1 636 ? -25.336 -16.805 9.007 1.00 88.44 636 HIS A O 1
ATOM 5034 N N . TYR A 1 637 ? -23.271 -16.537 8.199 1.00 89.69 637 TYR A N 1
ATOM 5035 C CA . TYR A 1 637 ? -23.359 -17.656 7.264 1.00 89.69 637 TYR A CA 1
ATOM 5036 C C . TYR A 1 637 ? -23.662 -18.976 8.007 1.00 89.69 637 TYR A C 1
ATOM 5038 O O . TYR A 1 637 ? -23.051 -19.241 9.043 1.00 89.69 637 TYR A O 1
ATOM 5046 N N . PRO A 1 638 ? -24.576 -19.842 7.522 1.00 92.31 638 PRO A N 1
ATOM 5047 C CA . PRO A 1 638 ? -25.232 -19.852 6.208 1.00 92.31 638 PRO A CA 1
ATOM 5048 C C . PRO A 1 638 ? -26.563 -19.074 6.133 1.00 92.31 638 PRO A C 1
ATOM 5050 O O . PRO A 1 638 ? -27.332 -19.263 5.187 1.00 92.31 638 PRO A O 1
ATOM 5053 N N . PHE A 1 639 ? -26.874 -18.217 7.108 1.00 94.56 639 PHE A N 1
ATOM 5054 C CA . PHE A 1 639 ? -27.976 -17.264 6.983 1.00 94.56 639 PHE A CA 1
ATOM 5055 C C . PHE A 1 639 ? -27.540 -16.085 6.119 1.00 94.56 639 PHE A C 1
ATOM 5057 O O . PHE A 1 639 ? -26.497 -15.479 6.349 1.00 94.56 639 PHE A O 1
ATOM 5064 N N . LEU A 1 640 ? -28.356 -15.756 5.123 1.00 95.56 640 LEU A N 1
ATOM 5065 C CA . LEU A 1 640 ? -28.086 -14.701 4.157 1.00 95.56 640 LEU A CA 1
ATOM 5066 C C . LEU A 1 640 ? -29.253 -13.716 4.167 1.00 95.56 640 LEU A C 1
ATOM 5068 O O . LEU A 1 640 ? -30.411 -14.130 4.166 1.00 95.56 640 LEU A O 1
ATOM 5072 N N . TYR A 1 641 ? -28.993 -12.417 4.132 1.00 96.19 641 TYR A N 1
ATOM 5073 C CA . TYR A 1 641 ? -30.048 -11.442 3.873 1.00 96.19 641 TYR A CA 1
ATOM 5074 C C . TYR A 1 641 ? -30.230 -11.297 2.359 1.00 96.19 641 TYR A C 1
ATOM 5076 O O . TYR A 1 641 ? -29.304 -10.904 1.654 1.00 96.19 641 TYR A O 1
ATOM 5084 N N . SER A 1 642 ? -31.412 -11.631 1.836 1.00 95.94 642 SER A N 1
ATOM 5085 C CA . SER A 1 642 ? -31.702 -11.589 0.399 1.00 95.94 642 SER A CA 1
ATOM 5086 C C . SER A 1 642 ? -32.337 -10.264 -0.002 1.00 95.94 642 SER A C 1
ATOM 5088 O O . SER A 1 642 ? -33.413 -9.898 0.478 1.00 95.94 642 SER A O 1
ATOM 5090 N N . ASN A 1 643 ? -31.720 -9.574 -0.964 1.00 95.81 643 ASN A N 1
ATOM 5091 C CA . ASN A 1 643 ? -32.290 -8.360 -1.541 1.00 95.81 643 ASN A CA 1
ATOM 5092 C C . ASN A 1 643 ? -33.560 -8.641 -2.367 1.00 95.81 643 ASN A C 1
ATOM 5094 O O . ASN A 1 643 ? -34.417 -7.765 -2.475 1.00 95.81 643 ASN A O 1
ATOM 5098 N N . ASN A 1 644 ? -33.692 -9.848 -2.929 1.00 93.06 644 ASN A N 1
ATOM 5099 C CA . ASN A 1 644 ? -34.861 -10.254 -3.714 1.00 93.06 644 ASN A CA 1
ATOM 5100 C C . ASN A 1 644 ? -36.068 -10.557 -2.817 1.00 93.06 644 ASN A C 1
ATOM 5102 O O . ASN A 1 644 ? -37.174 -10.110 -3.104 1.00 93.06 644 ASN A O 1
ATOM 5106 N N . GLU A 1 645 ? -35.856 -11.284 -1.716 1.00 92.12 645 GLU A N 1
ATOM 5107 C CA . GLU A 1 645 ? -36.919 -11.614 -0.750 1.00 92.12 645 GLU A CA 1
ATOM 5108 C C . GLU A 1 645 ? -37.189 -10.469 0.241 1.00 92.12 645 GLU A C 1
ATOM 5110 O O . GLU A 1 645 ? -38.178 -10.513 0.968 1.00 92.12 645 GLU A O 1
ATOM 5115 N N . LYS A 1 646 ? -36.305 -9.458 0.294 1.00 94.62 646 LYS A N 1
ATOM 5116 C CA . LYS A 1 646 ? -36.306 -8.380 1.302 1.00 94.62 646 LYS A CA 1
ATOM 5117 C C . LYS A 1 646 ? -36.326 -8.921 2.735 1.00 94.62 646 LYS A C 1
ATOM 5119 O O . LYS A 1 646 ? -36.977 -8.366 3.618 1.00 94.62 646 LYS A O 1
ATOM 5124 N N . GLY A 1 647 ? -35.598 -10.009 2.971 1.00 95.06 647 GLY A N 1
ATOM 5125 C CA . GLY A 1 647 ? -35.596 -10.710 4.246 1.00 95.06 647 GLY A CA 1
ATOM 5126 C C . GLY A 1 647 ? -34.503 -11.765 4.342 1.00 95.06 647 GLY A C 1
ATOM 5127 O O . GLY A 1 647 ? -33.791 -12.050 3.379 1.00 95.06 647 GLY A O 1
ATOM 5128 N N . TRP A 1 648 ? -34.379 -12.342 5.533 1.00 96.94 648 TRP A N 1
ATOM 5129 C CA . TRP A 1 648 ? -33.421 -13.403 5.808 1.00 96.94 648 TRP A CA 1
ATOM 5130 C C . TRP A 1 648 ? -33.815 -14.712 5.123 1.00 96.94 648 TRP A C 1
ATOM 5132 O O . TRP A 1 648 ? -34.990 -15.091 5.083 1.00 96.94 648 TRP A O 1
ATOM 5142 N N . ILE A 1 649 ? -32.809 -15.418 4.619 1.00 96.25 649 ILE A N 1
ATOM 5143 C CA . ILE A 1 649 ? -32.901 -16.769 4.078 1.00 96.25 649 ILE A CA 1
ATOM 5144 C C . ILE A 1 649 ? -31.850 -17.663 4.743 1.00 96.25 649 ILE A C 1
ATOM 5146 O O . ILE A 1 649 ? -30.792 -17.190 5.146 1.00 96.25 649 ILE A O 1
ATOM 5150 N N . TYR A 1 650 ? -32.124 -18.959 4.850 1.00 95.75 650 TYR A N 1
ATOM 5151 C CA . TYR A 1 650 ? -31.141 -19.960 5.274 1.00 95.75 650 TYR A CA 1
ATOM 5152 C C . TYR A 1 650 ? -30.710 -20.793 4.069 1.00 95.75 650 TYR A C 1
ATOM 5154 O O . TYR A 1 650 ? -31.553 -21.452 3.456 1.00 95.75 650 TYR A O 1
ATOM 5162 N N . PHE A 1 651 ? -29.423 -20.754 3.722 1.00 93.75 651 PHE A N 1
ATOM 5163 C CA . PHE A 1 651 ? -28.857 -21.515 2.610 1.00 93.75 651 PHE A CA 1
ATOM 5164 C C . PHE A 1 651 ? -28.573 -22.965 3.021 1.00 93.75 651 PHE A C 1
ATOM 5166 O O . PHE A 1 651 ? -27.775 -23.222 3.921 1.00 93.75 651 PHE A O 1
ATOM 5173 N N . ASP A 1 652 ? -29.192 -23.926 2.331 1.00 92.56 652 ASP A N 1
ATOM 5174 C CA . ASP A 1 652 ? -28.950 -25.353 2.540 1.00 92.56 652 ASP A CA 1
ATOM 5175 C C . ASP A 1 652 ? -28.307 -25.976 1.297 1.00 92.56 652 ASP A C 1
ATOM 5177 O O . ASP A 1 652 ? -28.966 -26.302 0.302 1.00 92.56 652 ASP A O 1
ATOM 5181 N N . LYS A 1 653 ? -26.992 -26.190 1.392 1.00 86.62 653 LYS A N 1
ATOM 5182 C CA . LYS A 1 653 ? -26.201 -26.828 0.335 1.00 86.62 653 LYS A CA 1
ATOM 5183 C C . LYS A 1 653 ? -26.622 -28.269 0.034 1.00 86.62 653 LYS A C 1
ATOM 5185 O O . LYS A 1 653 ? -26.497 -28.708 -1.102 1.00 86.62 653 LYS A O 1
ATOM 5190 N N . THR A 1 654 ? -27.151 -29.000 1.016 1.00 88.81 654 THR A N 1
ATOM 5191 C CA . THR A 1 654 ? -27.532 -30.413 0.851 1.00 88.81 654 THR A CA 1
ATOM 5192 C C . THR A 1 654 ? -28.826 -30.531 0.058 1.00 88.81 654 THR A C 1
ATOM 5194 O O . THR A 1 654 ? -28.975 -31.422 -0.775 1.00 88.81 654 THR A O 1
ATOM 5197 N N . ARG A 1 655 ? -29.771 -29.617 0.305 1.00 89.44 655 ARG A N 1
ATOM 5198 C CA . ARG A 1 655 ? -31.064 -29.587 -0.392 1.00 89.44 655 ARG A CA 1
ATOM 5199 C C . ARG A 1 655 ? -31.016 -28.888 -1.745 1.00 89.44 655 ARG A C 1
ATOM 5201 O O . ARG A 1 655 ? -31.992 -28.993 -2.479 1.00 89.44 655 ARG A O 1
ATOM 5208 N N . SER A 1 656 ? -29.931 -28.169 -2.057 1.00 88.06 656 SER A N 1
ATOM 5209 C CA . SER A 1 656 ? -29.898 -27.214 -3.178 1.00 88.06 656 SER A CA 1
ATOM 5210 C C . SER A 1 656 ? -31.113 -26.275 -3.128 1.00 88.06 656 SER A C 1
ATOM 5212 O O . SER A 1 656 ? -31.860 -26.103 -4.088 1.00 88.06 656 SER A O 1
ATOM 5214 N N . ALA A 1 657 ? -31.375 -25.749 -1.930 1.00 92.75 657 ALA A N 1
ATOM 5215 C CA . ALA A 1 657 ? -32.533 -24.920 -1.638 1.00 92.75 657 ALA A CA 1
ATOM 5216 C C . ALA A 1 657 ? -32.200 -23.898 -0.549 1.00 92.75 657 ALA A C 1
ATOM 5218 O O . ALA A 1 657 ? -31.248 -24.064 0.215 1.00 92.75 657 ALA A O 1
ATOM 5219 N N . TYR A 1 658 ? -33.007 -22.847 -0.449 1.00 94.44 658 TYR A N 1
ATOM 5220 C CA . TYR A 1 658 ? -32.990 -21.936 0.687 1.00 94.44 658 TYR A CA 1
ATOM 5221 C C . TYR A 1 658 ? -34.355 -21.884 1.367 1.00 94.44 658 TYR A C 1
ATOM 5223 O O . TYR A 1 658 ? -35.398 -22.002 0.722 1.00 94.44 658 TYR A O 1
ATOM 5231 N N . TYR A 1 659 ? -34.362 -21.704 2.683 1.00 95.81 659 TYR A N 1
ATOM 5232 C CA . TYR A 1 659 ? -35.583 -21.415 3.431 1.00 95.81 659 TYR A CA 1
ATOM 5233 C C . TYR A 1 659 ? -35.767 -19.903 3.517 1.00 95.81 659 TYR A C 1
ATOM 5235 O O . TYR A 1 659 ? -34.893 -19.218 4.039 1.00 95.81 659 TYR A O 1
ATOM 5243 N N . SER A 1 660 ? -36.879 -19.372 3.006 1.00 95.69 660 SER A N 1
ATOM 5244 C CA . SER A 1 660 ? -37.211 -17.948 3.120 1.00 95.69 660 SER A CA 1
ATOM 5245 C C . SER A 1 660 ? -37.995 -17.692 4.402 1.00 95.69 660 SER A C 1
ATOM 5247 O O . SER A 1 660 ? -39.107 -18.201 4.552 1.00 95.69 660 SER A O 1
ATOM 5249 N N . TYR A 1 661 ? -37.450 -16.878 5.310 1.00 95.25 661 TYR A N 1
ATOM 5250 C CA . TYR A 1 661 ? -38.150 -16.469 6.535 1.00 95.25 661 TYR A CA 1
ATOM 5251 C C . TYR A 1 661 ? -39.236 -15.422 6.271 1.00 95.25 661 TYR A C 1
ATOM 5253 O O . TYR A 1 661 ? -40.166 -15.297 7.062 1.00 95.25 661 TYR A O 1
ATOM 5261 N N . ALA A 1 662 ? -39.161 -14.702 5.147 1.00 92.25 662 ALA A N 1
ATOM 5262 C CA . ALA A 1 662 ? -40.183 -13.730 4.761 1.00 92.25 662 ALA A CA 1
ATOM 5263 C C . ALA A 1 662 ? -41.536 -14.400 4.468 1.00 92.25 662 ALA A C 1
ATOM 5265 O O . ALA A 1 662 ? -42.587 -13.844 4.777 1.00 92.25 662 ALA A O 1
ATOM 5266 N N . ILE A 1 663 ? -41.510 -15.609 3.898 1.00 93.38 663 ILE A N 1
ATOM 5267 C CA . ILE A 1 663 ? -42.718 -16.360 3.519 1.00 93.38 663 ILE A CA 1
ATOM 5268 C C . ILE A 1 663 ? -42.839 -17.727 4.210 1.00 93.38 663 ILE A C 1
ATOM 5270 O O . ILE A 1 663 ? -43.794 -18.455 3.957 1.00 93.38 663 ILE A O 1
ATOM 5274 N N . ASN A 1 664 ? -41.892 -18.072 5.087 1.00 94.94 664 ASN A N 1
ATOM 5275 C CA . ASN A 1 664 ? -41.829 -19.329 5.838 1.00 94.94 664 ASN A CA 1
ATOM 5276 C C . ASN A 1 664 ? -41.900 -20.598 4.965 1.00 94.94 664 ASN A C 1
ATOM 5278 O O . ASN A 1 664 ? -42.658 -21.525 5.250 1.00 94.94 664 ASN A O 1
ATOM 5282 N N . SER A 1 665 ? -41.111 -20.655 3.887 1.00 95.69 665 SER A N 1
ATOM 5283 C CA . SER A 1 665 ? -41.106 -21.808 2.973 1.00 95.69 665 SER A CA 1
ATOM 5284 C C . SER A 1 665 ? -39.750 -22.065 2.315 1.00 95.69 665 SER A C 1
ATOM 5286 O O . SER A 1 665 ? -38.979 -21.131 2.092 1.00 95.69 665 SER A O 1
ATOM 5288 N N . TRP A 1 666 ? -39.503 -23.318 1.924 1.00 95.25 666 TRP A N 1
ATOM 5289 C CA . TRP A 1 666 ? -38.342 -23.718 1.122 1.00 95.25 666 TRP A CA 1
ATOM 5290 C C . TRP A 1 666 ? -38.516 -23.379 -0.365 1.00 95.25 666 TRP A C 1
ATOM 5292 O O . TRP A 1 666 ? -39.578 -23.621 -0.936 1.00 95.25 666 TRP A O 1
ATOM 5302 N N . LYS A 1 667 ? -37.448 -22.884 -0.996 1.00 92.75 667 LYS A N 1
ATOM 5303 C CA . LYS A 1 667 ? -37.325 -22.660 -2.442 1.00 92.75 667 LYS A CA 1
ATOM 5304 C C . LYS A 1 667 ? -36.066 -23.345 -2.969 1.00 92.75 667 LYS A C 1
ATOM 5306 O O . LYS A 1 667 ? -34.980 -23.104 -2.452 1.00 92.75 667 LYS A O 1
ATOM 5311 N N . SER A 1 668 ? -36.213 -24.203 -3.972 1.00 89.12 668 SER A N 1
ATOM 5312 C CA . SER A 1 668 ? -35.095 -24.837 -4.684 1.00 89.12 668 SER A CA 1
ATOM 5313 C C . SER A 1 668 ? -34.456 -23.877 -5.689 1.00 89.12 668 SER A C 1
ATOM 5315 O O . SER A 1 668 ? -35.156 -23.006 -6.213 1.00 89.12 668 SER A O 1
ATOM 5317 N N . PHE A 1 669 ? -33.178 -24.086 -6.002 1.00 82.62 669 PHE A N 1
ATOM 5318 C CA . PHE A 1 669 ? -32.447 -23.372 -7.054 1.00 82.62 669 PHE A CA 1
ATOM 5319 C C . PHE A 1 669 ? -31.589 -24.310 -7.902 1.00 82.62 669 PHE A C 1
ATOM 5321 O O . PHE A 1 669 ? -31.195 -25.385 -7.393 1.00 82.62 669 PHE A O 1
#

Mean predicted aligned error: 10.09 Å

pLDDT: mean 86.06, std 11.79, range [32.94, 97.94]

Sequence (669 aa):
MSGSLNLNPSVLGKDDIMIINVNALSGPFTEGDLDEAFALSRPEANLANMAFFESESINNRVPLSNLYPSRANITRSSFLNAHVEAVNSRGKKSDLEKVIFFLNGKKIKTDQTPPYSVDFTPPVFSDDNKTLFTDWVLSAQAVPLKGASFTLNEFGGIDHEVVFPVSELKIISGNLNSAGEIYEGQSIGLQVSVTGDSNILSTSRAQHFVVNGIPLASASASPTQNANGETLMVDFYATLIADFAKYAEPDGTIEITAFGELDVRNNYTPVYRSNSIKLKIAPPIPWIDSTSTAVSLFSDFSDDNLSSNQLQIFQNINKTSSSPIADWTEYLVALGDFQNRIDIHSAHHITMGAWHESFVDYKTETDSFVPSDSNSSILWLKSYINTLLTGSSYVSKFGQVSYLVGSPSMGSVYNFGLNRRIFAEQCLRNKFSYNPSFLQMNQASVKMLNFWSQFEPNYWELGSRVDADAPTDSPPRRDSLTGNNYGAGECAVDLIYRLAVEEKINGLPYISYTEDYRDSYYKIGAIMVSLWKEKAFPIDLSFIQSIQAKPIKSIIETILADRRYTSRFNLIWSEADEVENAPNWKSESWFGYFMDSHFPWVFHENLGWIYIAGVSPSQFWFYSEKLGWVWSGLTHYPFLYSNNEKGWIYFDKTRSAYYSYAINSWKSF

Nearest PDB structures (foldseek):
  3prx-assembly2_C  TM=3.425E-01  e=4.520E-05  Homo sapiens
  8oq3-assembly1_D  TM=3.658E-01  e=4.266E-04  Homo sapiens
  6moh-assembly1_C  TM=2.792E-01  e=2.652E-03  Homo sapiens
  4tqe-assembly1_H  TM=2.331E-01  e=1.917E-01  Mus musculus

Solvent-accessible surface area (backbone atoms only — not comparable to full-atom values): 36436 Å² total; per-residue (Å²): 107,53,68,49,70,45,58,42,66,77,54,74,53,92,70,86,73,80,79,90,65,97,65,58,73,43,60,60,35,43,50,66,56,24,50,54,19,49,77,67,72,39,90,51,55,84,36,36,54,32,23,32,47,67,89,51,61,78,87,70,44,38,50,47,64,77,81,40,81,60,34,34,35,24,21,48,79,22,45,40,31,32,22,58,48,45,22,35,89,84,72,42,79,45,74,56,49,33,37,38,33,21,52,53,18,41,79,75,48,77,36,65,55,57,53,37,50,49,79,49,57,67,65,60,49,42,98,83,69,78,46,73,44,55,54,44,36,42,37,37,39,40,32,41,77,73,76,78,64,50,76,38,78,47,50,17,34,35,51,67,85,69,88,74,66,51,40,47,60,44,78,77,41,58,69,60,46,101,84,51,33,40,46,58,46,27,48,34,33,36,36,36,44,36,37,60,60,38,80,56,56,71,33,51,56,38,38,32,34,28,32,40,48,42,83,72,49,76,22,63,63,47,71,44,60,50,100,86,70,49,37,61,35,36,35,33,60,50,73,48,64,39,46,50,90,74,40,20,30,72,90,16,45,33,42,38,39,37,34,34,35,38,60,66,53,95,79,20,37,37,27,40,59,37,50,74,48,78,42,31,36,49,70,69,42,51,94,80,35,69,65,38,31,51,46,51,51,47,54,40,62,38,97,59,69,52,45,59,66,59,53,51,52,51,55,51,38,58,74,72,46,97,51,35,63,44,56,47,49,53,55,54,56,69,34,69,70,33,47,52,48,26,36,53,51,30,38,45,19,29,74,71,53,44,73,70,78,40,46,66,59,46,49,54,52,42,72,73,44,57,71,96,53,98,81,63,63,78,60,41,62,43,50,48,45,25,50,47,51,65,27,69,71,38,30,74,75,72,41,70,70,64,52,58,44,54,32,75,77,48,52,81,80,44,62,28,70,57,39,28,24,54,52,37,37,49,37,46,26,34,61,67,76,46,88,6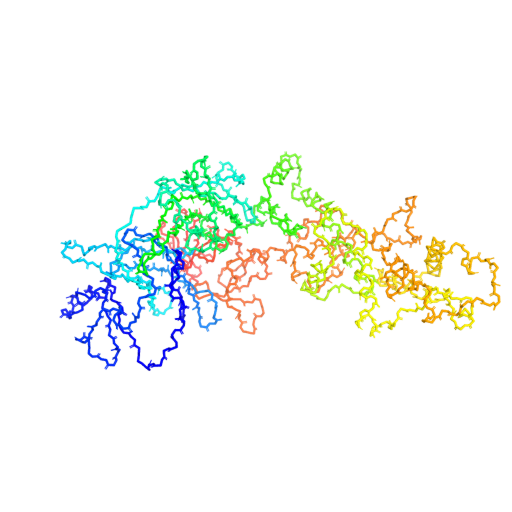8,52,70,66,43,21,49,48,45,28,52,50,38,53,59,54,49,34,75,82,39,76,70,41,55,94,77,74,37,87,74,62,97,82,60,74,75,49,83,65,55,44,47,45,45,60,81,96,52,93,31,92,48,20,49,51,58,32,49,52,47,49,52,65,24,68,57,66,58,58,95,85,35,58,86,48,69,97,63,81,81,45,50,85,33,61,31,38,51,50,38,51,41,40,45,57,23,40,61,64,31,48,72,72,58,64,67,60,52,66,76,39,57,86,52,59,67,53,61,38,48,55,53,55,62,70,32,41,54,33,45,45,73,50,45,55,48,62,66,79,49,42,74,41,88,98,36,89,66,29,30,38,38,101,73,84,42,51,31,31,54,78,49,23,58,40,28,42,28,79,84,66,41,62,28,41,58,60,65,48,32,58,58,38,35,37,34,38,26,88,74,68,42,48,30,33,39,27,64,86,43,53,58,38,29,41,24,67,80,70,72,29,49,28,40,59,35,80,89,73,42,27,32,38,31,65,72,76,72,44,81,44,75,99

Radius of gyration: 33.38 Å; Cα contacts (8 Å, |Δi|>4): 1306; chains: 1; bounding box: 97×68×92 Å